Protein AF-A0A812ENR5-F1 (afdb_monomer)

InterPro domains:
  IPR026157 Leucine zipper transcription factor-like protein 1 [PF15294] (40-314)
  IPR026157 Leucine zipper transcription factor-like protein 1 [PTHR21635] (23-318)

Secondary structure (DSSP, 8-state):
--HHHHHHHHHHHHHHHHHHHTTTT--HHHHHHHHHHHHHHHHHHHHHHHHHHHHHHHHHHHH--SS---HHHHHHHHHHHHHHHHHHHHHHHHHHHHHHHHHHHHHHHHHHHTT------GGGGG-HHHHHHHHHHHHHHHS--------------S--SSHHHHHHHHHHHHHHHHHHHHHHHHHHHHHHHHHHHHHHHHHHHHHHHHHHHHHHHHHH--SS-HHHHHHHHHHHHHHHHHHHHHHHHHHHHHHHHHHHHHHHHHHHHHHHHHHHHHHHHHHHHHHSHHHHHHHHHHHHHHHHHHHHHHHHHHHHHHHTT--------SSS----------HHHHHHHHHHHHTS-S--------------

Solvent-accessible surface area (backbone atoms only — not comparable to full-atom values): 22078 Å² total; per-residue (Å²): 136,69,75,60,60,61,52,54,57,51,52,52,55,54,52,52,54,58,61,53,23,61,78,75,72,40,53,71,69,55,37,54,53,52,53,52,49,50,55,51,53,52,52,50,52,56,51,53,52,50,52,54,52,47,57,54,50,52,46,48,70,69,71,61,75,66,96,76,80,54,73,68,58,53,50,52,52,51,53,54,48,52,52,52,54,48,52,54,51,52,54,49,55,53,49,50,53,52,52,52,51,52,52,51,50,54,54,48,56,53,36,51,77,71,72,48,86,85,82,81,70,72,79,60,75,75,37,60,69,60,51,49,51,51,48,56,45,52,51,58,77,66,42,89,67,86,72,91,70,90,71,81,75,76,83,67,81,94,73,64,82,65,62,60,45,53,50,53,50,50,50,50,53,52,51,52,50,49,50,53,49,51,53,51,48,54,51,52,52,52,50,51,51,51,52,51,52,52,50,50,54,51,49,51,50,50,54,52,52,51,51,53,50,52,57,50,50,68,72,59,73,81,66,98,73,53,65,68,54,49,51,51,49,50,49,52,50,49,52,52,47,51,50,53,50,50,48,53,52,48,55,52,47,53,54,49,50,50,52,52,53,50,51,48,51,51,50,52,52,52,49,51,52,48,54,52,51,49,53,52,49,52,51,51,50,62,66,32,66,70,48,45,52,50,50,53,50,50,51,51,51,50,51,50,49,50,50,50,51,53,54,49,46,57,53,50,62,61,68,72,64,72,81,81,80,85,83,79,95,69,94,71,87,90,78,86,81,88,81,90,77,62,71,69,58,56,54,52,48,54,57,55,54,73,74,68,57,104,76,78,88,85,79,88,83,83,86,83,90,77,90,129

Sequence (372 aa):
MDKSRHRVARISATSLGITMSLSLGLNEHHYAQVVAYMRFARYNKVQQMRTIDTCFEDMKCSRLGEATFTSDEVEEILDSLQQVVHADVESELINMSHTNILMLRQMFQQAESWHLKLQADISELENVELLDKIKDFEEQEFSGKKKDSTVKVKLLPMNEAGGSALLQKKIKELEEDNEKLKQRLSKLENQSVEILQEKEHLSQKLGIMQKCISNANDQQQKSQNNEELKQLEAQMANLRSELKQSKKVSDNFELMESDLSSTKHELLKVNEMLEMAEKELEKKVSQTTPFKNLKLMLQKKNEQMKELRQRLSKYEETWFTYKIFFCSDTNGPLQWQQVSCNVLDILLQKVFINQLGHNYRHLNVVVWGGLK

Structure (mmCIF, N/CA/C/O backbone):
data_AF-A0A812ENR5-F1
#
_entry.id   AF-A0A812ENR5-F1
#
loop_
_atom_site.group_PDB
_atom_site.id
_atom_site.type_symbol
_atom_site.label_atom_id
_atom_site.label_alt_id
_atom_site.label_comp_id
_atom_site.label_asym_id
_atom_site.label_entity_id
_atom_site.label_seq_id
_atom_site.pdbx_PDB_ins_code
_atom_site.Cartn_x
_atom_site.Cartn_y
_atom_site.Cartn_z
_atom_site.occupancy
_atom_site.B_iso_or_equiv
_atom_site.auth_seq_id
_atom_site.auth_comp_id
_atom_site.auth_asym_id
_atom_site.auth_atom_id
_atom_site.pdbx_PDB_model_num
ATOM 1 N N . MET A 1 1 ? -36.493 11.145 -29.608 1.00 44.81 1 MET A N 1
ATOM 2 C CA . MET A 1 1 ? -36.184 9.708 -29.419 1.00 44.81 1 MET A CA 1
ATOM 3 C C . MET A 1 1 ? -34.729 9.423 -28.996 1.00 44.81 1 MET A C 1
ATOM 5 O O . MET A 1 1 ? -34.330 8.269 -29.012 1.00 44.81 1 MET A O 1
ATOM 9 N N . ASP A 1 2 ? -33.948 10.403 -28.514 1.00 44.59 2 ASP A N 1
ATOM 10 C CA . ASP A 1 2 ? -32.485 10.225 -28.359 1.00 44.59 2 ASP A CA 1
ATOM 11 C C . ASP A 1 2 ? -31.968 10.092 -26.903 1.00 44.59 2 ASP A C 1
ATOM 13 O O . ASP A 1 2 ? -30.817 9.746 -26.643 1.00 44.59 2 ASP A O 1
ATOM 17 N N . LYS A 1 3 ? -32.834 10.296 -25.899 1.00 40.25 3 LYS A N 1
ATOM 18 C CA . LYS A 1 3 ? -32.446 10.195 -24.473 1.00 40.25 3 LYS A CA 1
ATOM 19 C C . LYS A 1 3 ? -32.339 8.753 -23.951 1.00 40.25 3 LYS A C 1
ATOM 21 O O . LYS A 1 3 ? -31.746 8.537 -22.894 1.00 40.25 3 LYS A O 1
ATOM 26 N N . SER A 1 4 ? -32.870 7.769 -24.680 1.00 41.19 4 SER A N 1
ATOM 27 C CA . SER A 1 4 ? -32.835 6.353 -24.276 1.00 41.19 4 SER A CA 1
ATOM 28 C C . SER A 1 4 ? -31.540 5.645 -24.687 1.00 41.19 4 SER A C 1
ATOM 30 O O . SER A 1 4 ? -31.081 4.772 -23.959 1.00 41.19 4 SER A O 1
ATOM 32 N N . ARG A 1 5 ? -30.874 6.067 -25.775 1.00 43.81 5 ARG A N 1
ATOM 33 C CA . ARG A 1 5 ? -29.581 5.487 -26.198 1.00 43.81 5 ARG A CA 1
ATOM 34 C C . ARG A 1 5 ? -28.441 5.805 -25.227 1.00 43.81 5 ARG A C 1
ATOM 36 O O . ARG A 1 5 ? -27.636 4.931 -24.924 1.00 43.81 5 ARG A O 1
ATOM 43 N N . HIS A 1 6 ? -28.426 7.011 -24.660 1.00 37.34 6 HIS A N 1
ATOM 44 C CA . HIS A 1 6 ? -27.415 7.413 -23.674 1.00 37.34 6 HIS A CA 1
ATOM 45 C C . HIS A 1 6 ? -27.571 6.703 -22.324 1.00 37.34 6 HIS A C 1
ATOM 47 O O . HIS A 1 6 ? -26.581 6.470 -21.634 1.00 37.34 6 HIS A O 1
ATOM 53 N N . ARG A 1 7 ? -28.801 6.336 -21.942 1.00 41.06 7 ARG A N 1
ATOM 54 C CA . ARG A 1 7 ? -29.053 5.609 -20.691 1.00 41.06 7 ARG A CA 1
ATOM 55 C C . ARG A 1 7 ? -28.670 4.132 -20.815 1.00 41.06 7 ARG A C 1
ATOM 57 O O . ARG A 1 7 ? -28.035 3.605 -19.911 1.00 41.06 7 ARG A O 1
ATOM 64 N N . VAL A 1 8 ? -28.957 3.506 -21.958 1.00 42.00 8 VAL A N 1
ATOM 65 C CA . VAL A 1 8 ? -28.590 2.105 -22.234 1.00 42.00 8 VAL A CA 1
ATOM 66 C C . VAL A 1 8 ? -27.071 1.925 -22.347 1.00 42.00 8 VAL A C 1
ATOM 68 O O . VAL A 1 8 ? -26.540 0.985 -21.769 1.00 42.00 8 VAL A O 1
ATOM 71 N N . ALA A 1 9 ? -26.352 2.863 -22.977 1.00 40.84 9 ALA A N 1
ATOM 72 C CA . ALA A 1 9 ? -24.887 2.814 -23.061 1.00 40.84 9 ALA A CA 1
ATOM 73 C C . ALA A 1 9 ? -24.190 2.988 -21.697 1.00 40.84 9 ALA A C 1
ATOM 75 O O . ALA A 1 9 ? -23.119 2.430 -21.461 1.00 40.84 9 ALA A O 1
ATOM 76 N N . ARG A 1 10 ? -24.799 3.760 -20.787 1.00 37.09 10 ARG A N 1
ATOM 77 C CA . ARG A 1 10 ? -24.265 3.957 -19.436 1.00 37.09 10 ARG A CA 1
ATOM 78 C C . ARG A 1 10 ? -24.500 2.715 -18.570 1.00 37.09 10 ARG A C 1
ATOM 80 O O . ARG A 1 10 ? -23.575 2.287 -17.901 1.00 37.09 10 ARG A O 1
ATOM 87 N N . ILE A 1 11 ? -25.674 2.086 -18.677 1.00 41.75 11 ILE A N 1
ATOM 88 C CA . ILE A 1 11 ? -26.017 0.848 -17.953 1.00 41.75 11 ILE A CA 1
ATOM 89 C C . ILE A 1 11 ? -25.167 -0.343 -18.427 1.00 41.75 11 ILE A C 1
ATOM 91 O O . ILE A 1 11 ? -24.737 -1.134 -17.594 1.00 41.75 11 ILE A O 1
ATOM 95 N N . SER A 1 12 ? -24.859 -0.452 -19.726 1.00 41.66 12 SER A N 1
ATOM 96 C CA . SER A 1 12 ? -23.986 -1.522 -20.235 1.00 41.66 12 SER A CA 1
ATOM 97 C C . SER A 1 12 ? -22.543 -1.385 -19.748 1.00 41.66 12 SER A C 1
ATOM 99 O O . SER A 1 12 ? -21.916 -2.385 -19.426 1.00 41.66 12 SER A O 1
ATOM 101 N N . ALA A 1 13 ? -22.014 -0.160 -19.651 1.00 42.59 13 ALA A N 1
ATOM 102 C CA . ALA A 1 13 ? -20.665 0.069 -19.130 1.00 42.59 13 ALA A CA 1
ATOM 103 C C . ALA A 1 13 ? -20.569 -0.267 -17.631 1.00 42.59 13 ALA A C 1
ATOM 105 O O . ALA A 1 13 ? -19.591 -0.870 -17.198 1.00 42.59 13 ALA A O 1
ATOM 106 N N . THR A 1 14 ? -21.607 0.062 -16.853 1.00 43.66 14 THR A N 1
ATOM 107 C CA . THR A 1 14 ? -21.677 -0.300 -15.430 1.00 43.66 14 THR A CA 1
ATOM 108 C C . THR A 1 14 ? -21.870 -1.808 -15.241 1.00 43.66 14 THR A C 1
ATOM 110 O O . THR A 1 14 ? -21.239 -2.386 -14.366 1.00 43.66 14 THR A O 1
ATOM 113 N N . SER A 1 15 ? -22.662 -2.488 -16.084 1.00 41.09 15 SER A N 1
ATOM 114 C CA . SER A 1 15 ? -22.828 -3.946 -15.977 1.00 41.09 15 SER A CA 1
ATOM 115 C C . SER A 1 15 ? -21.581 -4.730 -16.398 1.00 41.09 15 SER A C 1
ATOM 117 O O . SER A 1 15 ? -21.328 -5.781 -15.823 1.00 41.09 15 SER A O 1
ATOM 119 N N . LEU A 1 16 ? -20.799 -4.220 -17.360 1.00 48.69 16 LEU A N 1
ATOM 120 C CA . LEU A 1 16 ? -19.523 -4.810 -17.793 1.00 48.69 16 LEU A CA 1
ATOM 121 C C . LEU A 1 16 ? -18.453 -4.745 -16.690 1.00 48.69 16 LEU A C 1
ATOM 123 O O . LEU A 1 16 ? -17.794 -5.751 -16.425 1.00 48.69 16 LEU A O 1
ATOM 127 N N . GLY A 1 17 ? -18.351 -3.614 -15.981 1.00 46.84 17 GLY A N 1
ATOM 128 C CA . GLY A 1 17 ? -17.476 -3.492 -14.806 1.00 46.84 17 GLY A CA 1
ATOM 129 C C . GLY A 1 17 ? -17.870 -4.435 -13.660 1.00 46.84 17 GLY A C 1
ATOM 130 O O . GLY A 1 17 ? -17.003 -4.994 -12.994 1.00 46.84 17 GLY A O 1
ATOM 131 N N . ILE A 1 18 ? -19.174 -4.685 -13.481 1.00 48.75 18 ILE A N 1
ATOM 132 C CA . ILE A 1 18 ? -19.710 -5.597 -12.453 1.00 48.75 18 ILE A CA 1
ATOM 133 C C . ILE A 1 18 ? -19.488 -7.080 -12.814 1.00 48.75 18 ILE A C 1
ATOM 135 O O . ILE A 1 18 ? -19.288 -7.905 -11.926 1.00 48.75 18 ILE A O 1
ATOM 139 N N . THR A 1 19 ? -19.497 -7.454 -14.098 1.00 48.41 19 THR A N 1
ATOM 140 C CA . THR A 1 19 ? -19.175 -8.832 -14.522 1.00 48.41 19 THR A CA 1
ATOM 141 C C . THR A 1 19 ? -17.688 -9.166 -14.404 1.00 48.41 19 THR A C 1
ATOM 143 O O . THR A 1 19 ? -17.346 -10.315 -14.134 1.00 48.41 19 THR A O 1
ATOM 146 N N . MET A 1 20 ? -16.807 -8.181 -14.593 1.00 49.78 20 MET A N 1
ATOM 147 C CA . MET A 1 20 ? -15.353 -8.383 -14.597 1.00 49.78 20 MET A CA 1
ATOM 148 C C . MET A 1 20 ? -14.737 -8.331 -13.193 1.00 49.78 20 MET A C 1
ATOM 150 O O . MET A 1 20 ? -13.812 -9.098 -12.914 1.00 49.78 20 MET A O 1
ATOM 154 N N . SER A 1 21 ? -15.297 -7.521 -12.283 1.00 51.06 21 SER A N 1
ATOM 155 C CA . SER A 1 21 ? -14.920 -7.495 -10.859 1.00 51.06 21 SER A CA 1
ATOM 156 C C . SER A 1 21 ? -15.071 -8.865 -10.184 1.00 51.06 21 SER A C 1
ATOM 158 O O . SER A 1 21 ? -14.254 -9.242 -9.342 1.00 51.06 21 SER A O 1
ATOM 160 N N . LEU A 1 22 ? -16.055 -9.657 -10.629 1.00 51.12 22 LEU A N 1
ATOM 161 C CA . LEU A 1 22 ? -16.313 -11.007 -10.134 1.00 51.12 22 LEU A CA 1
ATOM 162 C C . LEU A 1 22 ? -15.225 -12.024 -10.525 1.00 51.12 22 LEU A C 1
ATOM 164 O O . LEU A 1 22 ? -15.025 -12.989 -9.795 1.00 51.12 22 LEU A O 1
ATOM 168 N N . SER A 1 23 ? -14.520 -11.826 -11.650 1.00 55.88 23 SER A N 1
ATOM 169 C CA . SER A 1 23 ? -13.511 -12.786 -12.140 1.00 55.88 23 SER A CA 1
ATOM 170 C C . SER A 1 23 ? -12.212 -12.766 -11.328 1.00 55.88 23 SER A C 1
ATOM 172 O O . SER A 1 23 ? -11.571 -13.800 -11.167 1.00 55.88 23 SER A O 1
ATOM 174 N N . LEU A 1 24 ? -11.868 -11.602 -10.768 1.00 63.12 24 LEU A N 1
ATOM 175 C CA . LEU A 1 24 ? -10.701 -11.392 -9.906 1.00 63.12 24 LEU A CA 1
ATOM 176 C C . LEU A 1 24 ? -11.073 -11.355 -8.413 1.00 63.12 24 LEU A C 1
ATOM 178 O O . LEU A 1 24 ? -10.201 -11.196 -7.566 1.00 63.12 24 LEU A O 1
ATOM 182 N N . GLY A 1 25 ? -12.365 -11.467 -8.076 1.00 65.31 25 GLY A N 1
ATOM 183 C CA . GLY A 1 25 ? -12.851 -11.384 -6.695 1.00 65.31 25 GLY A CA 1
ATOM 184 C C . GLY A 1 25 ? -12.657 -10.006 -6.048 1.00 65.31 25 GLY A C 1
ATOM 185 O O . GLY A 1 25 ? -12.605 -9.899 -4.823 1.00 65.31 25 GLY A O 1
ATOM 186 N N . LEU A 1 26 ? -12.526 -8.947 -6.851 1.00 72.25 26 LEU A N 1
ATOM 187 C CA . LEU A 1 26 ? -12.211 -7.602 -6.374 1.00 72.25 26 LEU A CA 1
ATOM 188 C C . LEU A 1 26 ? -13.474 -6.760 -6.190 1.00 72.25 26 LEU A C 1
ATOM 190 O O . LEU A 1 26 ? -14.424 -6.828 -6.965 1.00 72.25 26 LEU A O 1
ATOM 194 N N . ASN A 1 27 ? -13.455 -5.899 -5.174 1.00 78.12 27 ASN A N 1
ATOM 195 C CA . ASN A 1 27 ? -14.476 -4.867 -4.994 1.00 78.12 27 ASN A CA 1
ATOM 196 C C . ASN A 1 27 ? -14.4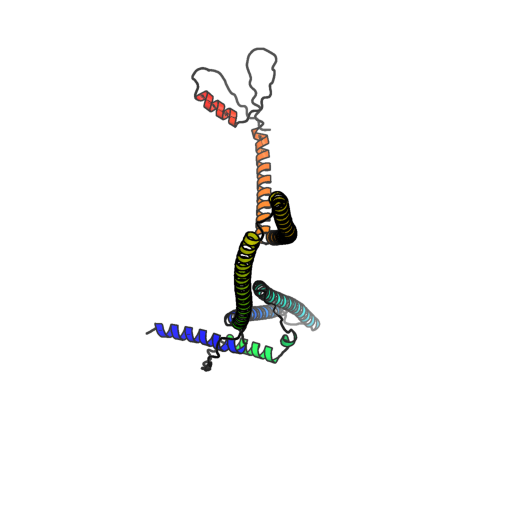14 -3.842 -6.147 1.00 78.12 27 ASN A C 1
ATOM 198 O O . ASN A 1 27 ? -13.334 -3.591 -6.670 1.00 78.12 27 ASN A O 1
ATOM 202 N N . GLU A 1 28 ? -15.527 -3.193 -6.499 1.00 75.56 28 GLU A N 1
ATOM 203 C CA . GLU A 1 28 ? -15.627 -2.209 -7.592 1.00 75.56 28 GLU A CA 1
ATOM 204 C C . GLU A 1 28 ? -14.594 -1.072 -7.466 1.00 75.56 28 GLU A C 1
ATOM 206 O O . GLU A 1 28 ? -13.962 -0.679 -8.446 1.00 75.56 28 GLU A O 1
ATOM 211 N N . HIS A 1 29 ? -14.347 -0.592 -6.244 1.00 76.38 29 HIS A N 1
ATOM 212 C CA . HIS A 1 29 ? -13.311 0.410 -5.982 1.00 76.38 29 HIS A CA 1
ATOM 213 C C . HIS A 1 29 ? -11.894 -0.121 -6.267 1.00 76.38 29 HIS A C 1
ATOM 215 O O . HIS A 1 29 ? -11.096 0.535 -6.935 1.00 76.38 29 HIS A O 1
ATOM 221 N N . HIS A 1 30 ? -11.582 -1.331 -5.795 1.00 80.44 30 HIS A N 1
ATOM 222 C CA . HIS A 1 30 ? -10.275 -1.955 -6.022 1.00 80.44 30 HIS A CA 1
ATOM 223 C C . HIS A 1 30 ? -10.084 -2.326 -7.491 1.00 80.44 30 HIS A C 1
ATOM 225 O O . HIS A 1 30 ? -8.998 -2.150 -8.028 1.00 80.44 30 HIS A O 1
ATOM 231 N N . TYR A 1 31 ? -11.154 -2.748 -8.159 1.00 81.50 31 TYR A N 1
ATOM 232 C CA . TYR A 1 31 ? -11.190 -2.981 -9.593 1.00 81.50 31 TYR A CA 1
ATOM 233 C C . TYR A 1 31 ? -10.798 -1.720 -10.369 1.00 81.50 31 TYR A C 1
ATOM 235 O O . TYR A 1 31 ? -9.877 -1.757 -11.182 1.00 81.50 31 TYR A O 1
ATOM 243 N N . ALA A 1 32 ? -11.432 -0.581 -10.074 1.00 82.81 32 ALA A N 1
ATOM 244 C CA . ALA A 1 32 ? -11.109 0.685 -10.726 1.00 82.81 32 ALA A CA 1
ATOM 245 C C . ALA A 1 32 ? -9.642 1.092 -10.506 1.00 82.81 32 ALA A C 1
ATOM 247 O O . ALA A 1 32 ? -8.975 1.538 -11.442 1.00 82.81 32 ALA A O 1
ATOM 248 N N . GLN A 1 33 ? -9.123 0.890 -9.292 1.00 85.88 33 GLN A N 1
ATOM 249 C CA . GLN A 1 33 ? -7.729 1.180 -8.958 1.00 85.88 33 GLN A CA 1
ATOM 250 C C . GLN A 1 33 ? -6.746 0.280 -9.724 1.00 85.88 33 GLN A C 1
ATOM 252 O O . GLN A 1 33 ? -5.739 0.759 -10.248 1.00 85.88 33 GLN A O 1
ATOM 257 N N . VAL A 1 34 ? -7.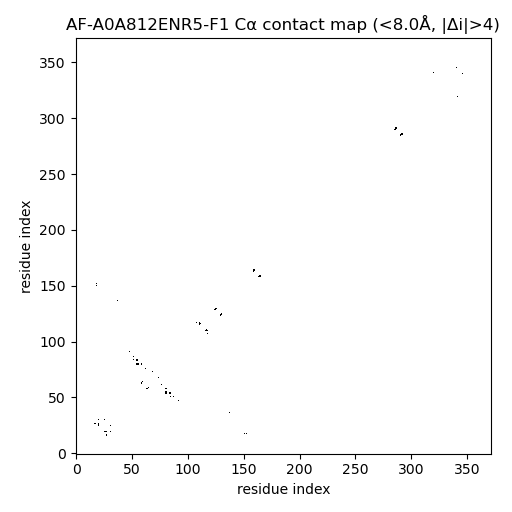054 -1.012 -9.823 1.00 86.56 34 VAL A N 1
ATOM 258 C CA . VAL A 1 34 ? -6.252 -2.017 -10.530 1.00 86.56 34 VAL A CA 1
ATOM 259 C C . VAL A 1 34 ? -6.243 -1.740 -12.039 1.00 86.56 34 VAL A C 1
ATOM 261 O O . VAL A 1 34 ? -5.174 -1.704 -12.648 1.00 86.56 34 VAL A O 1
ATOM 264 N N . VAL A 1 35 ? -7.390 -1.400 -12.637 1.00 86.38 35 VAL A N 1
ATOM 265 C CA . VAL A 1 35 ? -7.478 -0.972 -14.047 1.00 86.38 35 VAL A CA 1
ATOM 266 C C . VAL A 1 35 ? -6.697 0.320 -14.306 1.00 86.38 35 VAL A C 1
ATOM 268 O O . VAL A 1 35 ? -6.023 0.436 -15.332 1.00 86.38 35 VAL A O 1
ATOM 271 N N . ALA A 1 36 ? -6.754 1.298 -13.397 1.00 87.62 36 ALA A N 1
ATOM 272 C CA . ALA A 1 36 ? -5.992 2.539 -13.532 1.00 87.62 36 ALA A CA 1
ATOM 273 C C . ALA A 1 36 ? -4.478 2.279 -13.540 1.00 87.62 36 ALA A C 1
ATOM 275 O O . ALA A 1 36 ? -3.764 2.809 -14.394 1.00 87.62 36 ALA A O 1
ATOM 276 N N . TYR A 1 37 ? -4.004 1.419 -12.638 1.00 90.88 37 TYR A N 1
ATOM 277 C CA . TYR A 1 37 ? -2.603 1.019 -12.598 1.00 90.88 37 TYR A CA 1
ATOM 278 C C . TYR A 1 37 ? -2.194 0.215 -13.844 1.00 90.88 37 TYR A C 1
ATOM 280 O O . TYR A 1 37 ? -1.158 0.509 -14.432 1.00 90.88 37 TYR A O 1
ATOM 288 N N . MET A 1 38 ? -3.029 -0.708 -14.336 1.00 87.62 38 MET A N 1
ATOM 289 C CA . MET A 1 38 ? -2.756 -1.430 -15.588 1.00 87.62 38 MET A CA 1
ATOM 290 C C . MET A 1 38 ? -2.638 -0.502 -16.801 1.00 87.62 38 MET A C 1
ATOM 292 O O . MET A 1 38 ? -1.742 -0.676 -17.625 1.00 87.62 38 MET A O 1
ATOM 296 N N . ARG A 1 39 ? -3.482 0.535 -16.905 1.00 88.44 39 ARG A N 1
ATOM 297 C CA . ARG A 1 39 ? -3.351 1.553 -17.968 1.00 88.44 39 ARG A CA 1
ATOM 298 C C . ARG A 1 39 ? -2.002 2.258 -17.913 1.00 88.44 39 ARG A C 1
ATOM 300 O O . ARG A 1 39 ? -1.375 2.457 -18.951 1.00 88.44 39 ARG A O 1
ATOM 307 N N . PHE A 1 40 ? -1.577 2.636 -16.712 1.00 90.88 40 PHE A N 1
ATOM 308 C CA . PHE A 1 40 ? -0.284 3.267 -16.482 1.00 90.88 40 PHE A CA 1
ATOM 309 C C . PHE A 1 40 ? 0.877 2.325 -16.834 1.00 90.88 40 PHE A C 1
ATOM 311 O O . PHE A 1 40 ? 1.754 2.709 -17.605 1.00 90.88 40 PHE A O 1
ATOM 318 N N . ALA A 1 41 ? 0.847 1.079 -16.354 1.00 89.19 41 ALA A N 1
ATOM 319 C CA . ALA A 1 41 ? 1.874 0.078 -16.633 1.00 89.19 41 ALA A CA 1
ATOM 320 C C . ALA A 1 41 ? 2.000 -0.201 -18.139 1.00 89.19 41 ALA A C 1
ATOM 322 O O . ALA A 1 41 ? 3.103 -0.199 -18.687 1.00 89.19 41 ALA A O 1
ATOM 323 N N . ARG A 1 42 ? 0.868 -0.340 -18.841 1.00 88.69 42 ARG A N 1
ATOM 324 C CA . ARG A 1 42 ? 0.849 -0.516 -20.295 1.00 88.69 42 ARG A CA 1
ATOM 325 C C . ARG A 1 42 ? 1.425 0.693 -21.031 1.00 88.69 42 ARG A C 1
ATOM 327 O O . ARG A 1 42 ? 2.186 0.516 -21.980 1.00 88.69 42 ARG A O 1
ATOM 334 N N . TYR A 1 43 ? 1.064 1.911 -20.625 1.00 89.69 43 TYR A N 1
ATOM 335 C CA . TYR A 1 43 ? 1.619 3.129 -21.218 1.00 89.69 43 TYR A CA 1
ATOM 336 C C . TYR A 1 43 ? 3.144 3.187 -21.054 1.00 89.69 43 TYR A C 1
ATOM 338 O O . TYR A 1 43 ? 3.848 3.428 -22.035 1.00 89.69 43 TYR A O 1
ATOM 346 N N . ASN A 1 44 ? 3.647 2.893 -19.853 1.00 88.19 44 ASN A N 1
ATOM 347 C CA . ASN A 1 44 ? 5.083 2.861 -19.585 1.00 88.19 44 ASN A CA 1
ATOM 348 C C . ASN A 1 44 ? 5.797 1.800 -20.426 1.00 88.19 44 ASN A C 1
ATOM 350 O O . ASN A 1 44 ? 6.791 2.121 -21.066 1.00 88.19 44 ASN A O 1
ATOM 354 N N . LYS A 1 45 ? 5.251 0.580 -20.520 1.00 89.88 45 LYS A N 1
ATOM 355 C CA . LYS A 1 45 ? 5.807 -0.479 -21.376 1.00 89.88 45 LYS A CA 1
ATOM 356 C C . LYS A 1 45 ? 5.922 -0.033 -22.837 1.00 89.88 45 LYS A C 1
ATOM 358 O O . LYS A 1 45 ? 6.937 -0.271 -23.482 1.00 89.88 45 LYS A O 1
ATOM 363 N N . VAL A 1 46 ? 4.887 0.619 -23.374 1.00 91.38 46 VAL A N 1
ATOM 364 C CA . VAL A 1 46 ? 4.904 1.124 -24.759 1.00 91.38 46 VAL A CA 1
ATOM 365 C C . VAL A 1 46 ? 5.948 2.227 -24.941 1.00 91.38 46 VAL A C 1
ATOM 367 O O . VAL A 1 46 ? 6.597 2.265 -25.981 1.00 91.38 46 VAL A O 1
ATOM 370 N N . GLN A 1 47 ? 6.120 3.113 -23.959 1.00 89.69 47 GLN A N 1
ATOM 371 C CA . GLN A 1 47 ? 7.179 4.125 -23.990 1.00 89.69 47 GLN A CA 1
ATOM 372 C C . GLN A 1 47 ? 8.573 3.495 -23.976 1.00 89.69 47 GLN A C 1
ATOM 374 O O . GLN A 1 47 ? 9.384 3.818 -24.832 1.00 89.69 47 GLN A O 1
ATOM 379 N N . GLN A 1 48 ? 8.819 2.542 -23.079 1.00 89.00 48 GLN A N 1
ATOM 380 C CA . GLN A 1 48 ? 10.107 1.851 -22.975 1.00 89.00 48 GLN A CA 1
ATOM 381 C C . GLN A 1 48 ? 10.477 1.129 -24.274 1.00 89.00 48 GLN A C 1
ATOM 383 O O . GLN A 1 48 ? 11.601 1.256 -24.749 1.00 89.00 48 GLN A O 1
ATOM 388 N N . MET A 1 49 ? 9.516 0.445 -24.903 1.00 91.81 49 MET A N 1
ATOM 389 C CA . MET A 1 49 ? 9.739 -0.173 -26.214 1.00 91.81 49 MET A CA 1
ATOM 390 C C . MET A 1 49 ? 10.163 0.850 -27.276 1.00 91.81 49 MET A C 1
ATOM 392 O O . MET A 1 49 ? 11.087 0.587 -28.035 1.00 91.81 49 MET A O 1
ATOM 396 N N . ARG A 1 50 ? 9.543 2.039 -27.295 1.00 94.06 50 ARG A N 1
ATOM 397 C CA . ARG A 1 50 ? 9.922 3.113 -28.228 1.00 94.06 50 ARG A CA 1
ATOM 398 C C . ARG A 1 50 ? 11.312 3.669 -27.952 1.00 94.06 50 ARG A C 1
ATOM 400 O O . ARG A 1 50 ? 12.000 4.024 -28.903 1.00 94.06 50 ARG A O 1
ATOM 407 N N . THR A 1 51 ? 11.718 3.767 -26.687 1.00 91.44 51 THR A N 1
ATOM 408 C CA . THR A 1 51 ? 13.081 4.177 -26.328 1.00 91.44 51 THR A CA 1
ATOM 409 C C . THR A 1 51 ? 14.091 3.194 -26.905 1.00 91.44 51 THR A C 1
ATOM 411 O O . THR A 1 51 ? 15.009 3.620 -27.595 1.00 91.44 51 THR A O 1
ATOM 414 N N . ILE A 1 52 ? 13.857 1.887 -26.731 1.00 94.31 52 ILE A N 1
ATOM 415 C CA . ILE A 1 52 ? 14.714 0.845 -27.310 1.00 94.31 52 ILE A CA 1
ATOM 416 C C . ILE A 1 52 ? 14.766 0.993 -28.834 1.00 94.31 52 ILE A C 1
ATOM 418 O O . ILE A 1 52 ? 15.856 1.103 -29.387 1.00 94.31 52 ILE A O 1
ATOM 422 N N . ASP A 1 53 ? 13.612 1.071 -29.508 1.00 94.00 53 ASP A N 1
ATOM 423 C CA . ASP A 1 53 ? 13.551 1.256 -30.966 1.00 94.00 53 ASP A CA 1
ATOM 424 C C . ASP A 1 53 ? 14.344 2.497 -31.419 1.00 94.00 53 ASP A C 1
ATOM 426 O O . ASP A 1 53 ? 15.051 2.453 -32.424 1.00 94.00 53 ASP A O 1
ATOM 430 N N . THR A 1 54 ? 14.276 3.588 -30.650 1.00 93.31 54 THR A N 1
ATOM 431 C CA . THR A 1 54 ? 15.016 4.828 -30.928 1.00 93.31 54 THR A CA 1
ATOM 432 C C . THR A 1 54 ? 16.525 4.615 -30.819 1.00 93.31 54 THR A C 1
ATOM 434 O O . THR A 1 54 ? 17.244 5.034 -31.716 1.00 93.31 54 THR A O 1
ATOM 437 N N . CYS A 1 55 ? 17.011 3.885 -29.811 1.00 91.38 55 CYS A N 1
ATOM 438 C CA . CYS A 1 55 ? 18.434 3.551 -29.675 1.00 91.38 55 CYS A CA 1
ATOM 439 C C . CYS A 1 55 ? 18.961 2.751 -30.884 1.00 91.38 55 CYS A C 1
ATOM 441 O O . CYS A 1 55 ? 20.068 3.001 -31.368 1.00 91.38 55 CYS A O 1
ATOM 443 N N . PHE A 1 56 ? 18.156 1.825 -31.419 1.00 92.75 56 PHE A N 1
ATOM 444 C CA . PHE A 1 56 ? 18.499 1.099 -32.646 1.00 92.75 56 PHE A CA 1
ATOM 445 C C . PHE A 1 56 ? 18.520 2.018 -33.875 1.00 92.75 56 PHE A C 1
ATOM 447 O O . PHE A 1 56 ? 19.433 1.916 -34.696 1.00 92.75 56 PHE A O 1
ATOM 454 N N . GLU A 1 57 ? 17.539 2.908 -34.027 1.00 92.38 57 GLU A N 1
ATOM 455 C CA . GLU A 1 57 ? 17.507 3.857 -35.147 1.00 92.38 57 GLU A CA 1
ATOM 456 C C . GLU A 1 57 ? 18.639 4.891 -35.076 1.00 92.38 57 GLU A C 1
ATOM 458 O O . GLU A 1 57 ? 19.263 5.186 -36.097 1.00 92.38 57 GLU A O 1
ATOM 463 N N . ASP A 1 58 ? 18.985 5.367 -33.881 1.00 90.94 58 ASP A N 1
ATOM 464 C CA . ASP A 1 58 ? 20.103 6.285 -33.656 1.00 90.94 58 ASP A CA 1
ATOM 465 C C . ASP A 1 58 ? 21.435 5.633 -34.038 1.00 90.94 58 ASP A C 1
ATOM 467 O O . ASP A 1 58 ? 22.282 6.260 -34.684 1.00 90.94 58 ASP A O 1
ATOM 471 N N . MET A 1 59 ? 21.618 4.347 -33.725 1.00 89.38 59 MET A N 1
ATOM 472 C CA . MET A 1 59 ? 22.799 3.611 -34.169 1.00 89.38 59 MET A CA 1
ATOM 473 C C . MET A 1 59 ? 22.842 3.442 -35.692 1.00 89.38 59 MET A C 1
ATOM 475 O O . MET A 1 59 ? 23.891 3.666 -36.303 1.00 89.38 59 MET A O 1
ATOM 479 N N . LYS A 1 60 ? 21.715 3.082 -36.318 1.00 88.50 60 LYS A N 1
ATOM 480 C CA . LYS A 1 60 ? 21.629 2.962 -37.782 1.00 88.50 60 LYS A CA 1
ATOM 481 C C . LYS A 1 60 ? 21.971 4.279 -38.476 1.00 88.50 60 LYS A C 1
ATOM 483 O O . LYS A 1 60 ? 22.705 4.278 -39.459 1.00 88.50 60 LYS A O 1
ATOM 488 N N . CYS A 1 61 ? 21.480 5.400 -37.954 1.00 87.25 61 CYS A N 1
ATOM 489 C CA . CYS A 1 61 ? 21.719 6.715 -38.542 1.00 87.25 61 CYS A CA 1
ATOM 490 C C . CYS A 1 61 ? 23.143 7.238 -38.296 1.00 87.25 61 CYS A C 1
ATOM 492 O O . CYS A 1 61 ? 23.661 7.982 -39.126 1.00 87.25 61 CYS A O 1
ATOM 494 N N . SER A 1 62 ? 23.772 6.882 -37.169 1.00 86.00 62 SER A N 1
ATOM 495 C CA . SER A 1 62 ? 25.079 7.428 -36.771 1.00 86.00 62 SER A CA 1
ATOM 496 C C . SER A 1 62 ? 26.279 6.608 -37.242 1.00 86.00 62 SER A C 1
ATOM 498 O O . SER A 1 62 ? 27.274 7.202 -37.653 1.00 86.00 62 SER A O 1
ATOM 500 N N . ARG A 1 63 ? 26.216 5.267 -37.179 1.00 80.50 63 ARG A N 1
ATOM 501 C CA . ARG A 1 63 ? 27.373 4.387 -37.445 1.00 80.50 63 ARG A CA 1
ATOM 502 C C . ARG A 1 63 ? 27.250 3.551 -38.722 1.00 80.50 63 ARG A C 1
ATOM 504 O O . ARG A 1 63 ? 28.270 3.144 -39.260 1.00 80.50 63 ARG A O 1
ATOM 511 N N . LEU A 1 64 ? 26.040 3.336 -39.248 1.00 81.88 64 LEU A N 1
ATOM 512 C CA . LEU A 1 64 ? 25.783 2.510 -40.444 1.00 81.88 64 LEU A CA 1
ATOM 513 C C . LEU A 1 64 ? 25.628 3.334 -41.742 1.00 81.88 64 LEU A C 1
ATOM 515 O O . LEU A 1 64 ? 24.864 2.972 -42.635 1.00 81.88 64 LEU A O 1
ATOM 519 N N . GLY A 1 65 ? 26.345 4.456 -41.857 1.00 77.31 65 GLY A N 1
ATOM 520 C CA . GLY A 1 65 ? 26.294 5.335 -43.036 1.00 77.31 65 GLY A CA 1
ATOM 521 C C . GLY A 1 65 ? 27.218 4.930 -44.193 1.00 77.31 65 GLY A C 1
ATOM 522 O O . GLY A 1 65 ? 27.041 5.409 -45.314 1.00 77.31 65 GLY A O 1
ATOM 523 N N . GLU A 1 66 ? 28.203 4.068 -43.938 1.00 79.12 66 GLU A N 1
ATOM 524 C CA . GLU A 1 66 ? 29.224 3.671 -44.913 1.00 79.12 66 GLU A CA 1
ATOM 525 C C . GLU A 1 66 ? 28.860 2.363 -45.636 1.00 79.12 66 GLU A C 1
ATOM 527 O O . GLU A 1 66 ? 28.126 1.524 -45.122 1.00 79.12 66 GLU A O 1
ATOM 532 N N . ALA A 1 67 ? 29.343 2.186 -46.870 1.00 76.88 67 ALA A N 1
ATOM 533 C CA . ALA A 1 67 ? 28.972 1.043 -47.716 1.00 76.88 67 ALA A CA 1
ATOM 534 C C . ALA A 1 67 ? 29.808 -0.227 -47.460 1.00 76.88 67 ALA A C 1
ATOM 536 O O . ALA A 1 67 ? 29.476 -1.296 -47.974 1.00 76.88 67 ALA A O 1
ATOM 537 N N . THR A 1 68 ? 30.900 -0.120 -46.703 1.00 85.19 68 THR A N 1
ATOM 538 C CA . THR A 1 68 ? 31.849 -1.211 -46.451 1.00 85.19 68 THR A CA 1
ATOM 539 C C . THR A 1 68 ? 32.274 -1.194 -44.995 1.00 85.19 68 THR A C 1
ATOM 541 O O . THR A 1 68 ? 32.785 -0.179 -44.540 1.00 85.19 68 THR A O 1
ATOM 544 N N . PHE A 1 69 ? 32.113 -2.325 -44.310 1.00 88.44 69 PHE A N 1
ATOM 545 C CA . PHE A 1 69 ? 32.554 -2.524 -42.932 1.00 88.44 69 PHE A CA 1
ATOM 546 C C . PHE A 1 69 ? 33.445 -3.760 -42.839 1.00 88.44 69 PHE A C 1
ATOM 548 O O . PHE A 1 69 ? 33.214 -4.758 -43.532 1.00 88.44 69 PHE A O 1
ATOM 555 N N . THR A 1 70 ? 34.449 -3.699 -41.974 1.00 91.56 70 THR A N 1
ATOM 556 C CA . THR A 1 70 ? 35.221 -4.867 -41.541 1.00 91.56 70 THR A CA 1
ATOM 557 C C . THR A 1 70 ? 34.480 -5.628 -40.438 1.00 91.56 70 THR A C 1
ATOM 559 O O . THR A 1 70 ? 33.580 -5.088 -39.798 1.00 91.56 70 THR A O 1
ATOM 562 N N . SER A 1 71 ? 34.838 -6.898 -40.214 1.00 90.88 71 SER A N 1
ATOM 563 C CA . SER A 1 71 ? 34.215 -7.710 -39.153 1.00 90.88 71 SER A CA 1
ATOM 564 C C . SER A 1 71 ? 34.383 -7.060 -37.777 1.00 90.88 71 SER A C 1
ATOM 566 O O . SER A 1 71 ? 33.410 -6.948 -37.039 1.00 90.88 71 SER A O 1
ATOM 568 N N . ASP A 1 72 ? 35.585 -6.563 -37.483 1.00 92.94 72 ASP A N 1
ATOM 569 C CA . ASP A 1 72 ? 35.934 -5.961 -36.192 1.00 92.94 72 ASP A CA 1
ATOM 570 C C . ASP A 1 72 ? 35.126 -4.676 -35.923 1.00 92.94 72 ASP A C 1
ATOM 572 O O . ASP A 1 72 ? 34.658 -4.448 -34.810 1.00 92.94 72 ASP A O 1
ATOM 576 N N . GLU A 1 73 ? 34.892 -3.854 -36.953 1.00 90.19 73 GLU A N 1
ATOM 577 C CA . GLU A 1 73 ? 34.058 -2.647 -36.840 1.00 90.19 73 GLU A CA 1
ATOM 578 C C . GLU A 1 73 ? 32.588 -2.990 -36.576 1.00 90.19 73 GLU A C 1
ATOM 580 O O . GLU A 1 73 ? 31.926 -2.316 -35.787 1.00 90.19 73 GLU A O 1
ATOM 585 N N . VAL A 1 74 ? 32.062 -4.040 -37.217 1.00 90.94 74 VAL A N 1
ATOM 586 C CA . VAL A 1 74 ? 30.685 -4.497 -36.970 1.00 90.94 74 VAL A CA 1
ATOM 587 C C . VAL A 1 74 ? 30.545 -5.052 -35.553 1.00 90.94 74 VAL A C 1
ATOM 589 O O . VAL A 1 74 ? 29.550 -4.751 -34.893 1.00 90.94 74 VAL A O 1
ATOM 592 N N . GLU A 1 75 ? 31.527 -5.815 -35.069 1.00 92.19 75 GLU A N 1
ATOM 593 C CA . GLU A 1 75 ? 31.557 -6.307 -33.685 1.00 92.19 75 GLU A CA 1
ATOM 594 C C . GLU A 1 75 ? 31.566 -5.145 -32.680 1.00 92.19 75 GLU A C 1
ATOM 596 O O . GLU A 1 75 ? 30.719 -5.107 -31.790 1.00 92.19 75 GLU A O 1
ATOM 601 N N . GLU A 1 76 ? 32.409 -4.127 -32.881 1.00 92.25 76 GLU A N 1
ATOM 602 C CA . GLU A 1 76 ? 32.455 -2.948 -32.005 1.00 92.25 76 GLU A CA 1
ATOM 603 C C . GLU A 1 76 ? 31.135 -2.151 -32.013 1.00 92.25 76 GLU A C 1
ATOM 605 O O . GLU A 1 76 ? 30.674 -1.652 -30.980 1.00 92.25 76 GLU A O 1
ATOM 610 N N . ILE A 1 77 ? 30.496 -2.022 -33.181 1.00 91.19 77 ILE A N 1
ATOM 611 C CA . ILE A 1 77 ? 29.185 -1.373 -33.304 1.00 91.19 77 ILE A CA 1
ATOM 612 C C . ILE A 1 77 ? 28.140 -2.151 -32.495 1.00 91.19 77 ILE A C 1
ATOM 614 O O . ILE A 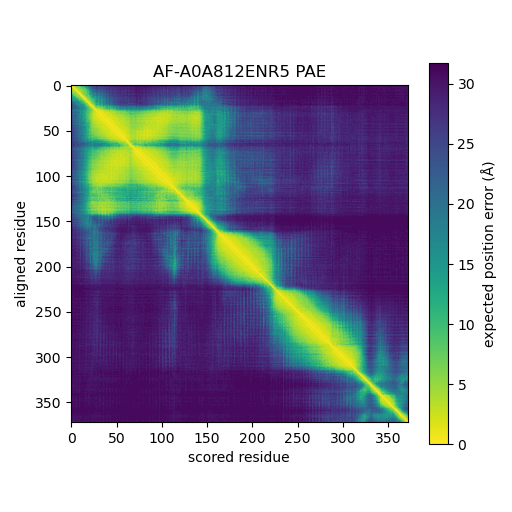1 77 ? 27.413 -1.539 -31.708 1.00 91.19 77 ILE A O 1
ATOM 618 N N . LEU A 1 78 ? 28.091 -3.477 -32.625 1.00 91.75 78 LEU A N 1
ATOM 619 C CA . LEU A 1 78 ? 27.145 -4.317 -31.887 1.00 91.75 78 LEU A CA 1
ATOM 620 C C . LEU A 1 78 ? 27.392 -4.295 -30.374 1.00 91.75 78 LEU A C 1
ATOM 622 O O . LEU A 1 78 ? 26.431 -4.152 -29.616 1.00 91.75 78 LEU A O 1
ATOM 626 N N . ASP A 1 79 ? 28.648 -4.344 -29.933 1.00 94.62 79 ASP A N 1
ATOM 627 C CA . ASP A 1 79 ? 29.009 -4.262 -28.514 1.00 94.62 79 ASP A CA 1
ATOM 628 C C . ASP A 1 79 ? 28.594 -2.915 -27.909 1.00 94.62 79 ASP A C 1
ATOM 630 O O . ASP A 1 79 ? 28.013 -2.855 -26.819 1.00 94.62 79 ASP A O 1
ATOM 634 N N . SER A 1 80 ? 28.813 -1.820 -28.647 1.00 92.50 80 SER A N 1
ATOM 635 C CA . SER A 1 80 ? 28.376 -0.490 -28.213 1.00 92.50 80 SER A CA 1
ATOM 636 C C . SER A 1 80 ? 26.848 -0.392 -28.100 1.00 92.50 80 SER A C 1
ATOM 638 O O . SER A 1 80 ? 26.340 0.208 -27.151 1.00 92.50 80 SER A O 1
ATOM 640 N N . LEU A 1 81 ? 26.100 -1.034 -29.008 1.00 93.81 81 LEU A N 1
ATOM 641 C CA . LEU A 1 81 ? 24.634 -1.069 -28.963 1.00 93.81 81 LEU A CA 1
ATOM 642 C C . LEU A 1 81 ? 24.145 -1.837 -27.752 1.00 93.81 81 LEU A C 1
ATOM 644 O O . LEU A 1 81 ? 23.256 -1.381 -27.035 1.00 93.81 81 LEU A O 1
ATOM 648 N N . GLN A 1 82 ? 24.732 -3.015 -27.546 1.00 95.12 82 GLN A N 1
ATOM 649 C CA . GLN A 1 82 ? 24.398 -3.891 -26.444 1.00 95.12 82 GLN A CA 1
ATOM 650 C C . GLN A 1 82 ? 24.601 -3.163 -25.119 1.00 95.12 82 GLN A C 1
ATOM 652 O O . GLN A 1 82 ? 23.731 -3.244 -24.255 1.00 95.12 82 GLN A O 1
ATOM 657 N N . GLN A 1 83 ? 25.699 -2.420 -24.965 1.00 95.44 83 GLN A N 1
ATOM 658 C CA . GLN A 1 83 ? 25.969 -1.667 -23.745 1.00 95.44 83 GLN A CA 1
ATOM 659 C C . GLN A 1 83 ? 24.908 -0.591 -23.478 1.00 95.44 83 GLN A C 1
ATOM 661 O O . GLN A 1 83 ? 24.426 -0.483 -22.349 1.00 95.44 83 GLN A O 1
ATOM 666 N N . VAL A 1 84 ? 24.521 0.179 -24.500 1.00 94.25 84 VAL A N 1
ATOM 667 C CA . VAL A 1 84 ? 23.508 1.241 -24.368 1.00 94.25 84 VAL A CA 1
ATOM 668 C C . VAL A 1 84 ? 22.134 0.649 -24.054 1.00 94.25 84 VAL A C 1
ATOM 670 O O . VAL A 1 84 ? 21.519 1.023 -23.058 1.00 94.25 84 VAL A O 1
ATOM 673 N N . VAL A 1 85 ? 21.683 -0.334 -24.840 1.00 95.75 85 VAL A N 1
ATOM 674 C CA . VAL A 1 85 ? 20.380 -0.985 -24.631 1.00 95.75 85 VAL A CA 1
ATOM 675 C C . VAL A 1 85 ? 20.325 -1.677 -23.270 1.00 95.75 85 VAL A C 1
ATOM 677 O O . VAL A 1 85 ? 19.308 -1.594 -22.586 1.00 95.75 85 VAL A O 1
ATOM 680 N N . HIS A 1 86 ? 21.408 -2.333 -22.841 1.00 96.00 86 HIS A N 1
ATOM 681 C CA . HIS A 1 86 ? 21.471 -2.953 -21.519 1.00 96.00 86 HIS A CA 1
ATOM 682 C C . HIS A 1 86 ? 21.324 -1.915 -20.403 1.00 96.00 86 HIS A C 1
ATOM 684 O O . HIS A 1 86 ? 20.544 -2.132 -19.479 1.00 96.00 86 HIS A O 1
ATOM 690 N N . ALA A 1 87 ? 22.034 -0.786 -20.489 1.00 94.88 87 ALA A N 1
ATOM 691 C CA . ALA A 1 87 ? 21.954 0.275 -19.488 1.00 94.88 87 ALA A CA 1
ATOM 692 C C . ALA A 1 87 ? 20.542 0.883 -19.396 1.00 94.88 87 ALA A C 1
ATOM 694 O O . ALA A 1 87 ? 20.025 1.079 -18.293 1.00 94.88 87 ALA A O 1
ATOM 695 N N . ASP A 1 88 ? 19.897 1.123 -20.541 1.00 93.00 88 ASP A N 1
ATOM 696 C CA . ASP A 1 88 ? 18.530 1.647 -20.590 1.00 93.00 88 ASP A CA 1
ATOM 697 C C . ASP A 1 88 ? 17.528 0.650 -19.993 1.00 93.00 88 ASP A C 1
ATOM 699 O O . ASP A 1 88 ? 16.726 1.004 -19.127 1.00 93.00 88 ASP A O 1
ATOM 703 N N . VAL A 1 89 ? 17.601 -0.623 -20.397 1.00 94.38 89 VAL A N 1
ATOM 704 C CA . VAL A 1 89 ? 16.712 -1.679 -19.891 1.00 94.38 89 VAL A CA 1
ATOM 705 C C . VAL A 1 89 ? 16.907 -1.898 -18.389 1.00 94.38 89 VAL A C 1
ATOM 707 O O . VAL A 1 89 ? 15.923 -2.006 -17.657 1.00 94.38 89 VAL A O 1
ATOM 710 N N . GLU A 1 90 ? 18.148 -1.926 -17.902 1.00 94.50 90 GLU A N 1
ATOM 711 C CA . GLU A 1 90 ? 18.454 -2.080 -16.477 1.00 94.50 90 GLU A CA 1
ATOM 712 C C . GLU A 1 90 ? 17.865 -0.931 -15.646 1.00 94.50 90 GLU A C 1
ATOM 714 O O . GLU A 1 90 ? 17.162 -1.173 -14.658 1.00 94.50 90 GLU A O 1
ATOM 719 N N . SER A 1 91 ? 18.083 0.314 -16.080 1.00 93.44 91 SER A N 1
ATOM 720 C CA . SER A 1 91 ? 17.518 1.506 -15.440 1.00 93.44 91 SER A CA 1
ATOM 721 C C . SER A 1 91 ? 15.987 1.438 -15.362 1.00 93.44 91 SER A C 1
ATOM 723 O O . SER A 1 91 ? 15.386 1.708 -14.314 1.00 93.44 91 SER A O 1
ATOM 725 N N . GLU A 1 92 ? 15.338 0.996 -16.439 1.00 91.56 92 GLU A N 1
ATOM 726 C CA . GLU A 1 92 ? 13.883 0.876 -16.503 1.00 91.56 92 GLU A CA 1
ATOM 727 C C . GLU A 1 92 ? 13.325 -0.267 -15.642 1.00 91.56 92 GLU A C 1
ATOM 729 O O . GLU A 1 92 ? 12.295 -0.087 -14.984 1.00 91.56 92 GLU A O 1
ATOM 734 N N . LEU A 1 93 ? 14.002 -1.420 -15.567 1.00 91.81 93 LEU A N 1
ATOM 735 C CA . LEU A 1 93 ? 13.610 -2.503 -14.655 1.00 91.81 93 LEU A CA 1
ATOM 736 C C . LEU A 1 93 ? 13.689 -2.062 -13.188 1.00 91.81 93 LEU A C 1
ATOM 738 O O . LEU A 1 93 ? 12.778 -2.349 -12.401 1.00 91.81 93 LEU A O 1
ATOM 742 N N . ILE A 1 94 ? 14.742 -1.328 -12.819 1.00 93.62 94 ILE A N 1
ATOM 743 C CA . ILE A 1 94 ? 14.890 -0.756 -11.475 1.00 93.62 94 ILE A CA 1
ATOM 744 C C . ILE A 1 94 ? 13.743 0.222 -11.194 1.00 93.62 94 ILE A C 1
ATOM 746 O O . ILE A 1 94 ? 13.089 0.146 -10.148 1.00 93.62 94 ILE A O 1
ATOM 750 N N . ASN A 1 95 ? 13.448 1.111 -12.144 1.00 93.00 95 ASN A N 1
ATOM 751 C CA . ASN A 1 95 ? 12.365 2.079 -12.019 1.00 93.00 95 ASN A CA 1
ATOM 752 C C . ASN A 1 95 ? 10.983 1.407 -11.891 1.00 93.00 95 ASN A C 1
ATOM 754 O O . ASN A 1 95 ? 10.151 1.837 -11.083 1.00 93.00 95 ASN A O 1
ATOM 758 N N . MET A 1 96 ? 10.743 0.315 -12.624 1.00 92.12 96 MET A N 1
ATOM 759 C CA . MET A 1 96 ? 9.525 -0.490 -12.509 1.00 92.12 96 MET A CA 1
ATOM 760 C C . MET A 1 96 ? 9.376 -1.070 -11.097 1.00 92.12 96 MET A C 1
ATOM 762 O O . MET A 1 96 ? 8.322 -0.914 -10.480 1.00 92.12 96 MET A O 1
ATOM 766 N N . SER A 1 97 ? 10.437 -1.666 -10.545 1.00 92.44 97 SER A N 1
ATOM 767 C CA . SER A 1 97 ? 10.436 -2.183 -9.170 1.00 92.44 97 SER A CA 1
ATOM 768 C C . SER A 1 97 ? 10.109 -1.086 -8.148 1.00 92.44 97 SER A C 1
ATOM 770 O O . SER A 1 97 ? 9.190 -1.234 -7.337 1.00 92.44 97 SER A O 1
ATOM 772 N N . HIS A 1 98 ? 10.781 0.066 -8.236 1.00 95.75 98 HIS A N 1
ATOM 773 C CA . HIS A 1 98 ? 10.526 1.202 -7.348 1.00 95.75 98 HIS A CA 1
ATOM 774 C C . HIS A 1 98 ? 9.086 1.714 -7.449 1.00 95.75 98 HIS A C 1
ATOM 776 O O . HIS A 1 98 ? 8.448 1.982 -6.428 1.00 95.75 98 HIS A O 1
ATOM 782 N N . THR A 1 99 ? 8.546 1.811 -8.663 1.00 93.25 99 THR A N 1
ATOM 783 C CA . THR A 1 99 ? 7.168 2.258 -8.887 1.00 93.25 99 THR A CA 1
ATOM 784 C C . THR A 1 99 ? 6.153 1.280 -8.290 1.00 93.25 99 THR A C 1
ATOM 786 O O . THR A 1 99 ? 5.179 1.702 -7.661 1.00 93.25 99 THR A O 1
ATOM 789 N N . ASN A 1 100 ? 6.409 -0.025 -8.397 1.00 92.06 100 ASN A N 1
ATOM 790 C CA . ASN A 1 100 ? 5.555 -1.065 -7.821 1.00 92.06 100 ASN A CA 1
ATOM 791 C C . ASN A 1 100 ? 5.573 -1.013 -6.289 1.00 92.06 100 ASN A C 1
ATOM 793 O O . ASN A 1 100 ? 4.520 -1.043 -5.651 1.00 92.06 100 ASN A O 1
ATOM 797 N N . ILE A 1 101 ? 6.755 -0.844 -5.690 1.00 94.00 101 ILE A N 1
ATOM 798 C CA . ILE A 1 101 ? 6.910 -0.678 -4.238 1.00 94.00 101 ILE A CA 1
ATOM 799 C C . ILE A 1 101 ? 6.191 0.588 -3.752 1.00 94.00 101 ILE A C 1
ATOM 801 O O . ILE A 1 101 ? 5.548 0.566 -2.702 1.00 94.00 101 ILE A O 1
ATOM 805 N N . LEU A 1 102 ? 6.250 1.689 -4.507 1.00 93.12 102 LEU A N 1
ATOM 806 C CA . LEU A 1 102 ? 5.526 2.917 -4.168 1.00 93.12 102 LEU A CA 1
ATOM 807 C C . LEU A 1 102 ? 4.009 2.711 -4.177 1.00 93.12 102 LEU A C 1
ATOM 809 O O . LEU A 1 102 ? 3.334 3.182 -3.260 1.00 93.12 102 LEU A O 1
ATOM 813 N N . MET A 1 103 ? 3.482 1.987 -5.166 1.00 91.00 103 MET A N 1
ATOM 814 C CA . MET A 1 103 ? 2.063 1.631 -5.214 1.00 91.00 103 MET A CA 1
ATOM 815 C C . MET A 1 103 ? 1.664 0.780 -3.998 1.00 91.00 103 MET A C 1
ATOM 817 O O . MET A 1 103 ? 0.700 1.107 -3.306 1.00 91.00 103 MET A O 1
ATOM 821 N N . LEU A 1 104 ? 2.443 -0.256 -3.668 1.00 91.44 104 LEU A N 1
ATOM 822 C CA . LEU A 1 104 ? 2.200 -1.094 -2.487 1.00 91.44 104 LEU A CA 1
ATOM 823 C C . LEU A 1 104 ? 2.252 -0.289 -1.186 1.00 91.44 104 LEU A C 1
ATOM 825 O O . LEU A 1 104 ? 1.365 -0.417 -0.343 1.00 91.44 104 LEU A O 1
ATOM 829 N N . ARG A 1 105 ? 3.234 0.607 -1.042 1.00 92.38 105 ARG A N 1
ATOM 830 C CA . ARG A 1 105 ? 3.334 1.511 0.110 1.00 92.38 105 ARG A CA 1
ATOM 831 C C . ARG A 1 105 ? 2.068 2.350 0.275 1.00 92.38 105 ARG A C 1
ATOM 833 O O . ARG A 1 105 ? 1.596 2.504 1.398 1.00 92.38 105 ARG A O 1
ATOM 840 N N . GLN A 1 106 ? 1.520 2.899 -0.810 1.00 89.69 106 GLN A N 1
ATOM 841 C CA . GLN A 1 106 ? 0.280 3.679 -0.748 1.00 89.69 106 GLN A CA 1
ATOM 842 C C . GLN A 1 106 ? -0.905 2.821 -0.290 1.00 89.69 106 GLN A C 1
ATOM 844 O O . GLN A 1 106 ? -1.681 3.265 0.556 1.00 89.69 106 GLN A O 1
ATOM 849 N N . MET A 1 107 ? -1.018 1.586 -0.789 1.00 88.12 107 MET A N 1
ATOM 850 C CA . MET A 1 107 ? -2.065 0.649 -0.361 1.00 88.12 107 MET A CA 1
ATOM 851 C C . MET A 1 107 ? -1.934 0.284 1.125 1.00 88.12 107 MET A C 1
ATOM 853 O O . MET A 1 107 ? -2.931 0.276 1.847 1.00 88.12 107 MET A O 1
ATOM 857 N N . PHE A 1 108 ? -0.715 0.046 1.615 1.00 88.44 108 PHE A N 1
ATOM 858 C CA . PHE A 1 108 ? -0.475 -0.276 3.024 1.00 88.44 108 PHE A CA 1
ATOM 859 C C . PHE A 1 108 ? -0.729 0.907 3.955 1.00 88.44 108 PHE A C 1
ATOM 861 O O . PHE A 1 108 ? -1.362 0.722 4.985 1.00 88.44 108 PHE A O 1
ATOM 868 N N . GLN A 1 109 ? -0.352 2.130 3.575 1.00 88.12 109 GLN A N 1
ATOM 869 C CA . GLN A 1 109 ? -0.681 3.322 4.367 1.00 88.12 109 GLN A CA 1
ATOM 870 C C . GLN A 1 109 ? -2.192 3.519 4.517 1.00 88.12 109 GLN A C 1
ATOM 872 O O . GLN A 1 109 ? -2.668 3.889 5.592 1.00 88.12 109 GLN A O 1
ATOM 877 N N . GLN A 1 110 ? -2.953 3.253 3.452 1.00 84.69 110 GLN A N 1
ATOM 878 C CA . GLN A 1 110 ? -4.406 3.244 3.544 1.00 84.69 110 GLN A CA 1
ATOM 879 C C . GLN A 1 110 ? -4.844 2.135 4.500 1.00 84.69 110 GLN A C 1
ATOM 881 O O . GLN A 1 110 ? -5.476 2.441 5.499 1.00 84.69 110 GLN A O 1
ATOM 886 N N . ALA 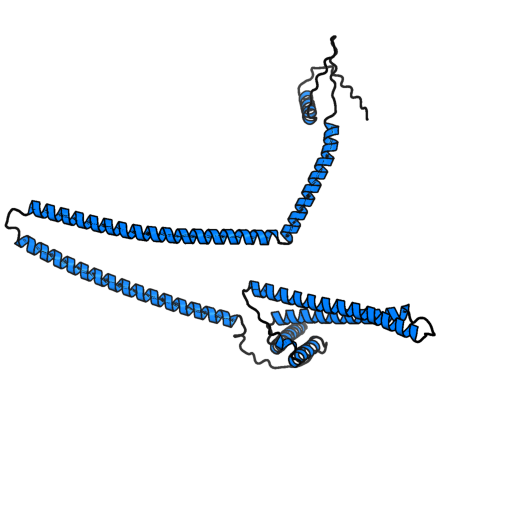A 1 111 ? -4.445 0.882 4.297 1.00 86.25 111 ALA A N 1
ATOM 887 C CA . ALA A 1 111 ? -4.846 -0.227 5.166 1.00 86.25 111 ALA A CA 1
ATOM 888 C C . ALA A 1 111 ? -4.516 -0.010 6.659 1.00 86.25 111 ALA A C 1
ATOM 890 O O . ALA A 1 111 ? -5.359 -0.272 7.518 1.00 86.25 111 ALA A O 1
ATOM 891 N N . GLU A 1 112 ? -3.342 0.540 6.971 1.00 81.12 112 GLU A N 1
ATOM 892 C CA . GLU A 1 112 ? -2.918 0.881 8.333 1.00 81.12 112 GLU A CA 1
ATOM 893 C C . GLU A 1 112 ? -3.808 1.945 8.975 1.00 81.12 112 GLU A C 1
ATOM 895 O O . GLU A 1 112 ? -4.127 1.834 10.159 1.00 81.12 112 GLU A O 1
ATOM 900 N N . SER A 1 113 ? -4.263 2.942 8.206 1.00 78.19 113 SER A N 1
ATOM 901 C CA . SER A 1 113 ? -5.206 3.951 8.709 1.00 78.19 113 SER A CA 1
ATOM 902 C C . SER A 1 113 ? -6.565 3.359 9.109 1.00 78.19 113 SER A C 1
ATOM 904 O O . SER A 1 113 ? -7.256 3.925 9.951 1.00 78.19 113 SER A O 1
ATOM 906 N N . TRP A 1 114 ? -6.910 2.186 8.566 1.00 84.12 114 TRP A N 1
ATOM 907 C CA . TRP A 1 114 ? -8.081 1.389 8.948 1.00 84.12 114 TRP A CA 1
ATOM 908 C C . TRP A 1 114 ? -7.735 0.245 9.920 1.00 84.12 114 TRP A C 1
ATOM 910 O O . TRP A 1 114 ? -8.571 -0.621 10.172 1.00 84.12 114 TRP A O 1
ATOM 920 N N . HIS A 1 115 ? -6.512 0.224 10.464 1.00 79.06 115 HIS A N 1
ATOM 921 C CA . HIS A 1 115 ? -5.977 -0.820 11.347 1.00 79.06 115 HIS A CA 1
ATOM 922 C C . HIS A 1 115 ? -6.052 -2.248 10.773 1.00 79.06 115 HIS A C 1
ATOM 924 O O . HIS A 1 115 ? -6.132 -3.230 11.516 1.00 79.06 115 HIS A O 1
ATOM 930 N N . LEU A 1 116 ? -5.996 -2.377 9.446 1.00 85.50 116 LEU A N 1
ATOM 931 C CA . LEU A 1 116 ? -5.977 -3.661 8.753 1.00 85.50 116 LEU A CA 1
ATOM 932 C C . LEU A 1 116 ? -4.543 -4.179 8.633 1.00 85.50 116 LEU A C 1
ATOM 934 O O . LEU A 1 116 ? -3.639 -3.465 8.201 1.00 85.50 116 LEU A O 1
ATOM 938 N N . LYS A 1 117 ? -4.345 -5.454 8.970 1.00 80.25 117 LYS A N 1
ATOM 939 C CA . LYS A 1 117 ? -3.097 -6.173 8.701 1.00 80.25 117 LYS A CA 1
ATOM 940 C C . LYS A 1 117 ? -3.259 -6.935 7.392 1.00 80.25 117 LYS A C 1
ATOM 942 O O . LYS A 1 117 ? -4.000 -7.912 7.344 1.00 80.25 117 LYS A O 1
ATOM 947 N N . LEU A 1 118 ? -2.603 -6.457 6.338 1.00 82.69 118 LEU A N 1
ATOM 948 C CA . LEU A 1 118 ? -2.573 -7.129 5.042 1.00 82.69 118 LEU A CA 1
ATOM 949 C C . LEU A 1 118 ? -1.375 -8.077 4.990 1.00 82.69 118 LEU A C 1
ATOM 951 O O . LEU A 1 118 ? -0.264 -7.698 5.352 1.00 82.69 118 LEU A O 1
ATOM 955 N N . GLN A 1 119 ? -1.612 -9.298 4.527 1.00 80.81 119 GLN A N 1
ATOM 956 C CA . GLN A 1 119 ? -0.575 -10.280 4.246 1.00 80.81 119 GLN A CA 1
ATOM 957 C C . GLN A 1 119 ? -0.733 -10.702 2.788 1.00 80.81 119 GLN A C 1
ATOM 959 O O . GLN A 1 119 ? -1.829 -11.069 2.371 1.00 80.81 119 GLN A O 1
ATOM 964 N N . ALA A 1 120 ? 0.350 -10.607 2.024 1.00 82.19 120 ALA A N 1
ATOM 965 C CA . ALA A 1 120 ? 0.424 -11.141 0.673 1.00 82.19 120 ALA A CA 1
ATOM 966 C C . ALA A 1 120 ? 1.224 -12.444 0.715 1.00 82.19 120 ALA A C 1
ATOM 968 O O . ALA A 1 120 ? 2.263 -12.501 1.378 1.00 82.19 120 ALA A O 1
ATOM 969 N N . ASP A 1 121 ? 0.742 -13.476 0.027 1.00 78.88 121 ASP A N 1
ATOM 970 C CA . ASP A 1 121 ? 1.520 -14.689 -0.188 1.00 78.88 121 ASP A CA 1
ATOM 971 C C . ASP A 1 121 ? 2.435 -14.479 -1.398 1.00 78.88 121 ASP A C 1
ATOM 973 O O . ASP A 1 121 ? 1.980 -14.285 -2.523 1.00 78.88 121 ASP A O 1
ATOM 977 N N . ILE A 1 122 ? 3.743 -14.468 -1.152 1.00 84.00 122 ILE A N 1
ATOM 978 C CA . ILE A 1 122 ? 4.757 -14.266 -2.195 1.00 84.00 122 ILE A CA 1
ATOM 979 C C . ILE A 1 122 ? 4.790 -15.479 -3.137 1.00 84.00 122 ILE A C 1
ATOM 981 O O . ILE A 1 122 ? 5.083 -15.329 -4.320 1.00 84.00 122 ILE A O 1
ATOM 985 N N . SER A 1 123 ? 4.421 -16.661 -2.638 1.00 81.62 123 SER A N 1
ATOM 986 C CA . SER A 1 123 ? 4.441 -17.921 -3.387 1.00 81.62 123 SER A CA 1
ATOM 987 C C . SER A 1 123 ? 3.458 -17.918 -4.563 1.00 81.62 123 SER A C 1
ATOM 989 O O . SER A 1 123 ? 3.676 -18.599 -5.560 1.00 81.62 123 SER A O 1
ATOM 991 N N . GLU A 1 124 ? 2.380 -17.134 -4.471 1.00 79.44 124 GLU A N 1
ATOM 992 C CA . GLU A 1 124 ? 1.372 -17.033 -5.529 1.00 79.44 124 GLU A CA 1
ATOM 993 C C . GLU A 1 124 ? 1.796 -16.113 -6.687 1.00 79.44 124 GLU A C 1
ATOM 995 O O . GLU A 1 124 ? 1.206 -16.189 -7.764 1.00 79.44 124 GLU A O 1
ATOM 1000 N N . LEU A 1 125 ? 2.830 -15.276 -6.516 1.00 78.12 125 LEU A N 1
ATOM 1001 C CA . LEU A 1 125 ? 3.287 -14.334 -7.551 1.00 78.12 125 LEU A CA 1
ATOM 1002 C C . LEU A 1 125 ? 3.932 -15.026 -8.761 1.00 78.12 125 LEU A C 1
ATOM 1004 O O . LEU A 1 125 ? 3.916 -14.474 -9.859 1.00 78.12 125 LEU A O 1
ATOM 1008 N N . GLU A 1 126 ? 4.476 -16.228 -8.573 1.00 77.81 126 GLU A N 1
ATOM 1009 C CA . GLU A 1 126 ? 5.080 -17.043 -9.638 1.00 77.81 126 GLU A CA 1
ATOM 1010 C C . GLU A 1 126 ? 4.072 -17.999 -10.293 1.00 77.81 126 GLU A C 1
ATOM 1012 O O . GLU A 1 126 ? 4.414 -18.749 -11.210 1.00 77.81 126 GLU A O 1
ATOM 1017 N N . ASN A 1 127 ? 2.815 -17.991 -9.840 1.00 86.62 127 ASN A N 1
ATOM 1018 C CA . ASN A 1 127 ? 1.796 -18.869 -10.387 1.00 86.62 127 ASN A CA 1
ATOM 1019 C C . ASN A 1 127 ? 1.424 -18.438 -11.814 1.00 86.62 127 ASN A C 1
ATOM 1021 O O . ASN A 1 127 ? 0.671 -17.485 -12.029 1.00 86.62 127 ASN A O 1
ATOM 1025 N N . VAL A 1 128 ? 1.919 -19.201 -12.787 1.00 84.25 128 VAL A N 1
ATOM 1026 C CA . VAL A 1 128 ? 1.704 -18.976 -14.221 1.00 84.25 128 VAL A CA 1
ATOM 1027 C C . VAL A 1 128 ? 0.217 -18.911 -14.576 1.00 84.25 128 VAL A C 1
ATOM 1029 O O . VAL A 1 128 ? -0.171 -18.065 -15.371 1.00 84.25 128 VAL A O 1
ATOM 1032 N N . GLU A 1 129 ? -0.644 -19.713 -13.944 1.00 82.81 129 GLU A N 1
ATOM 1033 C CA . GLU A 1 129 ? -2.085 -19.684 -14.230 1.00 82.81 129 GLU A CA 1
ATOM 1034 C C . GLU A 1 129 ? -2.745 -18.371 -13.786 1.00 82.81 129 GLU A C 1
ATOM 1036 O O . GLU A 1 129 ? -3.682 -17.891 -14.427 1.00 82.81 129 GLU A O 1
ATOM 1041 N N . LEU A 1 130 ? -2.290 -17.787 -12.671 1.00 80.62 130 LEU A N 1
ATOM 1042 C CA . LEU A 1 130 ? -2.774 -16.483 -12.210 1.00 80.62 130 LEU A CA 1
ATOM 1043 C C . LEU A 1 130 ? -2.248 -15.362 -13.108 1.00 80.62 130 LEU A C 1
ATOM 1045 O O . LEU A 1 130 ? -3.002 -14.446 -13.441 1.00 80.62 130 LEU A O 1
ATOM 1049 N N . LEU A 1 131 ? -0.995 -15.461 -13.552 1.00 84.19 131 LEU A N 1
ATOM 1050 C CA . LEU A 1 131 ? -0.410 -14.522 -14.508 1.00 84.19 131 LEU A CA 1
ATOM 1051 C C . LEU A 1 131 ? -1.126 -14.570 -15.863 1.00 84.19 131 LEU A C 1
ATOM 1053 O O . LEU A 1 131 ? -1.445 -13.518 -16.415 1.00 84.19 131 LEU A O 1
ATOM 1057 N N . ASP A 1 132 ? -1.459 -15.761 -16.362 1.00 83.44 132 ASP A N 1
ATOM 1058 C CA . ASP A 1 132 ? -2.212 -15.931 -17.606 1.00 83.44 132 ASP A CA 1
ATOM 1059 C C . ASP A 1 132 ? -3.631 -15.365 -17.485 1.00 83.44 132 ASP A C 1
ATOM 1061 O O . ASP A 1 132 ? -4.089 -14.659 -18.381 1.00 83.44 132 ASP A O 1
ATOM 1065 N N . LYS A 1 133 ? -4.305 -15.553 -16.342 1.00 82.38 133 LYS A N 1
ATOM 1066 C CA . LYS A 1 133 ? -5.606 -14.908 -16.081 1.00 82.38 133 LYS A CA 1
ATOM 1067 C C . LYS A 1 133 ? -5.509 -13.382 -16.085 1.00 82.38 133 LYS A C 1
ATOM 1069 O O . LYS A 1 133 ? -6.406 -12.724 -16.607 1.00 82.38 133 LYS A O 1
ATOM 1074 N N . ILE A 1 134 ? -4.444 -12.809 -15.520 1.00 83.81 134 ILE A N 1
ATOM 1075 C CA . ILE A 1 134 ? -4.205 -11.356 -15.540 1.00 83.81 134 ILE A CA 1
ATOM 1076 C C . ILE A 1 134 ? -3.909 -10.876 -16.964 1.00 83.81 134 ILE A C 1
ATOM 1078 O O . ILE A 1 134 ? -4.390 -9.818 -17.366 1.00 83.81 134 ILE A O 1
ATOM 1082 N N . LYS A 1 135 ? -3.162 -11.655 -17.747 1.00 83.06 135 LYS A N 1
ATOM 1083 C CA . LYS A 1 135 ? -2.873 -11.348 -19.148 1.00 83.06 135 LYS A CA 1
ATOM 1084 C C . LYS A 1 135 ? -4.140 -11.370 -20.001 1.00 83.06 135 LYS A C 1
ATOM 1086 O O . LYS A 1 135 ? -4.415 -10.402 -20.706 1.00 83.06 135 LYS A O 1
ATOM 1091 N N . ASP A 1 136 ? -4.946 -12.423 -19.889 1.00 81.81 136 ASP A N 1
ATOM 1092 C CA . ASP A 1 136 ? -6.245 -12.520 -20.556 1.00 81.81 136 ASP A CA 1
ATOM 1093 C C . ASP A 1 136 ? -7.161 -11.362 -20.145 1.00 81.81 136 ASP A C 1
ATOM 1095 O O . ASP A 1 136 ? -7.882 -10.808 -20.976 1.00 81.81 136 ASP A O 1
ATOM 1099 N N . PHE A 1 137 ? -7.119 -10.973 -18.870 1.00 79.00 137 PHE A N 1
ATOM 1100 C CA . PHE A 1 137 ? -7.846 -9.822 -18.350 1.00 79.00 137 PHE A CA 1
ATOM 1101 C C . PHE A 1 137 ? -7.370 -8.501 -18.978 1.00 79.00 137 PHE A C 1
ATOM 1103 O O . PHE A 1 137 ? -8.193 -7.711 -19.441 1.00 79.00 137 PHE A O 1
ATOM 1110 N N . GLU A 1 138 ? -6.058 -8.265 -19.058 1.00 82.50 138 GLU A N 1
ATOM 1111 C CA . GLU A 1 138 ? -5.486 -7.082 -19.709 1.00 82.50 138 GLU A CA 1
ATOM 1112 C C . GLU A 1 138 ? -5.901 -7.017 -21.190 1.00 82.50 138 GLU A C 1
ATOM 1114 O O . GLU A 1 138 ? -6.354 -5.979 -21.687 1.00 82.50 138 GLU A O 1
ATOM 1119 N N . GLU A 1 139 ? -5.807 -8.138 -21.904 1.00 82.50 139 GLU A N 1
ATOM 1120 C CA . GLU A 1 139 ? -6.220 -8.230 -23.303 1.00 82.50 139 GLU A CA 1
ATOM 1121 C C . GLU A 1 139 ? -7.725 -7.977 -23.478 1.00 82.50 139 GLU A C 1
ATOM 1123 O O . GLU A 1 139 ? -8.139 -7.323 -24.440 1.00 82.50 139 GLU A O 1
ATOM 1128 N N . GLN A 1 140 ? -8.564 -8.440 -22.553 1.00 78.88 140 GLN A N 1
ATOM 1129 C CA . GLN A 1 140 ? -10.012 -8.224 -22.594 1.00 78.88 140 GLN A CA 1
ATOM 1130 C C . GLN A 1 140 ? -10.403 -6.773 -22.302 1.00 78.88 140 GLN A C 1
ATOM 1132 O O . GLN A 1 140 ? -11.216 -6.216 -23.040 1.00 78.88 140 GLN A O 1
ATOM 1137 N N . GLU A 1 141 ? -9.800 -6.138 -21.296 1.00 75.50 141 GLU A N 1
ATOM 1138 C CA . GLU A 1 141 ? -10.116 -4.754 -20.917 1.00 75.50 141 GLU A CA 1
ATOM 1139 C C . GLU A 1 141 ? -9.648 -3.730 -21.954 1.00 75.50 141 GLU A C 1
ATOM 1141 O O . GLU A 1 141 ? -10.243 -2.656 -22.094 1.00 75.50 141 GLU A O 1
ATOM 1146 N N . PHE A 1 142 ? -8.582 -4.043 -22.696 1.00 75.06 142 PHE A N 1
ATOM 1147 C CA . PHE A 1 142 ? -7.984 -3.083 -23.617 1.00 75.06 142 PHE A CA 1
ATOM 1148 C C . PHE A 1 142 ? -7.944 -3.495 -25.088 1.00 75.06 142 PHE A C 1
ATOM 1150 O O . PHE A 1 142 ? -7.477 -2.706 -25.922 1.00 75.06 142 PHE A O 1
ATOM 1157 N N . SER A 1 143 ? -8.447 -4.675 -25.452 1.00 69.25 143 SER A N 1
ATOM 1158 C CA . SER A 1 143 ? -8.842 -4.923 -26.835 1.00 69.25 143 SER A CA 1
ATOM 1159 C C . SER A 1 143 ? -10.128 -4.139 -27.082 1.00 69.25 143 SER A C 1
ATOM 1161 O O . SER A 1 143 ? -11.169 -4.405 -26.498 1.00 69.25 143 SER A O 1
ATOM 1163 N N . GLY A 1 144 ? -10.092 -3.131 -27.955 1.00 58.38 144 GLY A N 1
ATOM 1164 C CA . GLY A 1 144 ? -11.255 -2.291 -28.291 1.00 58.38 144 GLY A CA 1
ATOM 1165 C C . GLY A 1 144 ? -12.441 -3.032 -28.941 1.00 58.38 144 GLY A C 1
ATOM 1166 O O . GLY A 1 144 ? -13.299 -2.402 -29.560 1.00 58.38 144 GLY A O 1
ATOM 1167 N N . LYS A 1 145 ? -12.500 -4.365 -28.844 1.00 51.31 145 LYS A N 1
ATOM 1168 C CA . LYS A 1 145 ? -13.620 -5.199 -29.261 1.00 51.31 145 LYS A CA 1
ATOM 1169 C C . LYS A 1 145 ? -14.708 -5.103 -28.194 1.00 51.31 145 LYS A C 1
ATOM 1171 O O . LYS A 1 145 ? -14.653 -5.783 -27.177 1.00 51.31 145 LYS A O 1
ATOM 1176 N N . LYS A 1 146 ? -15.740 -4.295 -28.455 1.00 46.78 146 LYS A N 1
ATOM 1177 C CA . LYS A 1 146 ? -17.023 -4.401 -27.743 1.00 46.78 146 LYS A CA 1
ATOM 1178 C C . LYS A 1 146 ? -17.522 -5.842 -27.869 1.00 46.78 146 LYS A C 1
ATOM 1180 O O . LYS A 1 146 ? -18.019 -6.219 -28.928 1.00 46.78 146 LYS A O 1
ATOM 1185 N N . LYS A 1 147 ? -17.352 -6.655 -26.829 1.00 50.25 147 LYS A N 1
ATOM 1186 C CA . LYS A 1 147 ? -17.887 -8.015 -26.797 1.00 50.25 147 LYS A CA 1
ATOM 1187 C C . LYS A 1 147 ? -19.301 -7.990 -26.232 1.00 50.25 147 LYS A C 1
ATOM 1189 O O . LYS A 1 147 ? -19.511 -7.721 -25.052 1.00 50.25 147 LYS A O 1
ATOM 1194 N N . ASP A 1 148 ? -20.251 -8.310 -27.104 1.00 46.19 148 ASP A N 1
ATOM 1195 C CA . ASP A 1 148 ? -21.517 -8.934 -26.736 1.00 46.19 148 ASP A CA 1
ATOM 1196 C C . ASP A 1 148 ? -21.211 -10.181 -25.903 1.00 46.19 148 ASP A C 1
ATOM 1198 O O . ASP A 1 148 ? -20.721 -11.182 -26.422 1.00 46.19 148 ASP A O 1
ATOM 1202 N N . SER A 1 149 ? -21.489 -10.150 -24.604 1.00 43.31 149 SER A N 1
ATOM 1203 C CA . SER A 1 149 ? -21.792 -11.391 -23.900 1.00 43.31 149 SER A CA 1
ATOM 1204 C C . SER A 1 149 ? -22.736 -11.111 -22.747 1.00 43.31 149 SER A C 1
ATOM 1206 O O . SER A 1 149 ? -22.413 -10.537 -21.711 1.00 43.31 149 SER A O 1
ATOM 1208 N N . THR A 1 150 ? -23.969 -11.516 -22.994 1.00 43.28 150 THR A N 1
ATOM 1209 C CA . THR A 1 150 ? -25.087 -11.588 -22.071 1.00 43.28 150 THR A CA 1
ATOM 1210 C C . THR A 1 150 ? -24.818 -12.707 -21.061 1.00 43.28 150 THR A C 1
ATOM 1212 O O . THR A 1 150 ? -25.497 -13.730 -21.052 1.00 43.28 150 THR A O 1
ATOM 1215 N N . VAL A 1 151 ? -23.799 -12.563 -20.213 1.00 48.03 151 VAL A N 1
ATOM 1216 C CA . VAL A 1 151 ? -23.643 -13.470 -19.074 1.00 48.03 151 VAL A CA 1
ATOM 1217 C C . VAL A 1 151 ? -24.661 -13.033 -18.030 1.00 48.03 151 VAL A C 1
ATOM 1219 O O . VAL A 1 151 ? -24.542 -11.975 -17.415 1.00 48.03 151 VAL A O 1
ATOM 1222 N N . LYS A 1 152 ? -25.723 -13.831 -17.874 1.00 46.53 152 LYS A N 1
ATOM 1223 C CA . LYS A 1 152 ? -26.695 -13.684 -16.788 1.00 46.53 152 LYS A CA 1
ATOM 1224 C C . LYS A 1 152 ? -25.954 -13.837 -15.460 1.00 46.53 152 LYS A C 1
ATOM 1226 O O . LYS A 1 152 ? -25.756 -14.952 -14.985 1.00 46.53 152 LYS A O 1
ATOM 1231 N N . VAL A 1 153 ? -25.565 -12.715 -14.861 1.00 50.97 153 VAL A N 1
ATOM 1232 C CA . VAL A 1 153 ? -25.104 -12.661 -13.475 1.00 50.97 153 VAL A CA 1
ATOM 1233 C C . VAL A 1 153 ? -26.291 -13.045 -12.604 1.00 50.97 153 VAL A C 1
ATOM 1235 O O . VAL A 1 153 ? -27.234 -12.274 -12.420 1.00 50.97 153 VAL A O 1
ATOM 1238 N N . LYS A 1 154 ? -26.278 -14.278 -12.099 1.00 47.12 154 LYS A N 1
ATOM 1239 C CA . LYS A 1 154 ? -27.128 -14.663 -10.979 1.00 47.12 154 LYS A CA 1
ATOM 1240 C C . LYS A 1 154 ? -26.630 -13.836 -9.798 1.00 47.12 154 LYS A C 1
ATOM 1242 O O . LYS A 1 154 ? -25.513 -14.050 -9.342 1.00 47.12 154 LYS A O 1
ATOM 1247 N N . LEU A 1 155 ? -27.423 -12.844 -9.394 1.00 38.28 155 LEU A N 1
ATOM 1248 C CA . LEU A 1 155 ? -27.155 -11.983 -8.245 1.00 38.28 155 LEU A CA 1
ATOM 1249 C C . LEU A 1 155 ? -26.910 -12.878 -7.028 1.00 38.28 155 LEU A C 1
ATOM 1251 O O . LEU A 1 155 ? -27.849 -13.441 -6.465 1.00 38.28 155 LEU A O 1
ATOM 1255 N N . LEU A 1 156 ? -25.643 -13.062 -6.669 1.00 51.84 156 LEU A N 1
ATOM 1256 C CA . LEU A 1 156 ? -25.284 -13.644 -5.390 1.00 51.84 156 LEU A CA 1
ATOM 1257 C C . LEU A 1 156 ? -25.482 -12.559 -4.325 1.00 51.84 156 LEU A C 1
ATOM 1259 O O . LEU A 1 156 ? -25.176 -11.392 -4.591 1.00 51.84 156 LEU A O 1
ATOM 1263 N N . PRO A 1 157 ? -26.032 -12.902 -3.148 1.00 48.41 157 PRO A N 1
ATOM 1264 C CA . PRO A 1 157 ? -26.243 -11.935 -2.084 1.00 48.41 157 PRO A CA 1
ATOM 1265 C C . PRO A 1 157 ? -24.916 -11.263 -1.726 1.00 48.41 157 PRO A C 1
ATOM 1267 O O . PRO A 1 157 ? -23.937 -11.925 -1.398 1.00 48.41 157 PRO A O 1
ATOM 1270 N N . MET A 1 158 ? -24.896 -9.936 -1.797 1.00 43.41 158 MET A N 1
ATOM 1271 C CA . MET A 1 158 ? -23.731 -9.072 -1.587 1.00 43.41 158 MET A CA 1
ATOM 1272 C C . MET A 1 158 ? -23.354 -8.945 -0.097 1.00 43.41 158 MET A C 1
ATOM 1274 O O . MET A 1 158 ? -23.053 -7.860 0.394 1.00 43.41 158 MET A O 1
ATOM 1278 N N . ASN A 1 159 ? -23.429 -10.040 0.654 1.00 52.62 159 ASN A N 1
ATOM 1279 C CA . ASN A 1 159 ? -23.249 -10.059 2.097 1.00 52.62 159 ASN A CA 1
ATOM 1280 C C . ASN A 1 159 ? -22.327 -11.216 2.464 1.00 52.62 159 ASN A C 1
ATOM 1282 O O . ASN A 1 159 ? -22.839 -12.285 2.747 1.00 52.62 159 ASN A O 1
ATOM 1286 N N . GLU A 1 160 ? -21.007 -10.997 2.389 1.00 48.06 160 GLU A N 1
ATOM 1287 C CA . GLU A 1 160 ? -19.980 -11.755 3.145 1.00 48.06 160 GLU A CA 1
ATOM 1288 C C . GLU A 1 160 ? -18.523 -11.357 2.821 1.00 48.06 160 GLU A C 1
ATOM 1290 O O . GLU A 1 160 ? -17.599 -11.841 3.463 1.00 48.06 160 GLU A O 1
ATOM 1295 N N . ALA A 1 161 ? -18.259 -10.425 1.898 1.00 52.25 161 ALA A N 1
ATOM 1296 C CA . ALA A 1 161 ? -16.887 -9.984 1.630 1.00 52.25 161 ALA A CA 1
ATOM 1297 C C . ALA A 1 161 ? -16.443 -8.849 2.581 1.00 52.25 161 ALA A C 1
ATOM 1299 O O . ALA A 1 161 ? -16.704 -7.665 2.358 1.00 52.25 161 ALA A O 1
ATOM 1300 N N . GLY A 1 162 ? -15.765 -9.229 3.667 1.00 57.38 162 GLY A N 1
ATOM 1301 C CA . GLY A 1 162 ? -14.845 -8.386 4.446 1.00 57.38 162 GLY A CA 1
ATOM 1302 C C . GLY A 1 162 ? -15.480 -7.413 5.445 1.00 57.38 162 GLY A C 1
ATOM 1303 O O . GLY A 1 162 ? -15.314 -7.579 6.650 1.00 57.38 162 GLY A O 1
ATOM 1304 N N . GLY A 1 163 ? -16.206 -6.397 4.973 1.00 59.16 163 GLY A N 1
ATOM 1305 C CA . GLY A 1 163 ? -16.719 -5.315 5.832 1.00 59.16 163 GLY A CA 1
ATOM 1306 C C . GLY A 1 163 ? -17.965 -5.699 6.635 1.00 59.16 163 GLY A C 1
ATOM 1307 O O . GLY A 1 163 ? -18.032 -5.485 7.844 1.00 59.16 163 GLY A O 1
ATOM 1308 N N . SER A 1 164 ? -18.940 -6.329 5.973 1.00 62.16 164 SER A N 1
ATOM 1309 C CA . SER A 1 164 ? -20.198 -6.762 6.605 1.00 62.16 164 SER A CA 1
ATOM 1310 C C . SER A 1 164 ? -19.986 -7.919 7.588 1.00 62.16 164 SER A C 1
ATOM 1312 O O . SER A 1 164 ? -20.632 -7.972 8.629 1.00 62.16 164 SER A O 1
ATOM 1314 N N . ALA A 1 165 ? -19.017 -8.799 7.311 1.00 67.25 165 ALA A N 1
ATOM 1315 C CA . ALA A 1 165 ? -18.638 -9.889 8.210 1.00 67.25 165 ALA A CA 1
ATOM 1316 C C . ALA A 1 165 ? -17.972 -9.368 9.497 1.00 67.25 165 ALA A C 1
ATOM 1318 O O . ALA A 1 165 ? -18.301 -9.831 10.589 1.00 67.25 165 ALA A O 1
ATOM 1319 N N . LEU A 1 166 ? -17.086 -8.365 9.397 1.00 72.75 166 LEU A N 1
ATOM 1320 C CA . LEU A 1 166 ? -16.490 -7.723 10.575 1.00 72.75 166 LEU A CA 1
ATOM 1321 C C . LEU A 1 166 ? -17.539 -6.973 11.403 1.00 72.75 166 LEU A C 1
ATOM 1323 O O . LEU A 1 166 ? -17.538 -7.065 12.629 1.00 72.75 166 LEU A O 1
ATOM 1327 N N . LEU A 1 167 ? -18.454 -6.265 10.736 1.00 77.56 167 LEU A N 1
ATOM 1328 C CA . LEU A 1 167 ? -19.561 -5.575 11.396 1.00 77.56 167 LEU A CA 1
ATOM 1329 C C . LEU A 1 167 ? -20.503 -6.563 12.084 1.00 77.56 167 LEU A C 1
ATOM 1331 O O . LEU A 1 167 ? -20.828 -6.361 13.246 1.00 77.56 167 LEU A O 1
ATOM 1335 N N . GLN A 1 168 ? -20.884 -7.662 11.432 1.00 81.00 168 GLN A N 1
ATOM 1336 C CA . GLN A 1 168 ? -21.701 -8.715 12.045 1.00 81.00 168 GLN A CA 1
ATOM 1337 C C . GLN A 1 168 ? -20.992 -9.382 13.222 1.00 81.00 168 GLN A C 1
ATOM 1339 O O . GLN A 1 168 ? -21.632 -9.657 14.234 1.00 81.00 168 GLN A O 1
ATOM 1344 N N . LYS A 1 169 ? -19.674 -9.601 13.137 1.00 84.50 169 LYS A N 1
ATOM 1345 C CA . LYS A 1 169 ? -18.885 -10.085 14.274 1.00 84.50 169 LYS A CA 1
ATOM 1346 C C . LYS A 1 169 ? -18.932 -9.089 15.432 1.00 84.50 169 LYS A C 1
ATOM 1348 O O . LYS A 1 169 ? -19.187 -9.495 16.561 1.00 84.50 169 LYS A O 1
ATOM 1353 N N . LYS A 1 170 ? -18.757 -7.793 15.156 1.00 84.94 170 LYS A N 1
ATOM 1354 C CA . LYS A 1 170 ? -18.802 -6.770 16.204 1.00 84.94 170 LYS A CA 1
ATOM 1355 C C . LYS A 1 170 ? -20.198 -6.599 16.802 1.00 84.94 170 LYS A C 1
ATOM 1357 O O . LYS A 1 170 ? -20.313 -6.394 18.004 1.00 84.94 170 LYS A O 1
ATOM 1362 N N . ILE A 1 171 ? -21.243 -6.716 15.987 1.00 89.31 171 ILE A N 1
ATOM 1363 C CA . ILE A 1 171 ? -22.638 -6.711 16.439 1.00 89.31 171 ILE A CA 1
ATOM 1364 C C . ILE A 1 171 ? -22.882 -7.896 17.376 1.00 89.31 171 ILE A C 1
ATOM 1366 O O . ILE A 1 171 ? -23.357 -7.674 18.482 1.00 89.31 171 ILE A O 1
ATOM 1370 N N . LYS A 1 172 ? -22.465 -9.113 17.005 1.00 93.25 172 LYS A N 1
ATOM 1371 C CA . LYS A 1 172 ? -22.587 -10.295 17.875 1.00 93.25 172 LYS A CA 1
ATOM 1372 C C . LYS A 1 172 ? -21.833 -10.138 19.194 1.00 93.25 172 LYS A C 1
ATOM 1374 O O . LYS A 1 172 ? -22.398 -10.409 20.244 1.00 93.25 172 LYS A O 1
ATOM 1379 N N . GLU A 1 173 ? -20.591 -9.653 19.161 1.00 93.94 173 GLU A N 1
ATOM 1380 C CA . GLU A 1 173 ? -19.823 -9.375 20.386 1.00 93.94 173 GLU A CA 1
ATOM 1381 C C . GLU A 1 173 ? -20.545 -8.361 21.292 1.00 93.94 173 GLU A C 1
ATOM 1383 O O . GLU A 1 173 ? -20.656 -8.569 22.497 1.00 93.94 173 GLU A O 1
ATOM 1388 N N . LEU A 1 174 ? -21.072 -7.273 20.717 1.00 92.38 174 LEU A N 1
ATOM 1389 C CA . LEU A 1 174 ? -21.820 -6.259 21.468 1.00 92.38 174 LEU A CA 1
ATOM 1390 C C . LEU A 1 174 ? -23.156 -6.791 22.008 1.00 92.38 174 LEU A C 1
ATOM 1392 O O . LEU A 1 174 ? -23.580 -6.384 23.087 1.00 92.38 174 LEU A O 1
ATOM 1396 N N . GLU A 1 175 ? -23.826 -7.685 21.284 1.00 94.88 175 GLU A N 1
ATOM 1397 C CA . GLU A 1 175 ? -25.040 -8.368 21.744 1.00 94.88 175 GLU A CA 1
ATOM 1398 C C . GLU A 1 175 ? -24.738 -9.316 22.910 1.00 94.88 175 GLU A C 1
ATOM 1400 O O . GLU A 1 175 ? -25.439 -9.283 23.921 1.00 94.88 175 GLU A O 1
ATOM 1405 N N . GLU A 1 176 ? -23.660 -10.099 22.821 1.00 95.19 176 GLU A N 1
ATOM 1406 C CA . GLU A 1 176 ? -23.204 -10.977 23.902 1.00 95.19 176 GLU A CA 1
ATOM 1407 C C . GLU A 1 176 ? -22.832 -10.191 25.163 1.00 95.19 176 GLU A C 1
ATOM 1409 O O . GLU A 1 176 ? -23.197 -10.584 26.274 1.00 95.19 176 GLU A O 1
ATOM 1414 N N . ASP A 1 177 ? -22.123 -9.072 25.013 1.00 94.00 177 ASP A N 1
ATOM 1415 C CA . ASP A 1 177 ? -21.756 -8.222 26.143 1.00 94.00 177 ASP A CA 1
ATOM 1416 C C . ASP A 1 177 ? -22.978 -7.525 26.749 1.00 94.00 177 ASP A C 1
ATOM 1418 O O . ASP A 1 177 ? -23.102 -7.466 27.975 1.00 94.00 177 ASP A O 1
ATOM 1422 N N . ASN A 1 178 ? -23.934 -7.084 25.926 1.00 94.31 178 ASN A N 1
ATOM 1423 C CA . ASN A 1 178 ? -25.211 -6.567 26.417 1.00 94.31 178 ASN A CA 1
ATOM 1424 C C . ASN A 1 178 ? -26.000 -7.622 27.195 1.00 94.31 178 ASN A C 1
ATOM 1426 O O . ASN A 1 178 ? -26.537 -7.309 28.256 1.00 94.31 178 ASN A O 1
ATOM 1430 N N . GLU A 1 179 ? -26.057 -8.868 26.725 1.00 95.56 179 GLU A N 1
ATOM 1431 C CA . GLU A 1 179 ? -26.730 -9.936 27.468 1.00 95.56 179 GLU A CA 1
ATOM 1432 C C . GLU A 1 179 ? -26.016 -10.267 28.782 1.00 95.56 179 GLU A C 1
ATOM 1434 O O . GLU A 1 179 ? -26.667 -10.406 29.819 1.00 95.56 179 GLU A O 1
ATOM 1439 N N . LYS A 1 180 ? -24.677 -10.289 28.808 1.00 95.75 180 LYS A N 1
ATOM 1440 C CA . LYS A 1 180 ? -23.921 -10.439 30.065 1.00 95.75 180 LYS A CA 1
ATOM 1441 C C . LYS A 1 180 ? -24.203 -9.293 31.037 1.00 95.75 180 LYS A C 1
ATOM 1443 O O . LYS A 1 180 ? -24.356 -9.536 32.236 1.00 95.75 180 LYS A O 1
ATOM 1448 N N . LEU A 1 181 ? -24.271 -8.054 30.547 1.00 93.69 181 LEU A N 1
ATOM 1449 C CA . LEU A 1 181 ? -24.590 -6.883 31.367 1.00 93.69 181 LEU A CA 1
ATOM 1450 C C . LEU A 1 181 ? -26.020 -6.951 31.913 1.00 93.69 181 LEU A C 1
ATOM 1452 O O . LEU A 1 181 ? -26.207 -6.755 33.112 1.00 93.69 181 LEU A O 1
ATOM 1456 N N . LYS A 1 182 ? -27.009 -7.319 31.091 1.00 95.88 182 LYS A N 1
ATOM 1457 C CA . LYS A 1 182 ? -28.395 -7.537 31.543 1.00 95.88 182 LYS A CA 1
ATOM 1458 C C . LYS A 1 182 ? -28.493 -8.642 32.591 1.00 95.88 182 LYS A C 1
ATOM 1460 O O . LYS A 1 182 ? -29.172 -8.468 33.598 1.00 95.88 182 LYS A O 1
ATOM 1465 N N . GLN A 1 183 ? -27.779 -9.754 32.408 1.00 95.75 183 GLN A N 1
ATOM 1466 C CA . GLN A 1 183 ? -27.734 -10.831 33.401 1.00 95.75 183 GLN A CA 1
ATOM 1467 C C . GLN A 1 183 ? -27.105 -10.371 34.722 1.00 95.75 183 GLN A C 1
ATOM 1469 O O . GLN A 1 183 ? -27.583 -10.748 35.791 1.00 95.75 183 GLN A O 1
ATOM 1474 N N . ARG A 1 184 ? -26.040 -9.559 34.675 1.00 95.38 184 ARG A N 1
ATOM 1475 C CA . ARG A 1 184 ? -25.435 -8.975 35.884 1.00 95.38 184 ARG A CA 1
ATOM 1476 C C . ARG A 1 184 ? -26.389 -8.012 36.583 1.00 95.38 184 ARG A C 1
ATOM 1478 O O . ARG A 1 184 ? -26.515 -8.102 37.799 1.00 95.38 184 ARG A O 1
ATOM 1485 N N . LEU A 1 185 ? -27.075 -7.150 35.831 1.00 93.94 185 LEU A N 1
ATOM 1486 C CA . LEU A 1 185 ? -28.090 -6.248 36.377 1.00 93.94 185 LEU A CA 1
ATOM 1487 C C . LEU A 1 185 ? -29.220 -7.029 37.048 1.00 93.94 185 LEU A C 1
ATOM 1489 O O . LEU A 1 185 ? -29.483 -6.794 38.218 1.00 93.94 185 LEU A O 1
ATOM 1493 N N . SER A 1 186 ? -29.782 -8.038 36.381 1.00 96.00 186 SER A N 1
ATOM 1494 C CA . SER A 1 186 ? -30.836 -8.881 36.960 1.00 96.00 186 SER A CA 1
ATOM 1495 C C . SER A 1 186 ? -30.385 -9.601 38.241 1.00 96.00 186 SER A C 1
ATOM 1497 O O . SER A 1 186 ? -31.143 -9.686 39.206 1.00 96.00 186 SER A O 1
ATOM 1499 N N . LYS A 1 187 ? -29.134 -10.082 38.305 1.00 95.50 187 LYS A N 1
ATOM 1500 C CA . LYS A 1 187 ? -28.581 -10.676 39.536 1.00 95.50 187 LYS A CA 1
ATOM 1501 C C . LYS A 1 187 ? -28.461 -9.659 40.669 1.00 95.50 187 LYS A C 1
ATOM 1503 O O . LYS A 1 187 ? -28.833 -9.979 41.793 1.00 95.50 187 LYS A O 1
ATOM 1508 N N . LEU A 1 188 ? -27.953 -8.460 40.382 1.00 92.94 188 LEU A N 1
ATOM 1509 C CA . LEU A 1 188 ? -27.833 -7.389 41.374 1.00 92.94 188 LEU A CA 1
ATOM 1510 C C . LEU A 1 188 ? -29.207 -6.902 41.853 1.00 92.94 188 LEU A C 1
ATOM 1512 O O . LEU A 1 188 ? -29.381 -6.654 43.042 1.00 92.94 188 LEU A O 1
ATOM 1516 N N . GLU A 1 189 ? -30.188 -6.813 40.956 1.00 94.88 189 GLU A N 1
ATOM 1517 C CA . GLU A 1 189 ? -31.576 -6.485 41.292 1.00 94.88 189 GLU A CA 1
ATOM 1518 C C . GLU A 1 189 ? -32.178 -7.530 42.238 1.00 94.88 189 GLU A C 1
ATOM 1520 O O . GLU A 1 189 ? -32.697 -7.163 43.290 1.00 94.88 189 GLU A O 1
ATOM 1525 N N . ASN A 1 190 ? -32.033 -8.824 41.934 1.00 94.81 190 ASN A N 1
ATOM 1526 C CA . ASN A 1 190 ? -32.518 -9.899 42.806 1.00 94.81 190 ASN A CA 1
ATOM 1527 C C . ASN A 1 190 ? -31.847 -9.864 44.185 1.00 94.81 190 ASN A C 1
ATOM 1529 O O . ASN A 1 190 ? -32.536 -9.929 45.199 1.00 94.81 190 ASN A O 1
ATOM 1533 N N . GLN A 1 191 ? -30.524 -9.681 44.235 1.00 95.94 191 GLN A N 1
ATOM 1534 C CA . GLN A 1 191 ? -29.793 -9.536 45.498 1.00 95.94 191 GLN A CA 1
ATOM 1535 C C . GLN A 1 191 ? -30.263 -8.315 46.295 1.00 95.94 191 GLN A C 1
ATOM 1537 O O . GLN A 1 191 ? -30.398 -8.380 47.513 1.00 95.94 191 GLN A O 1
ATOM 1542 N N . SER A 1 192 ? -30.542 -7.194 45.624 1.00 92.38 192 SER A N 1
ATOM 1543 C CA . SER A 1 192 ? -31.073 -5.999 46.279 1.00 92.38 192 SER A CA 1
ATOM 1544 C C . SER A 1 192 ? -32.458 -6.255 46.876 1.00 92.38 192 SER A C 1
ATOM 1546 O O . SER A 1 192 ? -32.708 -5.872 48.018 1.00 92.38 192 SER A O 1
ATOM 1548 N N . VAL A 1 193 ? -33.333 -6.954 46.146 1.00 95.25 193 VAL A N 1
ATOM 1549 C CA . VAL A 1 193 ? -34.664 -7.346 46.632 1.00 95.25 193 VAL A CA 1
ATOM 1550 C C . VAL A 1 193 ? -34.561 -8.303 47.821 1.00 95.25 193 VAL A C 1
ATOM 1552 O O . VAL A 1 193 ? -35.243 -8.085 48.821 1.00 95.25 193 VAL A O 1
ATOM 1555 N N . GLU A 1 194 ? -33.689 -9.310 47.761 1.00 95.19 194 GLU A N 1
ATOM 1556 C CA . GLU A 1 194 ? -33.445 -10.243 48.871 1.00 95.19 194 GLU A CA 1
ATOM 1557 C C . GLU A 1 194 ? -32.962 -9.503 50.126 1.00 95.19 194 GLU A C 1
ATOM 1559 O O . GLU A 1 194 ? -33.556 -9.642 51.195 1.00 95.19 194 GLU A O 1
ATOM 1564 N N . ILE A 1 195 ? -31.961 -8.626 49.993 1.00 94.12 195 ILE A N 1
ATOM 1565 C CA . ILE A 1 195 ? -31.450 -7.815 51.110 1.00 94.12 195 ILE A CA 1
ATOM 1566 C C . ILE A 1 195 ? -32.546 -6.901 51.679 1.00 94.12 195 ILE A C 1
ATOM 1568 O O . ILE A 1 195 ? -32.625 -6.707 52.895 1.00 94.12 195 ILE A O 1
ATOM 1572 N N . LEU A 1 196 ? -33.407 -6.329 50.830 1.00 93.94 196 LEU A N 1
ATOM 1573 C CA . LEU A 1 196 ? -34.533 -5.508 51.284 1.00 93.94 196 LEU A CA 1
ATOM 1574 C C . LEU A 1 196 ? -35.561 -6.329 52.074 1.00 93.94 196 LEU A C 1
ATOM 1576 O O . LEU A 1 196 ? -36.005 -5.868 53.128 1.00 93.94 196 LEU A O 1
ATOM 1580 N N . GLN A 1 197 ? -35.890 -7.542 51.626 1.00 94.94 197 GLN A N 1
ATOM 1581 C CA . GLN A 1 197 ? -36.788 -8.452 52.345 1.00 94.94 197 GLN A CA 1
ATOM 1582 C C . GLN A 1 197 ? -36.193 -8.897 53.686 1.00 94.94 197 GLN A C 1
ATOM 1584 O O . GLN A 1 197 ? -36.877 -8.874 54.712 1.00 94.94 197 GLN A O 1
ATOM 1589 N N . GLU A 1 198 ? -34.905 -9.247 53.716 1.00 95.12 198 GLU A N 1
ATOM 1590 C CA . GLU A 1 198 ? -34.203 -9.595 54.953 1.00 95.12 198 GLU A CA 1
ATOM 1591 C C . GLU A 1 198 ? -34.174 -8.423 55.934 1.00 95.12 198 GLU A C 1
ATOM 1593 O O . GLU A 1 198 ? -34.438 -8.601 57.126 1.00 95.12 198 GLU A O 1
ATOM 1598 N N . LYS A 1 199 ? -33.907 -7.209 55.440 1.00 94.88 199 LYS A N 1
ATOM 1599 C CA . LYS A 1 199 ? -33.943 -5.983 56.241 1.00 94.88 199 LYS A CA 1
ATOM 1600 C C . LYS A 1 199 ? -35.329 -5.749 56.837 1.00 94.88 199 LYS A C 1
ATOM 1602 O O . LYS A 1 199 ? -35.419 -5.405 58.016 1.00 94.88 199 LYS A O 1
ATOM 1607 N N . GLU A 1 200 ? -36.393 -5.931 56.060 1.00 94.00 200 GLU A N 1
ATOM 1608 C CA . GLU A 1 200 ? -37.765 -5.783 56.549 1.00 94.00 200 GLU A CA 1
ATOM 1609 C C . GLU A 1 200 ? -38.090 -6.830 57.622 1.00 94.00 200 GLU A C 1
ATOM 1611 O O . GLU A 1 200 ? -38.563 -6.484 58.704 1.00 94.00 200 GLU A O 1
ATOM 1616 N N . HIS A 1 201 ? -37.746 -8.095 57.386 1.00 93.62 201 HIS A N 1
ATOM 1617 C CA . HIS A 1 201 ? -37.961 -9.177 58.344 1.00 93.62 201 HIS A CA 1
ATOM 1618 C C . HIS A 1 201 ? -37.165 -8.983 59.646 1.00 93.62 201 HIS A C 1
ATOM 1620 O O . HIS A 1 201 ? -37.699 -9.167 60.744 1.00 93.62 201 HIS A O 1
ATOM 1626 N N . LEU A 1 202 ? -35.899 -8.564 59.556 1.00 91.75 202 LEU A N 1
ATOM 1627 C CA . LEU A 1 202 ? -35.088 -8.216 60.723 1.00 91.75 202 LEU A CA 1
ATOM 1628 C C . LEU A 1 202 ? -35.661 -7.001 61.459 1.00 91.75 202 LEU A C 1
ATOM 1630 O O . LEU A 1 202 ? -35.713 -7.008 62.687 1.00 91.75 202 LEU A O 1
ATOM 1634 N N . SER A 1 203 ? -36.141 -5.989 60.735 1.00 92.69 203 SER A N 1
ATOM 1635 C CA . SER A 1 203 ? -36.792 -4.816 61.324 1.00 92.69 203 SER A CA 1
ATOM 1636 C C . SER A 1 203 ? -38.079 -5.188 62.067 1.00 92.69 203 SER A C 1
ATOM 1638 O O . SER A 1 203 ? -38.272 -4.757 63.205 1.00 92.69 203 SER A O 1
ATOM 1640 N N . GLN A 1 204 ? -38.915 -6.059 61.494 1.00 92.38 204 GLN A N 1
ATOM 1641 C CA . GLN A 1 204 ? -40.112 -6.583 62.156 1.00 92.38 204 GLN A CA 1
ATOM 1642 C C . GLN A 1 204 ? -39.758 -7.390 63.411 1.00 92.38 204 GLN A C 1
ATOM 1644 O O . GLN A 1 204 ? -40.348 -7.166 64.470 1.00 92.38 204 GLN A O 1
ATOM 1649 N N . LYS A 1 205 ? -38.758 -8.280 63.332 1.00 91.50 205 LYS A N 1
ATOM 1650 C CA . LYS A 1 205 ? -38.262 -9.043 64.490 1.00 91.50 205 LYS A CA 1
ATOM 1651 C C . LYS A 1 205 ? -37.758 -8.134 65.603 1.00 91.50 205 LYS A C 1
ATOM 1653 O O . LYS A 1 205 ? -38.110 -8.354 66.759 1.00 91.50 205 LYS A O 1
ATOM 1658 N N . LEU A 1 206 ? -36.981 -7.104 65.268 1.00 89.19 206 LEU A N 1
ATOM 1659 C CA . LEU A 1 206 ? -36.531 -6.101 66.232 1.00 89.19 206 LEU A CA 1
ATOM 1660 C C . LEU A 1 206 ? -37.716 -5.348 66.843 1.0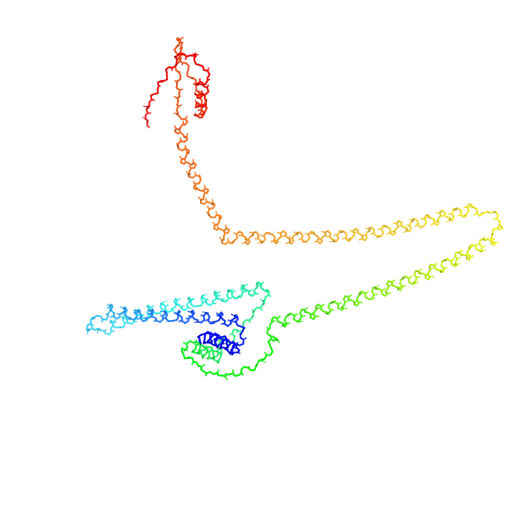0 89.19 206 LEU A C 1
ATOM 1662 O O . LEU A 1 206 ? -37.744 -5.170 68.054 1.00 89.19 206 LEU A O 1
ATOM 1666 N N . GLY A 1 207 ? -38.729 -4.986 66.051 1.00 89.94 207 GLY A N 1
ATOM 1667 C CA . GLY A 1 207 ? -39.947 -4.342 66.549 1.00 89.94 207 GLY A CA 1
ATOM 1668 C C . GLY A 1 207 ? -40.749 -5.215 67.522 1.00 89.94 207 GLY A C 1
ATOM 1669 O O . GLY A 1 207 ? -41.230 -4.718 68.540 1.00 89.94 207 GLY A O 1
ATOM 1670 N N . ILE A 1 208 ? -40.872 -6.518 67.252 1.00 90.12 208 ILE A N 1
ATOM 1671 C CA . ILE A 1 208 ? -41.529 -7.476 68.157 1.00 90.12 208 ILE A CA 1
ATOM 1672 C C . ILE A 1 208 ? -40.697 -7.664 69.427 1.00 90.12 208 ILE A C 1
ATOM 1674 O O . ILE A 1 208 ? -41.229 -7.537 70.527 1.00 90.12 208 ILE A O 1
ATOM 1678 N N . MET A 1 209 ? -39.391 -7.909 69.287 1.00 83.62 209 MET A N 1
ATOM 1679 C CA . MET A 1 209 ? -38.474 -8.076 70.416 1.00 83.62 209 MET A CA 1
ATOM 1680 C C . MET A 1 209 ? -38.476 -6.835 71.313 1.00 83.62 209 MET A C 1
ATOM 1682 O O . MET A 1 209 ? -38.546 -6.960 72.530 1.00 83.62 209 MET A O 1
ATOM 1686 N N . GLN A 1 210 ? -38.468 -5.637 70.726 1.00 87.00 210 GLN A N 1
ATOM 1687 C CA . GLN A 1 210 ? -38.514 -4.382 71.468 1.00 87.00 210 GLN A CA 1
ATOM 1688 C C . GLN A 1 210 ? -39.829 -4.221 72.236 1.00 87.00 210 GLN A C 1
ATOM 1690 O O . GLN A 1 210 ? -39.794 -3.843 73.403 1.00 87.00 210 GLN A O 1
ATOM 1695 N N . LYS A 1 211 ? -40.972 -4.598 71.647 1.00 84.12 211 LYS A N 1
ATOM 1696 C CA . LYS A 1 211 ? -42.261 -4.639 72.362 1.00 84.12 211 LYS A CA 1
ATOM 1697 C C . LYS A 1 211 ? -42.258 -5.662 73.505 1.00 84.12 211 LYS A C 1
ATOM 1699 O O . LYS A 1 211 ? -42.748 -5.359 74.587 1.00 84.12 211 LYS A O 1
ATOM 1704 N N . CYS A 1 212 ? -41.679 -6.848 73.306 1.00 81.44 212 CYS A N 1
ATOM 1705 C CA . CYS A 1 212 ? -41.535 -7.855 74.363 1.00 81.44 212 CYS A CA 1
ATOM 1706 C C . CYS A 1 212 ? -40.618 -7.382 75.500 1.00 81.44 212 CYS A C 1
ATOM 1708 O O . CYS A 1 212 ? -40.936 -7.609 76.664 1.00 81.44 212 CYS A O 1
ATOM 1710 N N . ILE A 1 213 ? -39.518 -6.696 75.176 1.00 77.44 213 ILE A N 1
ATOM 1711 C CA . ILE A 1 213 ? -38.606 -6.107 76.162 1.00 77.44 213 ILE A CA 1
ATOM 1712 C C . ILE A 1 213 ? -39.310 -4.999 76.944 1.00 77.44 213 ILE A C 1
ATOM 1714 O O . ILE A 1 213 ? -39.194 -4.989 78.162 1.00 77.44 213 ILE A O 1
ATOM 1718 N N . SER A 1 214 ? -40.069 -4.108 76.295 1.00 71.94 214 SER A N 1
ATOM 1719 C CA . SER A 1 214 ? -40.876 -3.095 76.992 1.00 71.94 214 SER A CA 1
ATOM 1720 C C . SER A 1 214 ? -41.862 -3.739 77.970 1.00 71.94 214 SER A C 1
ATOM 1722 O O . SER A 1 214 ? -41.854 -3.397 79.147 1.00 71.94 214 SER A O 1
ATOM 1724 N N . ASN A 1 215 ? -42.601 -4.762 77.533 1.00 72.75 215 ASN A N 1
ATOM 1725 C CA . ASN A 1 215 ? -43.559 -5.470 78.386 1.00 72.75 215 ASN A CA 1
ATOM 1726 C C . ASN A 1 215 ? -42.890 -6.217 79.562 1.00 72.75 215 ASN A C 1
ATOM 1728 O O . ASN A 1 215 ? -43.469 -6.315 80.642 1.00 72.75 215 ASN A O 1
ATOM 1732 N N . ALA A 1 216 ? -41.678 -6.751 79.373 1.00 66.00 216 ALA A N 1
ATOM 1733 C CA . ALA A 1 216 ? -40.906 -7.408 80.432 1.00 66.00 216 ALA A CA 1
ATOM 1734 C C . ALA A 1 216 ? -40.263 -6.399 81.406 1.00 66.00 216 ALA A C 1
ATOM 1736 O O . ALA A 1 216 ? -40.221 -6.645 82.611 1.00 66.00 216 ALA A O 1
ATOM 1737 N N . ASN A 1 217 ? -39.816 -5.238 80.912 1.00 60.47 217 ASN A N 1
ATOM 1738 C CA . ASN A 1 217 ? -39.325 -4.137 81.747 1.00 60.47 217 ASN A CA 1
ATOM 1739 C C . ASN A 1 217 ? -40.454 -3.553 82.613 1.00 60.47 217 ASN A C 1
ATOM 1741 O O . ASN A 1 217 ? -40.212 -3.232 83.776 1.00 60.47 217 ASN A O 1
ATOM 1745 N N . ASP A 1 218 ? -41.681 -3.488 82.087 1.00 57.12 218 ASP A N 1
ATOM 1746 C CA . ASP A 1 218 ? -42.875 -3.076 82.837 1.00 57.12 218 ASP A CA 1
ATOM 1747 C C . ASP A 1 218 ? -43.237 -4.081 83.952 1.00 57.12 218 ASP A C 1
ATOM 1749 O O . ASP A 1 218 ? -43.765 -3.689 84.992 1.00 57.12 218 ASP A O 1
ATOM 1753 N N . GLN A 1 219 ? -42.876 -5.365 83.810 1.00 55.31 219 GLN A N 1
ATOM 1754 C CA . GLN A 1 219 ? -43.007 -6.374 84.876 1.00 55.31 219 GLN A CA 1
ATOM 1755 C C . GLN A 1 219 ? -41.858 -6.351 85.905 1.00 55.31 219 GLN A C 1
ATOM 1757 O O . GLN A 1 219 ? -42.048 -6.792 87.039 1.00 55.31 219 GLN A O 1
ATOM 1762 N N . GLN A 1 220 ? -40.684 -5.812 85.558 1.00 47.50 220 GLN A N 1
ATOM 1763 C CA . GLN A 1 220 ? -39.508 -5.727 86.442 1.00 47.50 220 GLN A CA 1
ATOM 1764 C C . GLN A 1 220 ? -39.378 -4.396 87.213 1.00 47.50 220 GLN A C 1
ATOM 1766 O O . GLN A 1 220 ? -38.479 -4.253 88.043 1.00 47.50 220 GLN A O 1
ATOM 1771 N N . GLN A 1 221 ? -40.285 -3.431 87.022 1.00 45.03 221 GLN A N 1
ATOM 1772 C CA . GLN A 1 221 ? -40.297 -2.123 87.707 1.00 45.03 221 GLN A CA 1
ATOM 1773 C C . GLN A 1 221 ? -40.801 -2.148 89.173 1.00 45.03 221 GLN A C 1
ATOM 1775 O O . GLN A 1 221 ? -41.396 -1.193 89.667 1.00 45.03 221 GLN A O 1
ATOM 1780 N N . LYS A 1 222 ? -40.503 -3.205 89.935 1.00 45.94 222 LYS A N 1
ATOM 1781 C CA . LYS A 1 222 ? -40.507 -3.158 91.409 1.00 45.94 222 LYS A CA 1
ATOM 1782 C C . LYS A 1 222 ? -39.126 -3.528 91.920 1.00 45.94 222 LYS A C 1
ATOM 1784 O O . LYS A 1 222 ? -38.917 -4.670 92.308 1.00 45.94 222 LYS A O 1
ATOM 1789 N N . SER A 1 223 ? -38.193 -2.579 91.908 1.00 40.16 223 SER A N 1
ATOM 1790 C CA . SER A 1 223 ? -37.162 -2.402 92.945 1.00 40.16 223 SER A CA 1
ATOM 1791 C C . SER A 1 223 ? -36.229 -1.254 92.566 1.00 40.16 223 SER A C 1
ATOM 1793 O O . SER A 1 223 ? -35.654 -1.209 91.478 1.00 40.16 223 SER A O 1
ATOM 1795 N N . GLN A 1 224 ? -36.129 -0.304 93.491 1.00 46.62 224 GLN A N 1
ATOM 1796 C CA . GLN A 1 224 ? -35.249 0.855 93.466 1.00 46.62 224 GLN A CA 1
ATOM 1797 C C . GLN A 1 224 ? -33.791 0.383 93.474 1.00 46.62 224 GLN A C 1
ATOM 1799 O O . GLN A 1 224 ? -33.334 -0.110 94.493 1.00 46.62 224 GLN A O 1
ATOM 1804 N N . ASN A 1 225 ? -33.126 0.442 92.318 1.00 55.03 225 ASN A N 1
ATOM 1805 C CA . ASN A 1 225 ? -31.665 0.589 92.125 1.00 55.03 225 ASN A CA 1
ATOM 1806 C C . ASN A 1 225 ? -31.305 0.708 90.622 1.00 55.03 225 ASN A C 1
ATOM 1808 O O . ASN A 1 225 ? -30.177 0.464 90.210 1.00 55.03 225 ASN A O 1
ATOM 1812 N N . ASN A 1 226 ? -32.281 1.048 89.771 1.00 56.47 226 ASN A N 1
ATOM 1813 C CA . ASN A 1 226 ? -32.202 0.819 88.329 1.00 56.47 226 ASN A CA 1
ATOM 1814 C C . ASN A 1 226 ? -31.908 2.092 87.520 1.00 56.47 226 ASN A C 1
ATOM 1816 O O . ASN A 1 226 ? -31.552 1.978 86.360 1.00 56.47 226 ASN A O 1
ATOM 1820 N N . GLU A 1 227 ? -32.051 3.299 88.078 1.00 59.47 227 GLU A N 1
ATOM 1821 C CA . GLU A 1 227 ? -31.842 4.522 87.285 1.00 59.47 227 GLU A CA 1
ATOM 1822 C C . GLU A 1 227 ? -30.369 4.790 86.979 1.00 59.47 227 GLU A C 1
ATOM 1824 O O . GLU A 1 227 ? -30.036 5.018 85.821 1.00 59.47 227 GLU A O 1
ATOM 1829 N N . GLU A 1 228 ? -29.476 4.681 87.963 1.00 60.59 228 GLU A N 1
ATOM 1830 C CA . GLU A 1 228 ? -28.040 4.894 87.734 1.00 60.59 228 GLU A CA 1
ATOM 1831 C C . GLU A 1 228 ? -27.435 3.784 86.865 1.00 60.59 228 GLU A C 1
ATOM 1833 O O . GLU A 1 228 ? -26.643 4.060 85.967 1.00 60.59 228 GLU A O 1
ATOM 1838 N N . LEU A 1 229 ? -27.863 2.532 87.061 1.00 60.91 229 LEU A N 1
ATOM 1839 C CA . LEU A 1 229 ? -27.374 1.385 86.293 1.00 60.91 229 LEU A CA 1
ATOM 1840 C C . LEU A 1 229 ? -27.927 1.382 84.856 1.00 60.91 229 LEU A C 1
ATOM 1842 O O . LEU A 1 229 ? -27.172 1.107 83.927 1.00 60.91 229 LEU A O 1
ATOM 1846 N N . LYS A 1 230 ? -29.186 1.805 84.645 1.00 71.38 230 LYS A N 1
ATOM 1847 C CA . LYS A 1 230 ? -29.747 2.051 83.301 1.00 71.38 230 LYS A CA 1
ATOM 1848 C C . LYS A 1 230 ? -29.118 3.256 82.621 1.00 71.38 230 LYS A C 1
ATOM 1850 O O . LYS A 1 230 ? -28.931 3.214 81.411 1.00 71.38 230 LYS A O 1
ATOM 1855 N N . GLN A 1 231 ? -28.779 4.315 83.356 1.00 75.25 231 GLN A N 1
ATOM 1856 C CA . GLN A 1 231 ?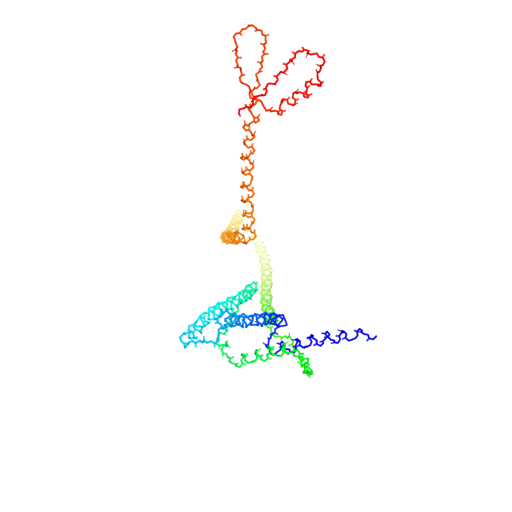 -28.052 5.452 82.790 1.00 75.25 231 GLN A CA 1
ATOM 1857 C C . GLN A 1 231 ? -26.631 5.055 82.381 1.00 75.25 231 GLN A C 1
ATOM 1859 O O . GLN A 1 231 ? -26.209 5.414 81.285 1.00 75.25 231 GLN A O 1
ATOM 1864 N N . LEU A 1 232 ? -25.924 4.258 83.187 1.00 74.38 232 LEU A N 1
ATOM 1865 C CA . LEU A 1 232 ? -24.605 3.721 82.835 1.00 74.38 232 LEU A CA 1
ATOM 1866 C C . LEU A 1 232 ? -24.663 2.718 81.675 1.00 74.38 232 LEU A C 1
ATOM 1868 O O . LEU A 1 232 ? -23.813 2.771 80.787 1.00 74.38 232 LEU A O 1
ATOM 1872 N N . GLU A 1 233 ? -25.667 1.841 81.624 1.00 75.31 233 GLU A N 1
ATOM 1873 C CA . GLU A 1 233 ? -25.887 0.949 80.479 1.00 75.31 233 GLU A CA 1
ATOM 1874 C C . GLU A 1 233 ? -26.257 1.722 79.212 1.00 75.31 233 GLU A C 1
ATOM 1876 O O . GLU A 1 233 ? -25.729 1.415 78.144 1.00 75.31 233 GLU A O 1
ATOM 1881 N N . ALA A 1 234 ? -27.102 2.751 79.312 1.00 80.62 234 ALA A N 1
ATOM 1882 C CA . ALA A 1 234 ? -27.453 3.615 78.188 1.00 80.62 234 ALA A CA 1
ATOM 1883 C C . ALA A 1 234 ? -26.239 4.415 77.692 1.00 80.62 234 ALA A C 1
ATOM 1885 O O . ALA A 1 234 ? -26.014 4.504 76.486 1.00 80.62 234 ALA A O 1
ATOM 1886 N N . GLN A 1 235 ? -25.407 4.932 78.601 1.00 82.69 235 GLN A N 1
ATOM 1887 C CA . GLN A 1 235 ? -24.152 5.599 78.252 1.00 82.69 235 GLN A CA 1
ATOM 1888 C C . GLN A 1 235 ? -23.152 4.625 77.616 1.00 82.69 235 GLN A C 1
ATOM 1890 O O . GLN A 1 235 ? -22.563 4.952 76.590 1.00 82.69 235 GLN A O 1
ATOM 1895 N N . MET A 1 236 ? -22.999 3.402 78.135 1.00 77.50 236 MET A N 1
ATOM 1896 C CA . MET A 1 236 ? -22.133 2.384 77.525 1.00 77.50 236 MET A CA 1
ATOM 1897 C C . MET A 1 236 ? -22.659 1.873 76.178 1.00 77.50 236 MET A C 1
ATOM 1899 O O . MET A 1 236 ? -21.863 1.566 75.288 1.00 77.50 236 MET A O 1
ATOM 1903 N N . ALA A 1 237 ? -23.976 1.779 75.998 1.00 82.81 237 ALA A N 1
ATOM 1904 C CA . ALA A 1 237 ? -24.590 1.418 74.725 1.00 82.81 237 ALA A CA 1
ATOM 1905 C C . ALA A 1 237 ? -24.391 2.522 73.677 1.00 82.81 237 ALA A C 1
ATOM 1907 O O . ALA A 1 237 ? -23.996 2.218 72.549 1.00 82.81 237 ALA A O 1
ATOM 1908 N N . ASN A 1 238 ? -24.571 3.789 74.065 1.00 82.44 238 ASN A N 1
ATOM 1909 C CA . ASN A 1 238 ? -24.296 4.939 73.206 1.00 82.44 238 ASN A CA 1
ATOM 1910 C C . ASN A 1 238 ? -22.809 5.027 72.847 1.00 82.44 238 ASN A C 1
ATOM 1912 O O . ASN A 1 238 ? -22.487 5.085 71.665 1.00 82.44 238 ASN A O 1
ATOM 1916 N N . LEU A 1 239 ? -21.900 4.888 73.816 1.00 82.06 239 LEU A N 1
ATOM 1917 C CA . LEU A 1 239 ? -20.456 4.866 73.557 1.00 82.06 239 LEU A CA 1
ATOM 1918 C C . LEU A 1 239 ? -20.050 3.706 72.637 1.00 82.06 239 LEU A C 1
ATOM 1920 O O . LEU A 1 239 ? -19.239 3.885 71.736 1.00 82.06 239 LEU A O 1
ATOM 1924 N N . ARG A 1 240 ? -20.629 2.509 72.798 1.00 82.81 240 ARG A N 1
ATOM 1925 C CA . ARG A 1 240 ? -20.378 1.377 71.883 1.00 82.81 240 ARG A CA 1
ATOM 1926 C C . ARG A 1 240 ? -20.922 1.623 70.479 1.00 82.81 240 ARG A C 1
ATOM 1928 O O . ARG A 1 240 ? -20.300 1.184 69.512 1.00 82.81 240 ARG A O 1
ATOM 1935 N N . SER A 1 241 ? -22.080 2.269 70.369 1.00 81.44 241 SER A N 1
ATOM 1936 C CA . SER A 1 241 ? -22.684 2.665 69.096 1.00 81.44 241 SER A CA 1
ATOM 1937 C C . SER A 1 241 ? -21.805 3.686 68.375 1.00 81.44 241 SER A C 1
ATOM 1939 O O . SER A 1 241 ? -21.418 3.456 67.231 1.00 81.44 241 SER A O 1
ATOM 1941 N N . GLU A 1 242 ? -21.405 4.749 69.071 1.00 82.94 242 GLU A N 1
ATOM 1942 C CA . GLU A 1 242 ? -20.516 5.792 68.558 1.00 82.94 242 GLU A CA 1
ATOM 1943 C C . GLU A 1 242 ? -19.147 5.230 68.169 1.00 82.94 242 GLU A C 1
ATOM 1945 O O . GLU A 1 242 ? -18.632 5.555 67.103 1.00 82.94 242 GLU A O 1
ATOM 1950 N N . LEU A 1 243 ? -18.586 4.309 68.957 1.00 80.75 243 LEU A N 1
ATOM 1951 C CA . LEU A 1 243 ? -17.302 3.675 68.654 1.00 80.75 243 LEU A CA 1
ATOM 1952 C C . LEU A 1 243 ? -17.403 2.745 67.436 1.00 80.75 243 LEU A C 1
ATOM 1954 O O . LEU A 1 243 ? -16.517 2.752 66.587 1.00 80.75 243 LEU A O 1
ATOM 1958 N N . LYS A 1 244 ? -18.501 1.992 67.280 1.00 82.75 244 LYS A N 1
ATOM 1959 C CA . LYS A 1 244 ? -18.756 1.197 66.063 1.00 82.75 244 LYS A CA 1
ATOM 1960 C C . LYS A 1 244 ? -18.992 2.072 64.834 1.00 82.75 244 LYS A C 1
ATOM 1962 O O . LYS A 1 244 ? -18.559 1.705 63.746 1.00 82.75 244 LYS A O 1
ATOM 1967 N N . GLN A 1 245 ? -19.687 3.193 64.989 1.00 84.44 245 GLN A N 1
ATOM 1968 C CA . GLN A 1 245 ? -19.945 4.132 63.903 1.00 84.44 245 GLN A CA 1
ATOM 1969 C C . GLN A 1 245 ? -18.657 4.847 63.482 1.00 84.44 245 GLN A C 1
ATOM 1971 O O . GLN A 1 245 ? -18.355 4.879 62.295 1.00 84.44 245 GLN A O 1
ATOM 1976 N N . SER A 1 246 ? -17.854 5.300 64.446 1.00 78.69 246 SER A N 1
ATOM 1977 C CA . SER A 1 246 ? -16.513 5.852 64.231 1.00 78.69 246 SER A CA 1
ATOM 1978 C C . SER A 1 246 ? -15.601 4.850 63.519 1.00 78.69 246 SER A C 1
ATOM 1980 O O . SER A 1 246 ? -14.961 5.190 62.529 1.00 78.69 246 SER A O 1
ATOM 1982 N N . LYS A 1 247 ? -15.629 3.576 63.927 1.00 81.81 247 LYS A N 1
ATOM 1983 C CA . LYS A 1 247 ? -14.834 2.520 63.291 1.00 81.81 247 LYS A CA 1
ATOM 1984 C C . LYS A 1 247 ? -15.259 2.237 61.848 1.00 81.81 247 LYS A C 1
ATOM 1986 O O . LYS A 1 247 ? -14.407 2.174 60.980 1.00 81.81 247 LYS A O 1
ATOM 1991 N N . LYS A 1 248 ? -16.565 2.181 61.556 1.00 82.81 248 LYS A N 1
ATOM 1992 C CA . LYS A 1 248 ? -17.065 2.057 60.172 1.00 82.81 248 LYS A CA 1
ATOM 1993 C C . LYS A 1 248 ? -16.697 3.255 59.297 1.00 82.81 248 LYS A C 1
ATOM 1995 O O . LYS A 1 248 ? -16.429 3.083 58.114 1.00 82.81 248 LYS A O 1
ATOM 2000 N N . VAL A 1 249 ? -16.722 4.464 59.859 1.00 83.50 249 VAL A N 1
ATOM 2001 C CA . VAL A 1 249 ? -16.278 5.673 59.153 1.00 83.50 249 VAL A CA 1
ATOM 2002 C C . VAL A 1 249 ? -14.772 5.604 58.885 1.00 83.50 249 VAL A C 1
ATOM 2004 O O . VAL A 1 249 ? -14.360 5.947 57.786 1.00 83.50 249 VAL A O 1
ATOM 2007 N N . SER A 1 250 ? -13.980 5.093 59.834 1.00 82.75 250 SER A N 1
ATOM 2008 C CA . SER A 1 250 ? -12.540 4.851 59.670 1.00 82.75 250 SER A CA 1
ATOM 2009 C C . SER A 1 250 ? -12.242 3.808 58.589 1.00 82.75 250 SER A C 1
ATOM 2011 O O . SER A 1 250 ? -11.444 4.079 57.701 1.00 82.75 250 SER A O 1
ATOM 2013 N N . ASP A 1 251 ? -12.924 2.659 58.604 1.00 81.50 251 ASP A N 1
ATOM 2014 C CA . ASP A 1 251 ? -12.727 1.588 57.615 1.00 81.50 251 ASP A CA 1
ATOM 2015 C C . ASP A 1 251 ? -13.120 2.061 56.199 1.00 81.50 251 ASP A C 1
ATOM 2017 O O . ASP A 1 251 ? -12.429 1.792 55.218 1.00 81.50 251 ASP A O 1
ATOM 2021 N N . ASN A 1 252 ? -14.212 2.827 56.082 1.00 82.69 252 ASN A N 1
ATOM 2022 C CA . ASN A 1 252 ? -14.610 3.445 54.815 1.00 82.69 252 ASN A CA 1
ATOM 2023 C C . ASN A 1 252 ? -13.623 4.528 54.359 1.00 82.69 252 ASN A C 1
ATOM 2025 O O . ASN A 1 252 ? -13.429 4.701 53.159 1.00 82.69 252 ASN A O 1
ATOM 2029 N N . PHE A 1 253 ? -13.023 5.270 55.293 1.00 85.88 253 PHE A N 1
ATOM 2030 C CA . PHE A 1 253 ? -12.016 6.280 54.986 1.00 85.88 253 PHE A CA 1
ATOM 2031 C C . PHE A 1 253 ? -10.730 5.637 54.458 1.00 85.88 253 PHE A C 1
ATOM 2033 O O . PHE A 1 253 ? -10.227 6.091 53.439 1.00 85.88 253 PHE A O 1
ATOM 2040 N N . GLU A 1 254 ? -10.256 4.544 55.066 1.00 87.50 254 GLU A N 1
ATOM 2041 C CA . GLU A 1 254 ? -9.082 3.797 54.586 1.00 87.50 254 GLU A CA 1
ATOM 2042 C C . GLU A 1 254 ? -9.307 3.186 53.195 1.00 87.50 254 GLU A C 1
ATOM 2044 O O . GLU A 1 254 ? -8.436 3.279 52.328 1.00 87.50 254 GLU A O 1
ATOM 2049 N N . LEU A 1 255 ? -10.488 2.607 52.944 1.00 90.44 255 LEU A N 1
ATOM 2050 C CA . LEU A 1 255 ? -10.853 2.112 51.612 1.00 90.44 255 LEU A CA 1
ATOM 2051 C C . LEU A 1 255 ? -10.888 3.248 50.585 1.00 90.44 255 LEU A C 1
ATOM 2053 O O . LEU A 1 255 ? -10.322 3.122 49.501 1.00 90.44 255 LEU A O 1
ATOM 2057 N N . MET A 1 256 ? -11.498 4.379 50.942 1.00 84.81 256 MET A N 1
ATOM 2058 C CA . MET A 1 256 ? -11.576 5.535 50.054 1.00 84.81 256 MET A CA 1
ATOM 2059 C C . MET A 1 256 ? -10.200 6.164 49.812 1.00 84.81 256 MET A C 1
ATOM 2061 O O . MET A 1 256 ? -9.928 6.597 48.699 1.00 84.81 256 MET A O 1
ATOM 2065 N N . GLU A 1 257 ? -9.309 6.183 50.803 1.00 90.94 257 GLU A N 1
ATOM 2066 C CA . GLU A 1 257 ? -7.921 6.632 50.657 1.00 90.94 257 GLU A CA 1
ATOM 2067 C C . GLU A 1 257 ? -7.116 5.689 49.750 1.00 90.94 257 GLU A C 1
ATOM 2069 O O . GLU A 1 257 ? -6.352 6.153 48.899 1.00 90.94 257 GLU A O 1
ATOM 2074 N N . SER A 1 258 ? -7.346 4.377 49.854 1.00 91.56 258 SER A N 1
ATOM 2075 C CA . SER A 1 258 ? -6.764 3.381 48.951 1.00 91.56 258 SER A CA 1
ATOM 2076 C C . SER A 1 258 ? -7.224 3.590 47.503 1.00 91.56 258 SER A C 1
ATOM 2078 O O . SER A 1 258 ? -6.378 3.691 46.610 1.00 91.56 258 SER A O 1
ATOM 2080 N N . ASP A 1 259 ? -8.524 3.776 47.268 1.00 92.44 259 ASP A N 1
ATOM 2081 C CA . ASP A 1 259 ? -9.076 4.064 45.938 1.00 92.44 259 ASP A CA 1
ATOM 2082 C C . ASP A 1 259 ? -8.594 5.417 45.388 1.00 92.44 259 ASP A C 1
ATOM 2084 O O . ASP A 1 259 ? -8.293 5.568 44.202 1.00 92.44 259 ASP A O 1
ATOM 2088 N N . LEU A 1 260 ? -8.447 6.424 46.248 1.00 92.62 260 LEU A N 1
ATOM 2089 C CA . LEU A 1 260 ? -7.912 7.728 45.857 1.00 92.62 260 LEU A CA 1
ATOM 2090 C C . LEU A 1 260 ? -6.424 7.614 45.482 1.00 92.62 260 LEU A C 1
ATOM 2092 O O . LEU A 1 260 ? -5.956 8.251 44.538 1.00 92.62 260 LEU A O 1
ATOM 2096 N N . SER A 1 261 ? -5.672 6.750 46.167 1.00 92.44 261 SER A N 1
ATOM 2097 C CA . SER A 1 261 ? -4.269 6.482 45.842 1.00 92.44 261 SER A CA 1
ATOM 2098 C C . SER A 1 261 ? -4.091 5.707 44.528 1.00 92.44 261 SER A C 1
ATOM 2100 O O . SER A 1 261 ? -3.176 6.025 43.756 1.00 92.44 261 SER A O 1
ATOM 2102 N N . SER A 1 262 ? -4.976 4.745 44.240 1.00 92.31 262 SER A N 1
ATOM 2103 C CA . SER A 1 262 ? -4.952 3.946 43.010 1.00 92.31 262 SER A CA 1
ATOM 2104 C C . SER A 1 262 ? -5.353 4.793 41.801 1.00 92.31 262 SER A C 1
ATOM 2106 O O . SER A 1 262 ? -4.604 4.866 40.827 1.00 92.31 262 SER A O 1
ATOM 2108 N N . THR A 1 263 ? -6.443 5.553 41.909 1.00 90.56 263 THR A N 1
ATOM 2109 C CA . THR A 1 263 ? -6.886 6.498 40.871 1.00 90.56 263 THR A CA 1
ATOM 2110 C C . THR A 1 263 ? -5.853 7.592 40.609 1.00 90.56 263 THR A C 1
ATOM 2112 O O . THR A 1 263 ? -5.632 7.968 39.459 1.00 90.56 263 THR A O 1
ATOM 2115 N N . LYS A 1 264 ? -5.139 8.071 41.637 1.00 95.69 264 LYS A N 1
ATOM 2116 C CA . LYS A 1 264 ? -4.016 9.004 41.458 1.00 95.69 264 LYS A CA 1
ATOM 2117 C C . LYS A 1 264 ? -2.862 8.380 40.669 1.00 95.69 264 LYS A C 1
ATOM 2119 O O . LYS A 1 264 ? -2.286 9.056 39.819 1.00 95.69 264 LYS A O 1
ATOM 2124 N N . HIS A 1 265 ? -2.522 7.115 40.920 1.00 93.81 265 HIS A N 1
ATOM 2125 C CA . HIS A 1 265 ? -1.513 6.400 40.128 1.00 93.81 265 HIS A CA 1
ATOM 2126 C C . HIS A 1 265 ? -1.954 6.210 38.676 1.00 93.81 265 HIS A C 1
ATOM 2128 O O . HIS A 1 265 ? -1.160 6.426 37.759 1.00 93.81 265 HIS A O 1
ATOM 2134 N N . GLU A 1 266 ? -3.218 5.857 38.452 1.00 93.31 266 GLU A N 1
ATOM 2135 C CA . GLU A 1 266 ? -3.782 5.742 37.108 1.00 93.31 266 GLU A CA 1
ATOM 2136 C C . GLU A 1 266 ? -3.773 7.085 36.375 1.00 93.31 266 GLU A C 1
ATOM 2138 O O . GLU A 1 266 ? -3.345 7.143 35.223 1.00 93.31 266 GLU A O 1
ATOM 2143 N N . LEU A 1 267 ? -4.145 8.177 37.049 1.00 93.06 267 LEU A N 1
ATOM 2144 C CA . LEU A 1 267 ? -4.071 9.528 36.493 1.00 93.06 267 LEU A CA 1
ATOM 2145 C C . LEU A 1 267 ? -2.644 9.919 36.121 1.00 93.06 267 LEU A C 1
ATOM 2147 O O . LEU A 1 267 ? -2.434 10.445 35.032 1.00 93.06 267 LEU A O 1
ATOM 2151 N N . LEU A 1 268 ? -1.659 9.648 36.982 1.00 94.44 268 LEU A N 1
ATOM 2152 C CA . LEU A 1 268 ? -0.253 9.920 36.671 1.00 94.44 268 LEU A CA 1
ATOM 2153 C C . LEU A 1 268 ? 0.215 9.121 35.452 1.00 94.44 268 LEU A C 1
ATOM 2155 O O . LEU A 1 268 ? 0.864 9.681 34.573 1.00 94.44 268 LEU A O 1
ATOM 2159 N N . LYS A 1 269 ? -0.177 7.848 35.354 1.00 93.94 269 LYS A N 1
ATOM 2160 C CA . LYS A 1 269 ? 0.149 6.992 34.210 1.00 93.94 269 LYS A CA 1
ATOM 2161 C C . LYS A 1 269 ? -0.495 7.491 32.917 1.00 93.94 269 LYS A C 1
ATOM 2163 O O . LYS A 1 269 ? 0.156 7.522 31.878 1.00 93.94 269 LYS A O 1
ATOM 2168 N N . VAL A 1 270 ? -1.765 7.892 32.963 1.00 93.12 270 VAL A N 1
ATOM 2169 C CA . VAL A 1 270 ? -2.460 8.484 31.810 1.00 93.12 270 VAL A CA 1
ATOM 2170 C C . VAL A 1 270 ? -1.813 9.805 31.410 1.00 93.12 270 VAL A C 1
ATOM 2172 O O . VAL A 1 270 ? -1.604 10.028 30.223 1.00 93.12 270 VAL A O 1
ATOM 2175 N N . ASN A 1 271 ? -1.438 10.642 32.376 1.00 92.88 271 ASN A N 1
ATOM 2176 C CA . ASN A 1 271 ? -0.762 11.907 32.113 1.00 92.88 271 ASN A CA 1
ATOM 2177 C C . ASN A 1 271 ? 0.611 11.697 31.451 1.00 92.88 271 ASN A C 1
ATOM 2179 O O . ASN A 1 271 ? 0.926 12.368 30.475 1.00 92.88 271 ASN A O 1
ATOM 2183 N N . GLU A 1 272 ? 1.396 10.718 31.909 1.00 94.06 272 GLU A N 1
ATOM 2184 C CA . GLU A 1 272 ? 2.678 10.360 31.288 1.00 94.06 272 GLU A CA 1
ATOM 2185 C C . GLU A 1 272 ? 2.490 9.815 29.861 1.00 94.06 272 GLU A C 1
ATOM 2187 O O . GLU A 1 272 ? 3.210 10.201 28.940 1.00 94.06 272 GLU A O 1
ATOM 2192 N N . MET A 1 273 ? 1.486 8.957 29.643 1.00 90.00 273 MET A N 1
ATOM 2193 C CA . MET A 1 273 ? 1.147 8.475 28.299 1.00 90.00 273 MET A CA 1
ATOM 2194 C C . MET A 1 273 ? 0.701 9.610 27.371 1.00 90.00 273 MET A C 1
ATOM 2196 O O . MET A 1 273 ? 1.080 9.610 26.199 1.00 90.00 273 MET A O 1
ATOM 2200 N N . LEU A 1 274 ? -0.073 10.575 27.879 1.00 92.50 274 LEU A N 1
ATOM 2201 C CA . LEU A 1 274 ? -0.470 11.765 27.128 1.00 92.50 274 LEU A CA 1
ATOM 2202 C C . LEU A 1 274 ? 0.746 12.618 26.769 1.00 92.50 274 LEU A C 1
ATOM 2204 O O . LEU A 1 274 ? 0.904 12.955 25.601 1.00 92.50 274 LEU A O 1
ATOM 2208 N N . GLU A 1 275 ? 1.649 12.881 27.714 1.00 94.94 275 GLU A N 1
ATOM 2209 C CA . GLU A 1 275 ? 2.868 13.654 27.454 1.00 94.94 275 GLU A CA 1
ATOM 2210 C C . GLU A 1 275 ? 3.766 12.968 26.406 1.00 94.94 275 GLU A C 1
ATOM 2212 O O . GLU A 1 275 ? 4.320 13.618 25.515 1.00 94.94 275 GLU A O 1
ATOM 2217 N N . MET A 1 276 ? 3.895 11.637 26.462 1.00 90.25 276 MET A N 1
ATOM 2218 C CA . MET A 1 276 ? 4.623 10.874 25.441 1.00 90.25 276 MET A CA 1
ATOM 2219 C C . MET A 1 276 ? 3.952 10.964 24.065 1.00 90.25 276 MET A C 1
ATOM 2221 O O . MET A 1 276 ? 4.641 11.179 23.064 1.00 90.25 276 MET A O 1
ATOM 2225 N N . ALA A 1 277 ? 2.624 10.839 24.006 1.00 89.00 277 ALA A N 1
ATOM 2226 C CA . ALA A 1 277 ? 1.862 10.953 22.766 1.00 89.00 277 ALA A CA 1
ATOM 2227 C C . ALA A 1 277 ? 1.941 12.369 22.170 1.00 89.00 277 ALA A C 1
ATOM 2229 O O . ALA A 1 277 ? 2.115 12.513 20.959 1.00 89.00 277 ALA A O 1
ATOM 2230 N N . GLU A 1 278 ? 1.882 13.410 23.003 1.00 90.38 278 GLU A N 1
ATOM 2231 C CA . GLU A 1 278 ? 2.061 14.807 22.598 1.00 90.38 278 GLU A CA 1
ATOM 2232 C C . GLU A 1 278 ? 3.453 15.043 22.004 1.00 90.38 278 GLU A C 1
ATOM 2234 O O . GLU A 1 278 ? 3.563 15.583 20.900 1.00 90.38 278 GLU A O 1
ATOM 2239 N N . LYS A 1 279 ? 4.517 14.559 22.661 1.00 93.44 279 LYS A N 1
ATOM 2240 C CA . LYS A 1 279 ? 5.893 14.652 22.138 1.00 93.44 279 LYS A CA 1
ATOM 2241 C C . LYS A 1 279 ? 6.058 13.920 20.807 1.00 93.44 279 LYS A C 1
ATOM 2243 O O . LYS A 1 279 ? 6.750 14.407 19.908 1.00 93.44 279 LYS A O 1
ATOM 2248 N N . GLU A 1 280 ? 5.437 12.752 20.646 1.00 90.69 280 GLU A N 1
ATOM 2249 C CA . GLU A 1 280 ? 5.475 12.018 19.380 1.00 90.69 280 GLU A CA 1
ATOM 2250 C C . GLU A 1 280 ? 4.710 12.760 18.275 1.00 90.69 280 GLU A C 1
ATOM 2252 O O . GLU A 1 280 ? 5.192 12.849 17.140 1.00 90.69 280 GLU A O 1
ATOM 2257 N N . LEU A 1 281 ? 3.554 13.343 18.603 1.00 89.44 281 LEU A N 1
ATOM 2258 C CA . LEU A 1 281 ? 2.766 14.151 17.679 1.00 89.44 281 LEU A CA 1
ATOM 2259 C C . LEU A 1 281 ? 3.540 15.399 17.243 1.00 89.44 281 LEU A C 1
ATOM 2261 O O . LEU A 1 281 ? 3.620 15.674 16.049 1.00 89.44 281 LEU A O 1
ATOM 2265 N N . GLU A 1 282 ? 4.179 16.114 18.168 1.00 89.19 282 GLU A N 1
ATO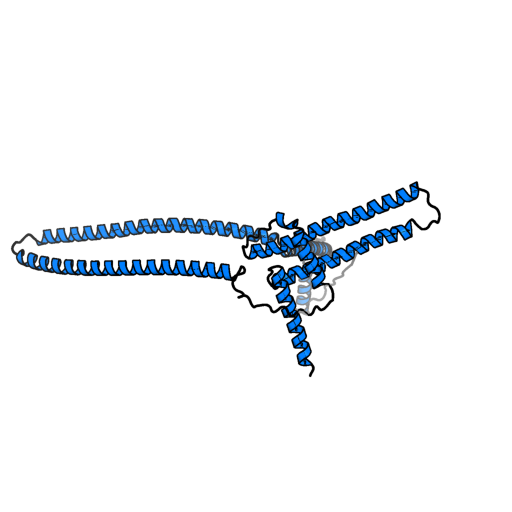M 2266 C CA . GLU A 1 282 ? 5.001 17.290 17.868 1.00 89.19 282 GLU A CA 1
ATOM 2267 C C . GLU A 1 282 ? 6.208 16.925 16.987 1.00 89.19 282 GLU A C 1
ATOM 2269 O O . GLU A 1 282 ? 6.537 17.621 16.016 1.00 89.19 282 GLU A O 1
ATOM 2274 N N . LYS A 1 283 ? 6.827 15.764 17.235 1.00 89.44 283 LYS A N 1
ATOM 2275 C CA . LYS A 1 283 ? 7.876 15.219 16.367 1.00 89.44 283 LYS A CA 1
ATOM 2276 C C . LYS A 1 283 ? 7.341 14.900 14.968 1.00 89.44 283 LYS A C 1
ATOM 2278 O O . LYS A 1 283 ? 7.989 15.247 13.982 1.00 89.44 283 LYS A O 1
ATOM 2283 N N . LYS A 1 284 ? 6.155 14.299 14.848 1.00 88.69 284 LYS A N 1
ATOM 2284 C CA . LYS A 1 284 ? 5.522 14.021 13.546 1.00 88.69 284 LYS A CA 1
ATOM 2285 C C . LYS A 1 284 ? 5.163 15.310 12.812 1.00 88.69 284 LYS A C 1
ATOM 2287 O O . LYS A 1 284 ? 5.527 15.449 11.647 1.00 88.69 284 LYS A O 1
ATOM 2292 N N . VAL A 1 285 ? 4.543 16.277 13.491 1.00 86.38 285 VAL A N 1
ATOM 2293 C CA . VAL A 1 285 ? 4.185 17.597 12.947 1.00 86.38 285 VAL A CA 1
ATOM 2294 C C . VAL A 1 285 ? 5.429 18.335 12.459 1.00 86.38 285 VAL A C 1
ATOM 2296 O O . VAL A 1 285 ? 5.457 18.775 11.310 1.00 86.38 285 VAL A O 1
ATOM 2299 N N . SER A 1 286 ? 6.493 18.391 13.264 1.00 82.50 286 SER A N 1
ATOM 2300 C CA . SER A 1 286 ? 7.749 19.041 12.869 1.00 82.50 286 SER A CA 1
ATOM 2301 C C . SER A 1 286 ? 8.459 18.349 11.699 1.00 82.50 286 SER A C 1
ATOM 2303 O O . SER A 1 286 ? 9.183 18.990 10.931 1.00 82.50 286 SER A O 1
ATOM 2305 N N . GLN A 1 287 ? 8.227 17.046 11.517 1.00 84.56 287 GLN A N 1
ATOM 2306 C CA . GLN A 1 287 ? 8.748 16.276 10.392 1.00 84.56 287 GLN A CA 1
ATOM 2307 C C . GLN A 1 287 ? 7.912 16.397 9.112 1.00 84.56 287 GLN A C 1
ATOM 2309 O O . GLN A 1 287 ? 8.438 16.059 8.042 1.00 84.56 287 GLN A O 1
ATOM 2314 N N . THR A 1 288 ? 6.673 16.895 9.184 1.00 89.62 288 THR A N 1
ATOM 2315 C CA . THR A 1 288 ? 5.811 17.052 8.006 1.00 89.62 288 THR A CA 1
ATOM 2316 C C . THR A 1 288 ? 6.383 18.053 6.998 1.00 89.62 288 THR A C 1
ATOM 2318 O O . THR A 1 288 ? 6.954 19.091 7.347 1.00 89.62 288 THR A O 1
ATOM 2321 N N . THR A 1 289 ? 6.213 17.749 5.711 1.00 84.62 289 THR A N 1
ATOM 2322 C CA . THR A 1 289 ? 6.674 18.585 4.592 1.00 84.62 289 THR A CA 1
ATOM 2323 C C . THR A 1 289 ? 6.117 20.016 4.636 1.00 84.62 289 THR A C 1
ATOM 2325 O O . THR A 1 289 ? 6.903 20.945 4.456 1.00 84.62 289 THR A O 1
ATOM 2328 N N . PRO A 1 290 ? 4.822 20.254 4.942 1.00 83.38 290 PRO A N 1
ATOM 2329 C CA . PRO A 1 290 ? 4.287 21.610 5.067 1.00 83.38 290 PRO A CA 1
ATOM 2330 C C . PRO A 1 290 ? 4.951 22.419 6.189 1.00 83.38 290 PRO A C 1
ATOM 2332 O O . PRO A 1 290 ? 5.298 23.579 5.972 1.00 83.38 290 PRO A O 1
ATOM 2335 N N . PHE A 1 291 ? 5.200 21.813 7.357 1.00 89.75 291 PHE A N 1
ATOM 2336 C CA . PHE A 1 291 ? 5.867 22.488 8.474 1.00 89.75 291 PHE A CA 1
ATOM 2337 C C . PHE A 1 291 ? 7.335 22.807 8.158 1.00 89.75 291 PHE A C 1
ATOM 2339 O O . PHE A 1 291 ? 7.800 23.919 8.409 1.00 89.75 291 PHE A O 1
ATOM 2346 N N . LYS A 1 292 ? 8.061 21.868 7.536 1.00 89.88 292 LYS A N 1
ATOM 2347 C CA . LYS A 1 292 ? 9.434 22.097 7.052 1.00 89.88 292 LYS A CA 1
ATOM 2348 C C . LYS A 1 292 ? 9.494 23.221 6.017 1.00 89.88 292 LYS A C 1
ATOM 2350 O O . LYS A 1 292 ? 10.347 24.100 6.127 1.00 89.88 292 LYS A O 1
ATOM 2355 N N . ASN A 1 293 ? 8.563 23.242 5.065 1.00 88.94 293 ASN A N 1
ATOM 2356 C CA . ASN A 1 293 ? 8.472 24.294 4.052 1.00 88.94 293 ASN A CA 1
ATOM 2357 C C . ASN A 1 293 ? 8.160 25.663 4.675 1.00 88.94 293 ASN A C 1
ATOM 2359 O O . ASN A 1 293 ? 8.788 26.658 4.311 1.00 88.94 293 ASN A O 1
ATOM 2363 N N . LEU A 1 294 ? 7.247 25.719 5.650 1.00 88.69 294 LEU A N 1
ATOM 2364 C CA . LEU A 1 294 ? 6.933 26.943 6.390 1.00 88.69 294 LEU A CA 1
ATOM 2365 C C . LEU A 1 294 ? 8.140 27.444 7.197 1.00 88.69 294 LEU A C 1
ATOM 2367 O O . LEU A 1 294 ? 8.452 28.634 7.162 1.00 88.69 294 LEU A O 1
ATOM 2371 N N . LYS A 1 295 ? 8.868 26.542 7.866 1.00 91.75 295 LYS A N 1
ATOM 2372 C CA . LYS A 1 295 ? 10.093 26.869 8.609 1.00 91.75 295 LYS A CA 1
ATOM 2373 C C . LYS A 1 295 ? 11.179 27.439 7.694 1.00 91.75 295 LYS A C 1
ATOM 2375 O O . LYS A 1 295 ? 11.764 28.467 8.026 1.00 91.75 295 LYS A O 1
ATOM 2380 N N . LEU A 1 296 ? 11.405 26.825 6.531 1.00 90.81 296 LEU A N 1
ATOM 2381 C CA . LEU A 1 296 ? 12.347 27.326 5.524 1.00 90.81 296 LEU A CA 1
ATOM 2382 C C . LEU A 1 296 ? 11.925 28.699 4.980 1.00 90.81 296 LEU A C 1
ATOM 2384 O O . LEU A 1 296 ? 12.762 29.590 4.829 1.00 90.81 296 LEU A O 1
ATOM 2388 N N . MET A 1 297 ? 10.628 28.906 4.731 1.00 88.06 297 MET A N 1
ATOM 2389 C CA . MET A 1 297 ? 10.103 30.200 4.288 1.00 88.06 297 MET A CA 1
ATOM 2390 C C . MET A 1 297 ? 10.306 31.291 5.351 1.00 88.06 297 MET A C 1
ATOM 2392 O O . MET A 1 297 ? 10.746 32.390 5.013 1.00 88.06 297 MET A O 1
ATOM 2396 N N . LEU A 1 298 ? 10.042 30.989 6.626 1.00 89.81 298 LEU A N 1
ATOM 2397 C CA . LEU A 1 298 ? 10.261 31.908 7.748 1.00 89.81 298 LEU A CA 1
ATOM 2398 C C . LEU A 1 298 ? 11.742 32.237 7.945 1.00 89.81 298 LEU A C 1
ATOM 2400 O O . LEU A 1 298 ? 12.084 33.403 8.116 1.00 89.81 298 LEU A O 1
ATOM 2404 N N . GLN A 1 299 ? 12.629 31.243 7.864 1.00 91.62 299 GLN A N 1
ATOM 2405 C CA . GLN A 1 299 ? 14.076 31.470 7.919 1.00 91.62 299 GLN A CA 1
ATOM 2406 C C . GLN A 1 299 ? 14.530 32.391 6.785 1.00 91.62 299 GLN A C 1
ATOM 2408 O O . GLN A 1 299 ? 15.183 33.396 7.044 1.00 91.62 299 GLN A O 1
ATOM 2413 N N . LYS A 1 300 ? 14.086 32.136 5.548 1.00 92.56 300 LYS A N 1
ATOM 2414 C CA . LYS A 1 300 ? 14.396 32.995 4.398 1.00 92.56 300 LYS A CA 1
ATOM 2415 C C . LYS A 1 300 ? 13.878 34.425 4.583 1.00 92.56 300 LYS A C 1
ATOM 2417 O O . LYS A 1 300 ? 14.588 35.375 4.268 1.00 92.56 300 LYS A O 1
ATOM 2422 N N . LYS A 1 301 ? 12.662 34.599 5.113 1.00 92.25 301 LYS A N 1
ATOM 2423 C CA . LYS A 1 301 ? 12.085 35.921 5.418 1.00 92.25 301 LYS A CA 1
ATOM 2424 C C . LYS A 1 301 ? 12.842 36.640 6.537 1.00 92.25 301 LYS A C 1
ATOM 2426 O O . LYS A 1 301 ? 13.026 37.849 6.446 1.00 92.25 301 LYS A O 1
ATOM 2431 N N . ASN A 1 302 ? 13.318 35.918 7.549 1.00 92.19 302 ASN A N 1
ATOM 2432 C CA . ASN A 1 302 ? 14.153 36.476 8.613 1.00 92.19 302 ASN A CA 1
ATOM 2433 C C . ASN A 1 302 ? 15.533 36.897 8.094 1.00 92.19 302 ASN A C 1
ATOM 2435 O O . ASN A 1 302 ? 16.004 37.971 8.457 1.00 92.19 302 ASN A O 1
ATOM 2439 N N . GLU A 1 303 ? 16.146 36.112 7.206 1.00 91.62 303 GLU A N 1
ATOM 2440 C CA . GLU A 1 303 ? 17.395 36.478 6.527 1.00 91.62 303 GLU A CA 1
ATOM 2441 C C . GLU A 1 303 ? 17.202 37.752 5.692 1.00 91.62 303 GLU A C 1
ATOM 2443 O O . GLU A 1 303 ? 17.962 38.706 5.826 1.00 91.62 303 GLU A O 1
ATOM 2448 N N . GLN A 1 304 ? 16.116 37.816 4.911 1.00 90.94 304 GLN A N 1
ATOM 2449 C CA . GLN A 1 304 ? 15.737 39.008 4.146 1.00 90.94 304 GLN A CA 1
ATOM 2450 C C . GLN A 1 304 ? 15.494 40.217 5.055 1.00 90.94 304 GLN A C 1
ATOM 2452 O O . GLN A 1 304 ? 15.929 41.320 4.745 1.00 90.94 304 GLN A O 1
ATOM 2457 N N . MET A 1 305 ? 14.827 40.029 6.195 1.00 89.75 305 MET A N 1
ATOM 2458 C CA . MET A 1 305 ? 14.614 41.085 7.186 1.00 89.75 305 MET A CA 1
ATOM 2459 C C . MET A 1 305 ? 15.942 41.562 7.782 1.00 89.75 305 MET A C 1
ATOM 2461 O O . MET A 1 305 ? 16.131 42.760 7.973 1.00 89.75 305 MET A O 1
ATOM 2465 N N . LYS A 1 306 ? 16.876 40.649 8.059 1.00 91.31 306 LYS A N 1
ATOM 2466 C CA . LYS A 1 306 ? 18.213 40.974 8.565 1.00 91.31 306 LYS A CA 1
ATOM 2467 C C . LYS A 1 306 ? 19.031 41.731 7.521 1.00 91.31 306 LYS A C 1
ATOM 2469 O O . LYS A 1 306 ? 19.656 42.729 7.859 1.00 91.31 306 LYS A O 1
ATOM 2474 N N . GLU A 1 307 ? 18.966 41.318 6.260 1.00 90.25 307 GLU A N 1
ATOM 2475 C CA . GLU A 1 307 ? 19.613 41.999 5.138 1.00 90.25 307 GLU A CA 1
ATOM 2476 C C . GLU A 1 307 ? 19.024 43.397 4.911 1.00 90.25 307 GLU A C 1
ATOM 2478 O O . GLU A 1 307 ? 19.765 44.365 4.758 1.00 90.25 307 GLU A O 1
ATOM 2483 N N . LEU A 1 308 ? 17.697 43.537 4.951 1.00 86.62 308 LEU A N 1
ATOM 2484 C CA . LEU A 1 308 ? 17.021 44.832 4.853 1.00 86.62 308 LEU A CA 1
ATOM 2485 C C . LEU A 1 308 ? 17.358 45.735 6.039 1.00 86.62 308 LEU A C 1
ATOM 2487 O O . LEU A 1 308 ? 17.625 46.911 5.825 1.00 86.62 308 LEU A O 1
ATOM 2491 N N . ARG A 1 309 ? 17.420 45.197 7.263 1.00 84.25 309 ARG A N 1
ATOM 2492 C CA . ARG A 1 309 ? 17.887 45.933 8.448 1.00 84.25 309 ARG A CA 1
ATOM 2493 C C . ARG A 1 309 ? 19.345 46.355 8.315 1.00 84.25 309 ARG A C 1
ATOM 2495 O O . ARG A 1 309 ? 19.659 47.481 8.655 1.00 84.25 309 ARG A O 1
ATOM 2502 N N . GLN A 1 310 ? 20.225 45.512 7.776 1.00 84.81 310 GLN A N 1
ATOM 2503 C CA . GLN A 1 310 ? 21.620 45.884 7.508 1.00 84.81 310 GLN A CA 1
ATOM 2504 C C . GLN A 1 310 ? 21.737 46.947 6.411 1.00 84.81 310 GLN A C 1
ATOM 2506 O O . GLN A 1 310 ? 22.549 47.860 6.522 1.00 84.81 310 GLN A O 1
ATOM 2511 N N . ARG A 1 311 ? 20.927 46.859 5.351 1.00 84.50 311 ARG A N 1
ATOM 2512 C CA . ARG A 1 311 ? 20.871 47.885 4.301 1.00 84.50 311 ARG A CA 1
ATOM 2513 C C . ARG A 1 311 ? 20.336 49.201 4.851 1.00 84.50 311 ARG A C 1
ATOM 2515 O O . ARG A 1 311 ? 20.949 50.229 4.599 1.00 84.50 311 ARG A O 1
ATOM 2522 N N . LEU A 1 312 ? 19.260 49.163 5.635 1.00 78.31 312 LEU A N 1
ATOM 2523 C CA . LEU A 1 312 ? 18.738 50.323 6.352 1.00 78.31 312 LEU A CA 1
ATOM 2524 C C . LEU A 1 312 ? 19.775 50.878 7.325 1.00 78.31 312 LEU A C 1
ATOM 2526 O O . LEU A 1 312 ? 19.969 52.078 7.313 1.00 78.31 312 LEU A O 1
ATOM 2530 N N . SER A 1 313 ? 20.529 50.037 8.039 1.00 74.00 313 SER A N 1
ATOM 2531 C CA . SER A 1 313 ? 21.610 50.455 8.944 1.00 74.00 313 SER A CA 1
ATOM 2532 C C . SER A 1 313 ? 22.673 51.310 8.249 1.00 74.00 313 SER A C 1
ATOM 2534 O O . SER A 1 313 ? 23.175 52.254 8.845 1.00 74.00 313 SER A O 1
ATOM 2536 N N . LYS A 1 314 ? 22.990 51.034 6.975 1.00 71.44 314 LYS A N 1
ATOM 2537 C CA . LYS A 1 314 ? 23.914 51.872 6.185 1.00 71.44 314 LYS A CA 1
ATOM 2538 C C . LYS A 1 314 ? 23.351 53.268 5.948 1.00 71.44 314 LYS A C 1
ATOM 2540 O O . LYS A 1 314 ? 24.078 54.250 6.034 1.00 71.44 314 LYS A O 1
ATOM 2545 N N . TYR A 1 315 ? 22.053 53.356 5.666 1.00 67.88 315 TYR A N 1
ATOM 2546 C CA . TYR A 1 315 ? 21.372 54.643 5.577 1.00 67.88 315 TYR A CA 1
ATOM 2547 C C . TYR A 1 315 ? 21.191 55.263 6.963 1.00 67.88 315 TYR A C 1
ATOM 2549 O O . TYR A 1 315 ? 21.217 56.490 7.077 1.00 67.88 315 TYR A O 1
ATOM 2557 N N . GLU A 1 316 ? 21.105 54.430 8.010 1.00 60.31 316 GLU A N 1
ATOM 2558 C CA . GLU A 1 316 ? 20.965 54.870 9.386 1.00 60.31 316 GLU A CA 1
ATOM 2559 C C . GLU A 1 316 ? 22.246 55.539 9.935 1.00 60.31 316 GLU A C 1
ATOM 2561 O O . GLU A 1 316 ? 22.200 56.529 10.659 1.00 60.31 316 GLU A O 1
ATOM 2566 N N . GLU A 1 317 ? 23.416 55.081 9.506 1.00 55.25 317 GLU A N 1
ATOM 2567 C CA . GLU A 1 317 ? 24.687 55.749 9.808 1.00 55.25 317 GLU A CA 1
ATOM 2568 C C . GLU A 1 317 ? 24.831 57.085 9.053 1.00 55.25 317 GLU A C 1
ATOM 2570 O O . GLU A 1 317 ? 25.400 58.048 9.579 1.00 55.25 317 GLU A O 1
ATOM 2575 N N . THR A 1 318 ? 24.252 57.191 7.849 1.00 51.38 318 THR A N 1
ATOM 2576 C CA . THR A 1 318 ? 24.301 58.423 7.038 1.00 51.38 318 THR A CA 1
ATOM 2577 C C . THR A 1 318 ? 23.274 59.494 7.433 1.00 51.38 318 THR A C 1
ATOM 2579 O O . THR A 1 318 ? 23.588 60.677 7.336 1.00 51.38 318 THR A O 1
ATOM 2582 N N . TRP A 1 319 ? 22.067 59.145 7.909 1.00 47.50 319 TRP A N 1
ATOM 2583 C CA . TRP A 1 319 ? 21.080 60.157 8.357 1.00 47.50 319 TRP A CA 1
ATOM 2584 C C . TRP A 1 319 ? 21.347 60.691 9.770 1.00 47.50 319 TRP A C 1
ATOM 2586 O O . TRP A 1 319 ? 20.951 61.817 10.063 1.00 47.50 319 TRP A O 1
ATOM 2596 N N . PHE A 1 320 ? 22.038 59.936 10.636 1.00 45.47 320 PHE A N 1
ATOM 2597 C CA . PHE A 1 320 ? 22.372 60.391 11.992 1.00 45.47 320 PHE A CA 1
ATOM 2598 C C . PHE A 1 320 ? 23.591 61.320 12.058 1.00 45.47 320 PHE A C 1
ATOM 2600 O O . PHE A 1 320 ? 23.847 61.925 13.098 1.00 45.47 320 PHE A O 1
ATOM 2607 N N . THR A 1 321 ? 24.337 61.480 10.964 1.00 43.28 321 THR A N 1
ATOM 2608 C CA . THR A 1 321 ? 25.555 62.301 10.919 1.00 43.28 321 THR A CA 1
ATOM 2609 C C . THR A 1 321 ? 25.368 63.638 10.198 1.00 43.28 321 THR A C 1
ATOM 2611 O O . THR A 1 321 ? 26.316 64.188 9.648 1.00 43.28 321 THR A O 1
ATOM 2614 N N . TYR A 1 322 ? 24.184 64.256 10.275 1.00 45.22 322 TYR A N 1
ATOM 2615 C CA . TYR A 1 322 ? 24.093 65.707 10.066 1.00 45.22 322 TYR A CA 1
ATOM 2616 C C . TYR A 1 322 ? 24.452 66.439 11.362 1.00 45.22 322 TYR A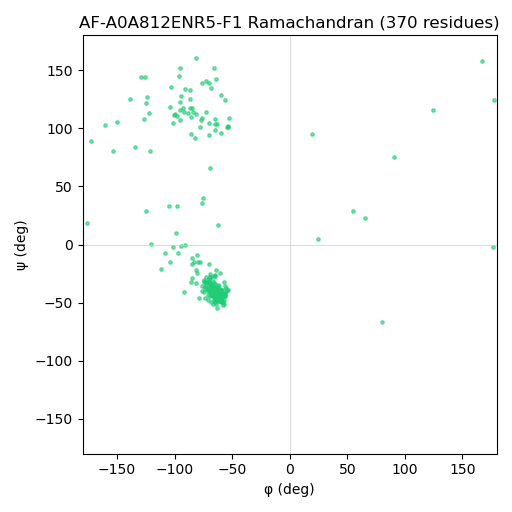 C 1
ATOM 2618 O O . TYR A 1 322 ? 23.624 66.697 12.232 1.00 45.22 322 TYR A O 1
ATOM 2626 N N . LYS A 1 323 ? 25.739 66.767 11.486 1.00 42.56 323 LYS A N 1
ATOM 2627 C CA . LYS A 1 323 ? 26.288 67.598 12.558 1.00 42.56 323 LYS A CA 1
ATOM 2628 C C . LYS A 1 323 ? 25.812 69.040 12.351 1.00 42.56 323 LYS A C 1
ATOM 2630 O O . LYS A 1 323 ? 26.407 69.789 11.580 1.00 42.56 323 LYS A O 1
ATOM 2635 N N . ILE A 1 324 ? 24.712 69.422 12.995 1.00 46.56 324 ILE A N 1
ATOM 2636 C CA . ILE A 1 324 ? 24.243 70.812 12.992 1.00 46.56 324 ILE A CA 1
ATOM 2637 C C . ILE A 1 324 ? 25.141 71.606 13.944 1.00 46.56 324 ILE A C 1
ATOM 2639 O O . ILE A 1 324 ? 25.083 71.434 15.159 1.00 46.56 324 ILE A O 1
ATOM 2643 N N . PHE A 1 325 ? 25.989 72.467 13.387 1.00 41.47 325 PHE A N 1
ATOM 2644 C CA . PHE A 1 325 ? 26.724 73.470 14.148 1.00 41.47 325 PHE A CA 1
ATOM 2645 C C . PHE A 1 325 ? 25.857 74.724 14.288 1.00 41.47 325 PHE A C 1
ATOM 2647 O O . PHE A 1 325 ? 25.515 75.357 13.291 1.00 41.47 325 PHE A O 1
ATOM 2654 N N . PHE A 1 326 ? 25.503 75.089 15.520 1.00 41.06 326 PHE A N 1
ATOM 2655 C CA . PHE A 1 326 ? 24.925 76.398 15.815 1.00 41.06 326 PHE A CA 1
ATOM 2656 C C . PHE A 1 326 ? 26.055 77.401 16.066 1.00 41.06 326 PHE A C 1
ATOM 2658 O O . PHE A 1 326 ? 26.915 77.168 16.912 1.00 41.06 326 PHE A O 1
ATOM 2665 N N . CYS A 1 327 ? 26.050 78.511 15.325 1.00 35.69 327 CYS A N 1
ATOM 2666 C CA . CYS A 1 327 ? 26.872 79.681 15.613 1.00 35.69 327 CYS A CA 1
ATOM 2667 C C . CYS A 1 327 ? 25.982 80.710 16.313 1.00 35.69 327 CYS A C 1
ATOM 2669 O O . CYS A 1 327 ? 25.050 81.234 15.703 1.00 35.69 327 CYS A O 1
ATOM 2671 N N . SER A 1 328 ? 26.233 80.969 17.591 1.00 36.94 328 SER A N 1
ATOM 2672 C CA . SER A 1 328 ? 25.689 82.134 18.285 1.00 36.94 328 SER A CA 1
ATOM 2673 C C . SER A 1 328 ? 26.793 83.181 18.375 1.00 36.94 328 SER A C 1
ATOM 2675 O O . SER A 1 328 ? 27.733 83.035 19.156 1.00 36.94 328 SER A O 1
ATOM 2677 N N . ASP A 1 329 ? 26.685 84.214 17.542 1.00 38.56 329 ASP A N 1
ATOM 2678 C CA . ASP A 1 329 ? 27.534 85.401 17.587 1.00 38.56 329 ASP A CA 1
ATOM 2679 C C . ASP A 1 329 ? 27.292 86.160 18.894 1.00 38.56 329 ASP A C 1
ATOM 2681 O O . ASP A 1 329 ? 26.350 86.939 18.977 1.00 38.56 329 ASP A O 1
ATOM 2685 N N . THR A 1 330 ? 28.157 85.958 19.890 1.00 41.56 330 THR A N 1
ATOM 2686 C CA . THR A 1 330 ? 28.581 87.005 20.838 1.00 41.56 330 THR A CA 1
ATOM 2687 C C . THR A 1 330 ? 29.892 86.591 21.524 1.00 41.56 330 THR A C 1
ATOM 2689 O O . THR A 1 330 ? 29.887 85.752 22.417 1.00 41.56 330 THR A O 1
ATOM 2692 N N . ASN A 1 331 ? 31.007 87.183 21.080 1.00 47.22 331 ASN A N 1
ATOM 2693 C CA . ASN A 1 331 ? 32.315 87.358 21.744 1.00 47.22 331 ASN A CA 1
ATOM 2694 C C . ASN A 1 331 ? 32.674 86.437 22.940 1.00 47.22 331 ASN A C 1
ATOM 2696 O O . ASN A 1 331 ? 32.419 86.777 24.094 1.00 47.22 331 ASN A O 1
ATOM 2700 N N . GLY A 1 332 ? 33.391 85.338 22.676 1.00 45.53 332 GLY A N 1
ATOM 2701 C CA . GLY A 1 332 ? 34.031 84.473 23.685 1.00 45.53 332 GLY A CA 1
ATOM 2702 C C . GLY A 1 332 ? 34.488 83.134 23.081 1.00 45.53 332 GLY A C 1
ATOM 2703 O O . GLY A 1 332 ? 33.983 82.774 22.019 1.00 45.53 332 GLY A O 1
ATOM 2704 N N . PRO A 1 333 ? 35.463 82.405 23.670 1.00 39.28 333 PRO A N 1
ATOM 2705 C CA . PRO A 1 333 ? 36.085 81.247 23.025 1.00 39.28 333 PRO A CA 1
ATOM 2706 C C . PRO A 1 333 ? 35.054 80.155 22.706 1.00 39.28 333 PRO A C 1
ATOM 2708 O O . PRO A 1 333 ? 34.289 79.734 23.569 1.00 39.28 333 PRO A O 1
ATOM 2711 N N . LEU A 1 334 ? 35.064 79.717 21.443 1.00 41.44 334 LEU A N 1
ATOM 2712 C CA . LEU A 1 334 ? 34.145 78.751 20.836 1.00 41.44 334 LEU A CA 1
ATOM 2713 C C . LEU A 1 334 ? 34.083 77.446 21.648 1.00 41.44 334 LEU A C 1
ATOM 2715 O O . LEU A 1 334 ? 34.967 76.595 21.541 1.00 41.44 334 LEU A O 1
ATOM 2719 N N . GLN A 1 335 ? 33.025 77.267 22.438 1.00 37.88 335 GLN A N 1
ATOM 2720 C CA . GLN A 1 335 ? 32.683 75.974 23.024 1.00 37.88 335 GLN A CA 1
ATOM 2721 C C . GLN A 1 335 ? 31.721 75.234 22.096 1.00 37.88 335 GLN A C 1
ATOM 2723 O O . GLN A 1 335 ? 30.578 75.636 21.897 1.00 37.88 335 GLN A O 1
ATOM 2728 N N . TRP A 1 336 ? 32.193 74.123 21.539 1.00 43.31 336 TRP A N 1
ATOM 2729 C CA . TRP A 1 336 ? 31.381 73.222 20.732 1.00 43.31 336 TRP A CA 1
ATOM 2730 C C . TRP A 1 336 ? 30.662 72.226 21.646 1.00 43.31 336 TRP A C 1
ATOM 2732 O O . TRP A 1 336 ? 31.300 71.342 22.214 1.00 43.31 336 TRP A O 1
ATOM 2742 N N . GLN A 1 337 ? 29.340 72.341 21.782 1.00 38.62 337 GLN A N 1
ATOM 2743 C CA . GLN A 1 337 ? 28.523 71.315 22.433 1.00 38.62 337 GLN A CA 1
ATOM 2744 C C . GLN A 1 337 ? 27.938 70.354 21.395 1.00 38.62 337 GLN A C 1
ATOM 2746 O O . GLN A 1 337 ? 27.325 70.760 20.410 1.00 38.62 337 GLN A O 1
ATOM 2751 N N . GLN A 1 338 ? 28.146 69.059 21.627 1.00 37.56 338 GLN A N 1
ATOM 2752 C CA . GLN A 1 338 ? 27.586 67.973 20.833 1.00 37.56 338 GLN A CA 1
ATOM 2753 C C . GLN A 1 338 ? 26.179 67.657 21.349 1.00 37.56 338 GLN A C 1
ATOM 2755 O O . GLN A 1 338 ? 26.027 67.237 22.493 1.00 37.56 338 GLN A O 1
ATOM 2760 N N . VAL A 1 339 ? 25.160 67.834 20.508 1.00 44.91 339 VAL A N 1
ATOM 2761 C CA . VAL A 1 339 ? 23.789 67.408 20.812 1.00 44.91 339 VAL A CA 1
ATOM 2762 C C . VAL A 1 339 ? 23.310 66.494 19.689 1.00 44.91 339 VAL A C 1
ATOM 2764 O O . VAL A 1 339 ? 23.317 66.882 18.522 1.00 44.91 339 VAL A O 1
ATOM 2767 N N . SER A 1 340 ? 22.931 65.267 20.043 1.00 40.47 340 SER A N 1
ATOM 2768 C CA . SER A 1 340 ? 22.356 64.280 19.126 1.00 40.47 340 SER A CA 1
ATOM 2769 C C . SER A 1 340 ? 20.830 64.353 19.214 1.00 40.47 340 SER A C 1
ATOM 2771 O O . SER A 1 340 ? 20.277 64.051 20.269 1.00 40.47 340 SER A O 1
ATOM 2773 N N . CYS A 1 341 ? 20.141 64.729 18.134 1.00 48.03 341 CYS A N 1
ATOM 2774 C CA . CYS A 1 341 ? 18.672 64.740 18.073 1.00 48.03 341 CYS A CA 1
ATOM 2775 C C . CYS A 1 341 ? 18.160 64.006 16.824 1.00 48.03 341 CYS A C 1
ATOM 2777 O O . CYS A 1 341 ? 18.761 64.098 15.754 1.00 48.03 341 CYS A O 1
ATOM 2779 N N . ASN A 1 342 ? 17.031 63.301 16.960 1.00 45.09 342 ASN A N 1
ATOM 2780 C CA . ASN A 1 342 ? 16.335 62.627 15.862 1.00 45.09 342 ASN A CA 1
ATOM 2781 C C . ASN A 1 342 ? 15.689 63.655 14.913 1.00 45.09 342 ASN A C 1
ATOM 2783 O O . ASN A 1 342 ? 15.056 64.611 15.352 1.00 45.09 342 ASN A O 1
ATOM 2787 N N . VAL A 1 343 ? 15.767 63.429 13.598 1.00 51.03 343 VAL A N 1
ATOM 2788 C CA . VAL A 1 343 ? 15.197 64.324 12.563 1.00 51.03 343 VAL A CA 1
ATOM 2789 C C . VAL A 1 343 ? 13.669 64.496 12.689 1.00 51.03 343 VAL A C 1
ATOM 2791 O O . VAL A 1 343 ? 13.124 65.533 12.304 1.00 51.03 343 VAL A O 1
ATOM 2794 N N . LEU A 1 344 ? 12.978 63.525 13.296 1.00 49.00 344 LEU A N 1
ATOM 2795 C CA . LEU A 1 344 ? 11.549 63.611 13.622 1.00 49.00 344 LEU A CA 1
ATOM 2796 C C . LEU A 1 344 ? 11.235 64.692 14.675 1.00 49.00 344 LEU A C 1
ATOM 2798 O O . LEU A 1 344 ? 10.216 65.367 14.539 1.00 49.00 344 LEU A O 1
ATOM 2802 N N . ASP A 1 345 ? 12.132 64.947 15.634 1.00 50.62 345 ASP A N 1
ATOM 2803 C CA . ASP A 1 345 ? 11.952 66.012 16.636 1.00 50.62 345 ASP A CA 1
ATOM 2804 C C . ASP A 1 345 ? 12.144 67.409 16.026 1.00 50.62 345 ASP A C 1
ATOM 2806 O O . ASP A 1 345 ? 11.434 68.349 16.377 1.00 50.62 345 ASP A O 1
ATOM 2810 N N . ILE A 1 346 ? 13.034 67.542 15.036 1.00 53.84 346 ILE A N 1
ATOM 2811 C CA . ILE A 1 346 ? 13.311 68.815 14.346 1.00 53.84 346 ILE A CA 1
ATOM 2812 C C . ILE A 1 346 ? 12.133 69.229 13.449 1.00 53.84 346 ILE A C 1
ATOM 2814 O O . ILE A 1 346 ? 11.799 70.413 13.353 1.00 53.84 346 ILE A O 1
ATOM 2818 N N . LEU A 1 347 ? 11.487 68.265 12.786 1.00 50.12 347 LEU A N 1
ATOM 2819 C CA . LEU A 1 347 ? 10.309 68.529 11.955 1.00 50.12 347 LEU A CA 1
ATOM 2820 C C . LEU A 1 347 ? 9.065 68.812 12.805 1.00 50.12 347 LEU A C 1
ATOM 2822 O O . LEU A 1 347 ? 8.311 69.727 12.469 1.00 50.12 347 LEU A O 1
ATOM 2826 N N . LEU A 1 348 ? 8.896 68.119 13.936 1.00 51.53 348 LEU A N 1
ATOM 2827 C CA . LEU A 1 348 ? 7.838 68.427 14.900 1.00 51.53 348 LEU A CA 1
ATOM 2828 C C . LEU A 1 348 ? 8.040 69.810 15.538 1.00 51.53 348 LEU A C 1
ATOM 2830 O O . LEU A 1 348 ? 7.080 70.573 15.602 1.00 51.53 348 LEU A O 1
ATOM 2834 N N . GLN A 1 349 ? 9.270 70.208 15.885 1.00 52.12 349 GLN A N 1
ATOM 2835 C CA . GLN A 1 349 ? 9.554 71.568 16.364 1.00 52.12 349 GLN A CA 1
ATOM 2836 C C . GLN A 1 349 ? 9.333 72.643 15.294 1.00 52.12 349 GLN A C 1
ATOM 2838 O O . GLN A 1 349 ? 8.811 73.705 15.617 1.00 52.12 349 GLN A O 1
ATOM 2843 N N . LYS A 1 350 ? 9.657 72.398 14.018 1.00 50.69 350 LYS A N 1
ATOM 2844 C CA . LYS A 1 350 ? 9.394 73.372 12.938 1.00 50.69 350 LYS A CA 1
ATOM 2845 C C . LYS A 1 350 ? 7.905 73.585 12.664 1.00 50.69 350 LYS A C 1
ATOM 2847 O O . LYS A 1 350 ? 7.505 74.714 12.388 1.00 50.69 350 LYS A O 1
ATOM 2852 N N . VAL A 1 351 ? 7.086 72.536 12.755 1.00 51.66 351 VAL A N 1
ATOM 2853 C CA . VAL A 1 351 ? 5.622 72.665 12.642 1.00 51.66 351 VAL A CA 1
ATOM 2854 C C . VAL A 1 351 ? 5.056 73.386 13.871 1.00 51.66 351 VAL A C 1
ATOM 2856 O O . VAL A 1 351 ? 4.250 74.300 13.718 1.00 51.66 351 VAL A O 1
ATOM 2859 N N . PHE A 1 352 ? 5.560 73.074 15.070 1.00 43.47 352 PHE A N 1
ATOM 2860 C CA . PHE A 1 352 ? 5.125 73.703 16.323 1.00 43.47 352 PHE A CA 1
ATOM 2861 C C . PHE A 1 352 ? 5.528 75.189 16.433 1.00 43.47 352 PHE A C 1
ATOM 2863 O O . PHE A 1 352 ? 4.755 76.005 16.929 1.00 43.47 352 PHE A O 1
ATOM 2870 N N . ILE A 1 353 ? 6.699 75.576 15.908 1.00 52.31 353 ILE A N 1
ATOM 2871 C CA . ILE A 1 353 ? 7.182 76.970 15.877 1.00 52.31 353 ILE A CA 1
ATOM 2872 C C . ILE A 1 353 ? 6.415 77.811 14.842 1.00 52.31 353 ILE A C 1
ATOM 2874 O O . ILE A 1 353 ? 6.114 78.974 15.104 1.00 52.31 353 ILE A O 1
ATOM 2878 N N . ASN A 1 354 ? 6.014 77.234 13.702 1.00 46.84 354 ASN A N 1
ATOM 2879 C CA . ASN A 1 354 ? 5.214 77.952 12.699 1.00 46.84 354 ASN A CA 1
ATOM 2880 C C . ASN A 1 354 ? 3.765 78.234 13.141 1.00 46.84 354 ASN A C 1
ATOM 2882 O O . ASN A 1 354 ? 3.117 79.101 12.559 1.00 46.84 354 ASN A O 1
ATOM 2886 N N . GLN A 1 355 ? 3.260 77.550 14.173 1.00 47.38 355 GLN A N 1
ATOM 2887 C CA . GLN A 1 355 ? 1.914 77.768 14.718 1.00 47.38 355 GLN A CA 1
ATOM 2888 C C . GLN A 1 355 ? 1.864 78.693 15.948 1.00 47.38 355 GLN A C 1
ATOM 2890 O O . GLN A 1 355 ? 0.769 79.088 16.341 1.00 47.38 355 GLN A O 1
ATOM 2895 N N . LEU A 1 356 ? 3.006 79.108 16.520 1.00 42.59 356 LEU A N 1
ATOM 2896 C CA . LEU A 1 356 ? 3.056 79.885 17.775 1.00 42.59 356 LEU A CA 1
ATOM 2897 C C . LEU A 1 356 ? 3.809 81.230 17.727 1.00 42.59 356 LEU A C 1
ATOM 2899 O O . LEU A 1 356 ? 4.225 81.743 18.762 1.00 42.59 356 LEU A O 1
ATOM 2903 N N . GLY A 1 357 ? 3.858 81.894 16.572 1.00 37.59 357 GLY A N 1
ATOM 2904 C CA . GLY A 1 357 ? 3.907 83.362 16.570 1.00 37.59 357 GLY A CA 1
ATOM 2905 C C . GLY A 1 357 ? 5.079 83.998 15.832 1.00 37.59 357 GLY A C 1
ATOM 2906 O O . GLY A 1 357 ? 6.237 83.886 16.207 1.00 37.59 357 GLY A O 1
ATOM 2907 N N . HIS A 1 358 ? 4.730 84.730 14.778 1.00 49.03 358 HIS A N 1
ATOM 2908 C CA . HIS A 1 358 ? 4.813 86.191 14.612 1.00 49.03 358 HIS A CA 1
ATOM 2909 C C . HIS A 1 358 ? 5.809 87.081 15.397 1.00 49.03 358 HIS A C 1
ATOM 2911 O O . HIS A 1 358 ? 5.765 88.293 15.208 1.00 49.03 358 HIS A O 1
ATOM 2917 N N . ASN A 1 359 ? 6.722 86.571 16.219 1.00 46.84 359 ASN A N 1
ATOM 2918 C CA . ASN A 1 359 ? 7.699 87.382 16.943 1.00 46.84 359 ASN A CA 1
ATOM 2919 C C . ASN A 1 359 ? 8.948 86.553 17.236 1.00 46.84 359 ASN A C 1
ATOM 2921 O O . ASN A 1 359 ? 9.065 86.049 18.332 1.00 46.84 359 ASN A O 1
ATOM 2925 N N . TYR A 1 360 ? 9.846 86.390 16.263 1.00 36.94 360 TYR A N 1
ATOM 2926 C CA . TYR A 1 360 ? 11.307 86.288 16.440 1.00 36.94 360 TYR A CA 1
ATOM 2927 C C . TYR A 1 360 ? 11.928 86.290 15.034 1.00 36.94 360 TYR A C 1
ATOM 2929 O O . TYR A 1 360 ? 12.074 85.264 14.372 1.00 36.94 360 TYR A O 1
ATOM 2937 N N . ARG A 1 361 ? 12.219 87.494 14.527 1.00 43.06 361 ARG A N 1
ATOM 2938 C CA . ARG A 1 361 ? 13.042 87.687 13.327 1.00 43.06 361 ARG A CA 1
ATOM 2939 C C . ARG A 1 361 ? 14.501 87.387 13.687 1.00 43.06 361 ARG A C 1
ATOM 2941 O O . ARG A 1 361 ? 14.959 87.839 14.728 1.00 43.06 361 ARG A O 1
ATOM 2948 N N . HIS A 1 362 ? 15.203 86.729 12.764 1.00 43.66 362 HIS A N 1
ATOM 2949 C CA . HIS A 1 362 ? 16.641 86.406 12.754 1.00 43.66 362 HIS A CA 1
ATOM 2950 C C . HIS A 1 362 ? 17.067 85.070 13.385 1.00 43.66 362 HIS A C 1
ATOM 2952 O O . HIS A 1 362 ? 17.752 85.029 14.399 1.00 43.66 362 HIS A O 1
ATOM 2958 N N . LEU A 1 363 ? 16.806 83.975 12.667 1.00 36.66 363 LEU A N 1
ATOM 2959 C CA . LEU A 1 363 ? 17.776 82.881 12.560 1.00 36.66 363 LEU A CA 1
ATOM 2960 C C . LEU A 1 363 ? 18.019 82.587 11.076 1.00 36.66 363 LEU A C 1
ATOM 2962 O O . LEU A 1 363 ? 17.152 82.048 10.391 1.00 36.66 363 LEU A O 1
ATOM 2966 N N . ASN A 1 364 ? 19.197 82.962 10.576 1.00 34.84 364 ASN A N 1
ATOM 2967 C CA . ASN A 1 364 ? 19.675 82.519 9.269 1.00 34.84 364 ASN A CA 1
ATOM 2968 C C . ASN A 1 364 ? 20.278 81.122 9.430 1.00 34.84 364 ASN A C 1
ATOM 2970 O O . ASN A 1 364 ? 21.312 80.960 10.072 1.00 34.84 364 ASN A O 1
ATOM 2974 N N . VAL A 1 365 ? 19.635 80.116 8.839 1.00 37.75 365 VAL A N 1
ATOM 2975 C CA . VAL A 1 365 ? 20.183 78.760 8.737 1.00 37.75 365 VAL A CA 1
ATOM 2976 C C . VAL A 1 365 ? 20.814 78.618 7.355 1.00 37.75 365 VAL A C 1
ATOM 2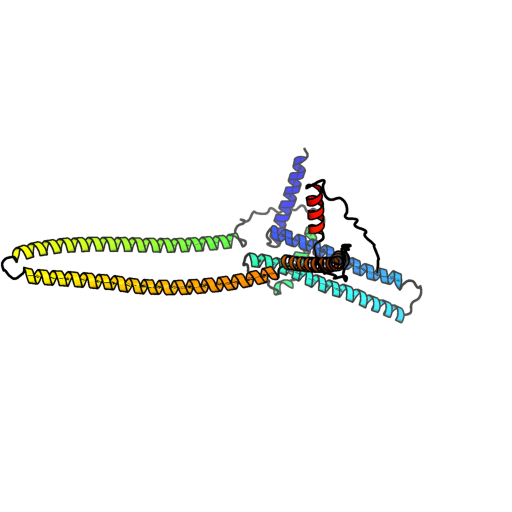978 O O . VAL A 1 365 ? 20.105 78.599 6.352 1.00 37.75 365 VAL A O 1
ATOM 2981 N N . VAL A 1 366 ? 22.142 78.524 7.298 1.00 34.84 366 VAL A N 1
ATOM 2982 C CA . VAL A 1 366 ? 22.886 78.232 6.064 1.00 34.84 366 VAL A CA 1
ATOM 2983 C C . VAL A 1 366 ? 23.334 76.772 6.118 1.00 34.84 366 VAL A C 1
ATOM 2985 O O . VAL A 1 366 ? 24.080 76.384 7.012 1.00 34.84 366 VAL A O 1
ATOM 2988 N N . VAL A 1 367 ? 22.867 75.955 5.171 1.00 35.34 367 VAL A N 1
ATOM 2989 C CA . VAL A 1 367 ? 23.247 74.539 5.045 1.00 35.34 367 VAL A CA 1
ATOM 2990 C C . VAL A 1 367 ? 24.304 74.421 3.950 1.00 35.34 367 VAL A C 1
ATOM 2992 O O . VAL A 1 367 ? 24.002 74.647 2.782 1.00 35.34 367 VAL A O 1
ATOM 2995 N N . TRP A 1 368 ? 25.537 74.067 4.314 1.00 30.62 368 TRP A N 1
ATOM 2996 C CA . TRP A 1 368 ? 26.570 73.682 3.347 1.00 30.62 368 TRP A CA 1
ATOM 2997 C C . TRP A 1 368 ? 26.602 72.160 3.203 1.00 30.62 368 TRP A C 1
ATOM 2999 O O . TRP A 1 368 ? 26.788 71.440 4.183 1.00 30.62 368 TRP A O 1
ATOM 3009 N N . GLY A 1 369 ? 26.408 71.674 1.976 1.00 28.39 369 GLY A N 1
ATOM 3010 C CA . GLY A 1 369 ? 26.559 70.266 1.620 1.00 28.39 369 GLY A CA 1
ATOM 3011 C C . GLY A 1 369 ? 27.973 69.992 1.118 1.00 28.39 369 GLY A C 1
ATOM 3012 O O . GLY A 1 369 ? 28.380 70.545 0.101 1.00 28.39 369 GLY A O 1
ATOM 3013 N N . GLY A 1 370 ? 28.712 69.137 1.820 1.00 29.61 370 GLY A N 1
ATOM 3014 C CA . GLY A 1 370 ? 29.968 68.571 1.340 1.00 29.61 370 GLY A CA 1
ATOM 3015 C C . GLY A 1 370 ? 29.869 67.052 1.341 1.00 29.61 370 GLY A C 1
ATOM 3016 O O . GLY A 1 370 ? 29.768 66.458 2.412 1.00 29.61 370 GLY A O 1
ATOM 3017 N N . LEU A 1 371 ? 29.882 66.439 0.154 1.00 30.06 371 LEU A N 1
ATOM 3018 C CA . LEU A 1 371 ? 30.125 65.003 0.014 1.00 30.06 371 LEU A CA 1
ATOM 3019 C C . LEU A 1 371 ? 31.583 64.713 0.392 1.00 30.06 371 LEU A C 1
ATOM 3021 O O . LEU A 1 371 ? 32.489 65.406 -0.075 1.00 30.06 371 LEU A O 1
ATOM 3025 N N . LYS A 1 372 ? 31.802 63.674 1.196 1.00 37.56 372 LYS A N 1
ATOM 3026 C CA . LYS A 1 372 ? 33.068 62.942 1.225 1.00 37.56 372 LYS A CA 1
ATOM 3027 C C . LYS A 1 372 ? 32.842 61.555 0.663 1.00 37.56 372 LYS A C 1
ATOM 3029 O O . LYS A 1 372 ? 31.809 60.959 1.039 1.00 37.56 372 LYS A O 1
#

Foldseek 3Di:
DPPVVVVVVVVVVVVVLVVLCVLVVHDSVVSVVVVVVLVVVVVLVVVLVVVLVVLVVCLCVPQVPDPDDDPVSVVVSVVVSCVVNVVSVVVSVVVVVVVVVVVVVVVVVVCVVVPHDDDDDPVCVPVVVVVVSVVVVSCVVPVPDPDDDPPPPPDDPPADPDPNVVVVVVVVVVVVVVVVVVVVVVVVVVVVVVVVVVVVVVVVVVVVVVVVVVVVVVVVPPDPDVPVVVVVVVVVVVVVVVVVVVVVVVVVVVVVVVVVVVVVVVVVVVVVVVVVVVVVVVVVCCPDPVNVVVVVVVVVVVVVVVVVVVVVVVVVVVQQPPFDDDDDDDDDPDDDDDDGDDPVVVVVVVVVVVVPDDDDPDDDDDDDDDDD

pLDDT: mean 74.6, std 20.34, range [28.39, 96.0]

Organism: Acanthosepion pharaonis (NCBI:txid158019)

Mean predicted aligned error: 22.98 Å

Radius of gyration: 49.06 Å; Cα contacts (8 Å, |Δi|>4): 40; chains: 1; bounding box: 80×107×141 Å